Protein AF-A0A401G885-F1 (afdb_monomer)

pLDDT: mean 77.21, std 18.37, range [28.59, 96.0]

Solvent-accessible surface area (backbone atoms only — not comparable to full-atom values): 30121 Å² total; per-residue (Å²): 144,84,88,84,84,86,75,81,79,83,76,78,82,63,99,76,72,79,49,62,68,56,60,68,42,50,70,66,51,62,68,75,73,65,75,95,60,77,97,69,75,92,67,79,52,48,66,57,42,51,51,33,53,51,56,59,68,69,55,55,73,83,59,52,82,76,42,88,64,49,62,60,55,50,51,50,32,52,51,48,49,45,51,48,33,49,46,48,56,71,54,90,73,75,59,76,92,53,46,62,49,48,38,51,45,49,20,59,63,23,32,66,70,49,42,41,49,48,22,53,52,42,42,51,53,53,54,52,53,62,69,72,53,59,96,84,60,77,92,72,88,79,74,56,74,50,29,52,47,53,30,41,47,35,51,20,54,52,39,57,54,39,66,73,26,64,40,74,75,77,68,72,78,73,53,76,85,50,48,63,56,52,54,52,50,36,35,57,16,35,56,69,48,60,63,46,54,88,51,28,64,57,39,52,69,36,88,87,49,54,71,57,26,19,51,45,28,44,41,46,46,33,35,37,69,31,50,14,47,64,48,61,45,90,75,72,85,77,93,68,92,78,91,71,81,89,63,82,88,77,81,89,70,98,63,59,72,67,62,49,26,35,51,43,22,45,50,51,20,46,51,31,41,54,54,59,75,62,65,82,86,74,85,74,79,73,55,72,68,59,50,51,51,53,51,47,45,50,41,59,46,73,41,62,101,81,67,69,93,41,68,60,56,48,53,48,48,73,95,52,38,47,56,27,42,35,38,37,58,74,35,32,62,26,56,70,47,50,38,65,76,53,75,55,87,83,49,83,71,57,62,51,55,51,31,50,46,39,33,34,56,48,61,58,64,74,76,66,93,78,70,80,94,81,66,93,72,75,60,75,44,53,58,59,53,48,54,52,37,72,77,37,53,71,42,46,52,55,52,40,40,48,52,43,45,46,48,45,51,32,49,64,36,89,75,62,51,78,81,49,73,60,25,47,49,22,48,32,54,38,34,44,51,50,32,55,51,72,70,42,85,84,59,76,90,62,83,57,59,65,44,54,39,35,43,57,48,40,59,72,69,49,63,90,46,75,69,41,43,58,32,40,53,33,39,52,56,41,56,70,74,53,51,70,66,54,49,52,53,36,51,52,57,53,75,70,36,76,87,69,41,57,68,61,54,51,49,51,54,56,61,70,62,68,126

Structure (mmCIF, N/CA/C/O backbone):
data_AF-A0A401G885-F1
#
_entry.id   AF-A0A401G885-F1
#
loop_
_atom_site.group_PDB
_atom_site.id
_atom_site.type_symbol
_atom_site.label_atom_id
_atom_site.label_alt_id
_atom_site.label_comp_id
_atom_site.label_asym_id
_atom_site.label_entity_id
_atom_site.label_seq_id
_atom_site.pdbx_PDB_ins_code
_atom_site.Cartn_x
_atom_site.Cartn_y
_atom_site.Cartn_z
_atom_site.occupancy
_atom_site.B_iso_or_equiv
_atom_site.auth_seq_id
_atom_site.auth_comp_id
_atom_site.auth_asym_id
_atom_site.auth_atom_id
_atom_site.pdbx_PDB_model_num
ATOM 1 N N . MET A 1 1 ? -14.189 47.928 46.757 1.00 46.16 1 MET A N 1
ATOM 2 C CA . MET A 1 1 ? -13.372 47.004 47.567 1.00 46.16 1 MET A CA 1
ATOM 3 C C . MET A 1 1 ? -14.291 46.241 48.502 1.00 46.16 1 MET A C 1
ATOM 5 O O . MET A 1 1 ? -14.543 46.733 49.588 1.00 46.16 1 MET A O 1
ATOM 9 N N . VAL A 1 2 ? -14.809 45.101 48.049 1.00 35.38 2 VAL A N 1
ATOM 10 C CA . VAL A 1 2 ? -15.029 43.871 48.828 1.00 35.38 2 VAL A CA 1
ATOM 11 C C . VAL A 1 2 ? -14.930 42.756 47.785 1.00 35.38 2 VAL A C 1
ATOM 13 O O . VAL A 1 2 ? -15.457 42.901 46.685 1.00 35.38 2 VAL A O 1
ATOM 16 N N . SER A 1 3 ? -14.111 41.762 48.099 1.00 41.53 3 SER A N 1
ATOM 17 C CA . SER A 1 3 ? -13.788 40.587 47.301 1.00 41.53 3 SER A CA 1
ATOM 18 C C . SER A 1 3 ? -14.709 39.473 47.769 1.00 41.53 3 SER A C 1
ATOM 20 O O . SER A 1 3 ? -14.698 39.217 48.968 1.00 41.53 3 SER A O 1
ATOM 22 N N . ASP A 1 4 ? -15.429 38.814 46.866 1.00 36.25 4 ASP A N 1
ATOM 23 C CA . ASP A 1 4 ? -16.041 37.516 47.146 1.00 36.25 4 ASP A CA 1
ATOM 24 C C . ASP A 1 4 ? -15.594 36.523 46.074 1.00 36.25 4 ASP A C 1
ATOM 26 O O . ASP A 1 4 ? -15.584 36.803 44.876 1.00 36.25 4 ASP A O 1
ATOM 30 N N . SER A 1 5 ? -15.079 35.419 46.594 1.00 43.88 5 SER A N 1
ATOM 31 C CA . SER A 1 5 ? -14.385 34.326 45.940 1.00 43.88 5 SER A CA 1
ATOM 32 C C . SER A 1 5 ? -15.365 33.166 45.865 1.00 43.88 5 SER A C 1
ATOM 34 O O . SER A 1 5 ? -15.584 32.506 46.879 1.00 43.88 5 SER A O 1
ATOM 36 N N . ASP A 1 6 ? -15.922 32.909 44.686 1.00 37.66 6 ASP A N 1
ATOM 37 C CA . ASP A 1 6 ? -16.700 31.701 44.422 1.00 37.66 6 ASP A CA 1
ATOM 38 C C . ASP A 1 6 ? -15.746 30.583 43.990 1.00 37.66 6 ASP A C 1
ATOM 40 O O . ASP A 1 6 ? -15.342 30.478 42.834 1.00 37.66 6 ASP A O 1
ATOM 44 N N . THR A 1 7 ? -15.337 29.763 44.955 1.00 40.12 7 THR A N 1
ATOM 45 C CA . THR A 1 7 ? -14.788 28.432 44.690 1.00 40.12 7 THR A CA 1
ATOM 46 C C . THR A 1 7 ? -15.958 27.471 44.520 1.00 40.12 7 THR A C 1
ATOM 48 O O . THR A 1 7 ? -16.699 27.220 45.475 1.00 40.12 7 THR A O 1
ATOM 51 N N . GLU A 1 8 ? -16.126 26.960 43.303 1.00 36.41 8 GLU A N 1
ATOM 52 C CA . GLU A 1 8 ? -17.055 25.880 42.986 1.00 36.41 8 GLU A CA 1
ATOM 53 C C . GLU A 1 8 ? -16.776 24.656 43.870 1.00 36.41 8 GLU A C 1
ATOM 55 O O . GLU A 1 8 ? -15.633 24.307 44.165 1.00 36.41 8 GLU A O 1
ATOM 60 N N . SER A 1 9 ? -17.853 24.037 44.348 1.00 33.69 9 SER A N 1
ATOM 61 C CA . SER A 1 9 ? -17.801 22.853 45.198 1.00 33.69 9 SER A CA 1
ATOM 62 C C . SER A 1 9 ? -17.490 21.623 44.350 1.00 33.69 9 SER A C 1
ATOM 64 O O . SER A 1 9 ? -18.303 21.229 43.515 1.00 33.69 9 SER A O 1
ATOM 66 N N . GLU A 1 10 ? -16.339 20.997 44.594 1.00 30.38 10 GLU A N 1
ATOM 67 C CA . GLU A 1 10 ? -16.043 19.649 44.108 1.00 30.38 10 GLU A CA 1
ATOM 68 C C . GLU A 1 10 ? -17.122 18.688 44.628 1.00 30.38 10 GLU A C 1
ATOM 70 O O . GLU A 1 10 ? -17.324 18.523 45.836 1.00 30.38 10 GLU A O 1
ATOM 75 N N . SER A 1 11 ? -17.869 18.090 43.704 1.00 37.25 11 SER A N 1
ATOM 76 C CA . SER A 1 11 ? -18.810 17.019 44.016 1.00 37.25 11 SER A CA 1
ATOM 77 C C . SER A 1 11 ? -18.005 15.775 44.389 1.00 37.25 11 SER A C 1
ATOM 79 O O . SER A 1 11 ? -17.035 15.427 43.722 1.00 37.25 11 SER A O 1
ATOM 81 N N . GLN A 1 12 ? -18.388 15.123 45.487 1.00 29.56 12 GLN A N 1
ATOM 82 C CA . GLN A 1 12 ? -17.759 13.881 45.937 1.00 29.56 12 GLN A CA 1
ATOM 83 C C . GLN A 1 12 ? -17.847 12.800 44.844 1.00 29.56 12 GLN A C 1
ATOM 85 O O . GLN A 1 12 ? -18.918 12.655 44.251 1.00 29.56 12 GLN A O 1
ATOM 90 N N . PRO A 1 13 ? -16.782 12.007 44.618 1.00 30.56 13 PRO A N 1
ATOM 91 C CA . PRO A 1 13 ? -16.831 10.895 43.681 1.00 30.56 13 PRO A CA 1
ATOM 92 C C . PRO A 1 13 ? -17.804 9.834 44.197 1.00 30.56 13 PRO A C 1
ATOM 94 O O . PRO A 1 13 ? -17.790 9.458 45.376 1.00 30.56 13 PRO A O 1
ATOM 97 N N . SER A 1 14 ? -18.675 9.367 43.308 1.00 31.50 14 SER A N 1
ATOM 98 C CA . SER A 1 14 ? -19.584 8.272 43.611 1.00 31.50 14 SER A CA 1
ATOM 99 C C . SER A 1 14 ? -18.787 6.967 43.749 1.00 31.50 14 SER A C 1
ATOM 101 O O . SER A 1 14 ? -17.847 6.702 43.007 1.00 31.50 14 SER A O 1
ATOM 103 N N . VAL A 1 15 ? -19.151 6.126 44.719 1.00 33.19 15 VAL A N 1
ATOM 104 C CA . VAL A 1 15 ? -18.409 4.911 45.135 1.00 33.19 15 VAL A CA 1
ATOM 105 C C . VAL A 1 15 ? -18.412 3.786 44.067 1.00 33.19 15 VAL A C 1
ATOM 107 O O . VAL A 1 15 ? -17.901 2.698 44.312 1.00 33.19 15 VAL A O 1
ATOM 110 N N . PHE A 1 16 ? -18.940 4.041 42.864 1.00 34.00 16 PHE A N 1
ATOM 111 C CA . PHE A 1 16 ? -19.006 3.090 41.745 1.00 34.00 16 PHE A CA 1
ATOM 112 C C . PHE A 1 16 ? -18.562 3.672 40.386 1.00 34.00 16 PHE A C 1
ATOM 114 O O . PHE A 1 16 ? -18.768 3.032 39.358 1.00 34.00 16 PHE A O 1
ATOM 121 N N . GLU A 1 17 ? -17.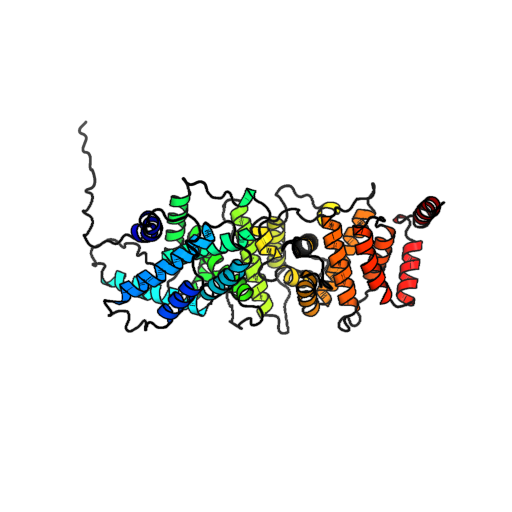920 4.844 40.350 1.00 34.47 17 GLU A N 1
ATOM 122 C CA . GLU A 1 17 ? -17.331 5.382 39.116 1.00 34.47 17 GLU A CA 1
ATOM 123 C C . GLU A 1 17 ? -16.035 4.641 38.764 1.00 34.47 17 GLU A C 1
ATOM 125 O O . GLU A 1 17 ? -14.947 4.991 39.215 1.00 34.47 17 GLU A O 1
ATOM 130 N N . TRP A 1 18 ? -16.144 3.595 37.946 1.00 42.78 18 TRP A N 1
ATOM 131 C CA . TRP A 1 18 ? -15.001 3.088 37.189 1.00 42.78 18 TRP A CA 1
ATOM 132 C C . TRP A 1 18 ? -14.672 4.111 36.101 1.00 42.78 18 TRP A C 1
ATOM 134 O O . TRP A 1 18 ? -15.362 4.185 35.084 1.00 42.78 18 TRP A O 1
ATOM 144 N N . GLN A 1 19 ? -13.644 4.933 36.315 1.00 40.72 19 GLN A N 1
ATOM 145 C CA . GLN A 1 19 ? -13.191 5.865 35.288 1.00 40.72 19 GLN A CA 1
ATOM 146 C C . GLN A 1 19 ? -12.512 5.070 34.166 1.00 40.72 19 GLN A C 1
ATOM 148 O O . GLN A 1 19 ? -11.661 4.222 34.416 1.00 40.72 19 GLN A O 1
ATOM 153 N N . ALA A 1 20 ? -12.848 5.345 32.904 1.00 44.59 20 ALA A N 1
ATOM 154 C CA . ALA A 1 20 ? -12.199 4.704 31.754 1.00 44.59 20 ALA A CA 1
ATOM 155 C C . ALA A 1 20 ? -10.666 4.908 31.737 1.00 44.59 20 ALA A C 1
ATOM 157 O O . ALA A 1 20 ? -9.934 4.078 31.199 1.00 44.59 20 ALA A O 1
ATOM 158 N N . ALA A 1 21 ? -10.179 5.969 32.392 1.00 40.28 21 ALA A N 1
ATOM 159 C CA . ALA A 1 21 ? -8.760 6.184 32.663 1.00 40.28 21 ALA A CA 1
ATOM 160 C C . ALA A 1 21 ? -8.165 5.097 33.578 1.00 40.28 21 ALA A C 1
ATOM 162 O O . ALA A 1 21 ? -7.076 4.600 33.301 1.00 40.28 21 ALA A O 1
ATOM 163 N N . ASP A 1 22 ? -8.890 4.655 34.609 1.00 42.38 22 ASP A N 1
ATOM 164 C CA . ASP A 1 22 ? -8.458 3.547 35.466 1.00 42.38 22 ASP A CA 1
ATOM 165 C C . ASP A 1 22 ? -8.388 2.240 34.669 1.00 42.38 22 ASP A C 1
ATOM 167 O O . ASP A 1 22 ? -7.441 1.477 34.829 1.00 42.38 22 ASP A O 1
ATOM 171 N N . PHE A 1 23 ? -9.315 2.010 33.731 1.00 49.56 23 PHE A N 1
ATOM 172 C CA . PHE A 1 23 ? -9.278 0.839 32.846 1.00 49.56 23 PHE A CA 1
ATOM 173 C C . PHE A 1 23 ? -8.043 0.831 31.929 1.00 49.56 23 PHE A C 1
ATOM 175 O O . PHE A 1 23 ? -7.365 -0.190 31.818 1.00 49.56 23 PHE A O 1
ATOM 182 N N . ALA A 1 24 ? -7.698 1.980 31.338 1.00 46.53 24 ALA A N 1
ATOM 183 C CA . ALA A 1 24 ? -6.479 2.143 30.542 1.00 46.53 24 ALA A CA 1
ATOM 184 C C . ALA A 1 24 ? -5.187 1.995 31.376 1.00 46.53 24 ALA A C 1
ATOM 186 O O . ALA A 1 24 ? -4.138 1.650 30.839 1.00 46.53 24 ALA A O 1
ATOM 187 N N . HIS A 1 25 ? -5.247 2.230 32.691 1.00 48.47 25 HIS A N 1
ATOM 188 C CA . HIS A 1 25 ? -4.108 2.073 33.597 1.00 48.47 25 HIS A CA 1
ATOM 189 C C . HIS A 1 25 ? -4.003 0.677 34.242 1.00 48.47 25 HIS A C 1
ATOM 191 O O . HIS A 1 25 ? -2.909 0.299 34.682 1.00 48.47 25 HIS A O 1
ATOM 197 N N . VAL A 1 26 ? -5.074 -0.124 34.276 1.00 47.31 26 VAL A N 1
ATOM 198 C CA . VAL A 1 26 ? -5.062 -1.488 34.844 1.00 47.31 26 VAL A CA 1
ATOM 199 C C . VAL A 1 26 ? -4.160 -2.441 34.043 1.00 47.31 26 VAL A C 1
ATOM 201 O O . VAL A 1 26 ? -3.428 -3.219 34.659 1.00 47.31 26 VAL A O 1
ATOM 204 N N . SER A 1 27 ? -4.096 -2.326 32.709 1.00 41.44 27 SER A N 1
ATOM 205 C CA . SER A 1 27 ? -3.128 -3.076 31.879 1.00 41.44 27 SER A CA 1
ATOM 206 C C . SER A 1 27 ? -1.678 -2.736 32.257 1.00 41.44 27 SER A C 1
ATOM 208 O O . SER A 1 27 ? -0.847 -3.620 32.482 1.00 41.44 27 SER A O 1
ATOM 210 N N . SER A 1 28 ? -1.390 -1.445 32.454 1.00 40.97 28 SER A N 1
ATOM 211 C CA . SER A 1 28 ? -0.051 -0.959 32.812 1.00 40.97 28 SER A CA 1
ATOM 212 C C . SER A 1 28 ? 0.392 -1.332 34.238 1.00 40.97 28 SER A C 1
ATOM 214 O O . SER A 1 28 ? 1.579 -1.558 34.484 1.00 40.97 28 SER A O 1
ATOM 216 N N . THR A 1 29 ? -0.544 -1.453 35.187 1.00 41.66 29 THR A N 1
ATOM 217 C CA . THR A 1 29 ? -0.244 -1.789 36.593 1.00 41.66 29 THR A CA 1
ATOM 218 C C . THR A 1 29 ? -0.121 -3.291 36.844 1.00 41.66 29 THR A C 1
ATOM 220 O O . THR A 1 29 ? 0.639 -3.688 37.732 1.00 41.66 29 THR A O 1
ATOM 223 N N . GLN A 1 30 ? -0.748 -4.145 36.026 1.00 40.94 30 GLN A N 1
ATOM 224 C CA . GLN A 1 30 ? -0.558 -5.600 36.097 1.00 40.94 30 GLN A CA 1
ATOM 225 C C . GLN A 1 30 ? 0.903 -6.026 35.833 1.00 40.94 30 GLN A C 1
ATOM 227 O O . GLN A 1 30 ? 1.349 -7.046 36.360 1.00 40.94 30 GLN A O 1
ATOM 232 N N . ARG A 1 31 ? 1.698 -5.200 35.130 1.00 40.50 31 ARG A N 1
ATOM 233 C CA . ARG A 1 31 ? 3.150 -5.400 34.943 1.00 40.50 31 ARG A CA 1
ATOM 234 C C . ARG A 1 31 ? 3.993 -5.184 36.208 1.00 40.50 31 ARG A C 1
ATOM 236 O O . ARG A 1 31 ? 5.085 -5.734 36.300 1.00 40.50 31 ARG A O 1
ATOM 243 N N . VAL A 1 32 ? 3.519 -4.419 37.195 1.00 35.78 32 VAL A N 1
ATOM 244 C CA . VAL A 1 32 ? 4.328 -4.037 38.376 1.00 35.78 32 VAL A CA 1
ATOM 245 C C . VAL A 1 32 ? 4.225 -5.067 39.517 1.00 35.78 32 VAL A C 1
ATOM 247 O O . VAL A 1 32 ? 5.057 -5.079 40.424 1.00 35.78 32 VAL A O 1
ATOM 250 N N . GLY A 1 33 ? 3.250 -5.981 39.464 1.00 28.73 33 GLY A N 1
ATOM 251 C CA . GLY A 1 33 ? 3.010 -6.988 40.506 1.00 28.73 33 GLY A CA 1
ATOM 252 C C . GLY A 1 33 ? 3.739 -8.328 40.342 1.00 28.73 33 GLY A C 1
ATOM 253 O O . GLY A 1 33 ? 3.745 -9.118 41.287 1.00 28.73 33 GLY A O 1
ATOM 254 N N . SER A 1 34 ? 4.352 -8.615 39.186 1.00 30.92 34 SER A N 1
ATOM 255 C CA . SER A 1 34 ? 5.010 -9.908 38.952 1.00 30.92 34 SER A CA 1
ATOM 256 C C . SER A 1 34 ? 6.475 -9.868 39.388 1.00 30.92 34 SER A C 1
ATOM 258 O O . SER A 1 34 ? 7.306 -9.131 38.859 1.00 30.92 34 SER A O 1
ATOM 260 N N . SER A 1 35 ? 6.782 -10.643 40.423 1.00 32.59 35 SER A N 1
ATOM 261 C CA . SER A 1 35 ? 8.095 -10.750 41.045 1.00 32.59 35 SER A CA 1
ATOM 262 C C . SER A 1 35 ? 9.193 -11.106 40.044 1.00 32.59 35 SER A C 1
ATOM 264 O O . SER A 1 35 ? 9.080 -12.126 39.376 1.00 32.59 35 SER A O 1
ATOM 266 N N . ARG A 1 36 ? 10.276 -10.315 40.045 1.00 35.09 36 ARG A N 1
ATOM 267 C CA . ARG A 1 36 ? 11.699 -10.675 39.838 1.00 35.09 36 ARG A CA 1
ATOM 268 C C . ARG A 1 36 ? 11.977 -12.153 39.460 1.00 35.09 36 ARG A C 1
ATOM 270 O O . ARG A 1 36 ? 12.614 -12.893 40.205 1.00 35.09 36 ARG A O 1
ATOM 277 N N . GLY A 1 37 ? 11.523 -12.552 38.282 1.00 28.59 37 GLY A N 1
ATOM 278 C CA . GLY A 1 37 ? 12.007 -13.670 37.482 1.00 28.59 37 GLY A CA 1
ATOM 279 C C . GLY A 1 37 ? 12.629 -13.071 36.225 1.00 28.59 37 GLY A C 1
ATOM 280 O O . GLY A 1 37 ? 12.293 -11.949 35.857 1.00 28.59 37 GLY A O 1
ATOM 281 N N . THR A 1 38 ? 13.603 -13.754 35.643 1.00 32.19 38 THR A N 1
ATOM 282 C CA . THR A 1 38 ? 14.330 -13.372 34.421 1.00 32.19 38 THR A CA 1
ATOM 283 C C . THR A 1 38 ? 13.461 -12.620 33.406 1.00 32.19 38 THR A C 1
ATOM 285 O O . THR A 1 38 ? 12.395 -13.094 33.037 1.00 32.19 38 THR A O 1
ATOM 288 N N . ALA A 1 39 ? 13.924 -11.444 32.971 1.00 35.28 39 ALA A N 1
ATOM 289 C CA . ALA A 1 39 ? 13.250 -10.512 32.058 1.00 35.28 39 ALA A CA 1
ATOM 290 C C . ALA A 1 39 ? 13.167 -11.008 30.596 1.00 35.28 39 ALA A C 1
ATOM 292 O O . ALA A 1 39 ? 13.171 -10.211 29.662 1.00 35.28 39 ALA A O 1
ATOM 293 N N . GLU A 1 40 ? 13.102 -12.321 30.406 1.00 38.81 40 GLU A N 1
ATOM 294 C CA . GLU A 1 40 ? 12.853 -12.980 29.134 1.00 38.81 40 GLU A CA 1
ATOM 295 C C . GLU A 1 40 ? 11.426 -13.541 29.191 1.00 38.81 40 GLU A C 1
ATOM 297 O O . GLU A 1 40 ? 11.096 -14.332 30.070 1.00 38.81 40 GLU A O 1
ATOM 302 N N . GLU A 1 41 ? 10.587 -13.102 28.251 1.00 41.81 41 GLU A N 1
ATOM 303 C CA . GLU A 1 41 ? 9.304 -13.727 27.903 1.00 41.81 41 GLU A CA 1
ATOM 304 C C . GLU A 1 41 ? 8.118 -13.534 28.870 1.00 41.81 41 GLU A C 1
ATOM 306 O O . GLU A 1 41 ? 7.468 -14.486 29.289 1.00 41.81 41 GLU A O 1
ATOM 311 N N . ALA A 1 42 ? 7.671 -12.290 29.062 1.00 43.78 42 ALA A N 1
ATOM 312 C CA . ALA A 1 42 ? 6.220 -12.058 29.062 1.00 43.78 42 ALA A CA 1
ATOM 313 C C . ALA A 1 42 ? 5.747 -12.035 27.594 1.00 43.78 42 ALA A C 1
ATOM 315 O O . ALA A 1 42 ? 5.382 -10.991 27.05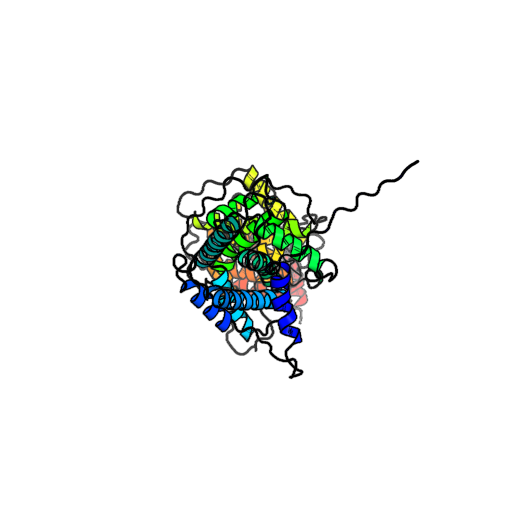9 1.00 43.78 42 ALA A O 1
ATOM 316 N N . ARG A 1 43 ? 5.891 -13.171 26.897 1.00 55.78 43 ARG A N 1
ATOM 317 C CA . ARG A 1 43 ? 5.467 -13.322 25.502 1.00 55.78 43 ARG A CA 1
ATOM 318 C C . ARG A 1 43 ? 3.943 -13.281 25.475 1.00 55.78 43 ARG A C 1
ATOM 320 O O . ARG A 1 43 ? 3.296 -14.207 25.954 1.00 55.78 43 ARG A O 1
ATOM 327 N N . PHE A 1 44 ? 3.383 -12.211 24.919 1.00 67.12 44 PHE A N 1
ATOM 328 C CA . PHE A 1 44 ? 1.997 -12.201 24.460 1.00 67.12 44 PHE A CA 1
ATOM 329 C C . PHE A 1 44 ? 1.796 -13.415 23.550 1.00 67.12 44 PHE A C 1
ATOM 331 O O . PHE A 1 44 ? 2.600 -13.627 22.642 1.00 67.12 44 PHE A O 1
ATOM 338 N N . SER A 1 45 ? 0.779 -14.239 23.813 1.00 76.25 45 SER A N 1
ATOM 339 C CA . SER A 1 45 ? 0.495 -15.405 22.980 1.00 76.25 45 SER A CA 1
ATOM 340 C C . SER A 1 45 ? -0.621 -15.067 21.988 1.00 76.25 45 SER A C 1
ATOM 342 O O . SER A 1 45 ? -1.761 -14.877 22.411 1.00 76.25 45 SER A O 1
ATOM 344 N N . PRO A 1 46 ? -0.352 -15.054 20.671 1.00 82.25 46 PRO A N 1
ATOM 345 C CA . PRO A 1 46 ? -1.378 -14.943 19.627 1.00 82.25 46 PRO A CA 1
ATOM 346 C C . PRO A 1 46 ? -2.542 -15.933 19.808 1.00 82.25 46 PRO A C 1
ATOM 348 O O . PRO A 1 46 ? -3.692 -15.632 19.497 1.00 82.25 46 PRO A O 1
ATOM 351 N N . ARG A 1 47 ? -2.275 -17.093 20.423 1.00 84.88 47 ARG A N 1
ATOM 352 C CA . ARG A 1 47 ? -3.300 -18.088 20.777 1.00 84.88 47 ARG A CA 1
ATOM 353 C C . ARG A 1 47 ? -4.259 -17.614 21.866 1.00 84.88 47 ARG A C 1
ATOM 355 O O . ARG A 1 47 ? -5.434 -17.959 21.820 1.00 84.88 47 ARG A O 1
ATOM 362 N N . GLU A 1 48 ? -3.780 -16.852 22.846 1.00 88.00 48 GLU A N 1
ATOM 363 C CA . GLU A 1 48 ? -4.637 -16.285 23.894 1.00 88.00 48 GLU A CA 1
ATOM 364 C C . GLU A 1 48 ? -5.582 -15.230 23.320 1.00 88.00 48 GLU A C 1
ATOM 366 O O . GLU A 1 48 ? -6.740 -15.176 23.730 1.00 88.00 48 GLU A O 1
ATOM 371 N N . LEU A 1 49 ? -5.122 -14.446 22.337 1.00 89.50 49 LEU A N 1
ATOM 372 C CA . LEU A 1 49 ? -5.988 -13.514 21.620 1.00 89.50 49 LEU A CA 1
ATOM 373 C C . LEU A 1 49 ? -7.085 -14.255 20.858 1.00 89.50 49 LEU A C 1
ATOM 375 O O . LEU A 1 49 ? -8.250 -13.895 20.988 1.00 89.50 49 LEU A O 1
ATOM 379 N N . GLN A 1 50 ? -6.731 -15.313 20.125 1.00 89.50 50 GLN A N 1
ATOM 380 C CA . GLN A 1 50 ? -7.717 -16.107 19.393 1.00 89.50 50 GLN A CA 1
ATOM 381 C C . GLN A 1 50 ? -8.783 -16.692 20.331 1.00 89.50 50 GLN A C 1
ATOM 383 O O . GLN A 1 50 ? -9.974 -16.591 20.048 1.00 89.50 50 GLN A O 1
ATOM 388 N N . LEU A 1 51 ? -8.378 -17.235 21.485 1.00 90.62 51 LEU A N 1
ATOM 389 C CA . LEU A 1 51 ? -9.324 -17.716 22.497 1.00 90.62 51 LEU A CA 1
ATOM 390 C C . LEU A 1 51 ? -10.217 -16.589 23.033 1.00 90.62 51 LEU A C 1
ATOM 392 O O . LEU A 1 51 ? -11.414 -16.792 23.206 1.00 90.62 51 LEU A O 1
ATOM 396 N N . ALA A 1 52 ? -9.662 -15.397 23.264 1.00 91.12 52 ALA A N 1
ATOM 397 C CA . ALA A 1 52 ? -10.428 -14.241 23.720 1.00 91.12 52 ALA A CA 1
ATOM 398 C C . ALA A 1 52 ? -11.444 -13.755 22.666 1.00 91.12 52 ALA A C 1
ATOM 400 O O . ALA A 1 52 ? -12.571 -13.399 23.011 1.00 91.12 52 ALA A O 1
ATOM 401 N N . VAL A 1 53 ? -11.068 -13.773 21.385 1.00 91.69 53 VAL A N 1
ATOM 402 C CA . VAL A 1 53 ? -11.955 -13.459 20.254 1.00 91.69 53 VAL A CA 1
ATOM 403 C C . VAL A 1 53 ? -13.085 -14.486 20.149 1.00 91.69 53 VAL A C 1
ATOM 405 O O . VAL A 1 53 ? -14.246 -14.104 19.993 1.00 91.69 53 VAL A O 1
ATOM 408 N N . ASP A 1 54 ? -12.775 -15.776 20.278 1.00 91.88 54 ASP A N 1
ATOM 409 C CA . ASP A 1 54 ? -13.770 -16.850 20.225 1.00 91.88 54 ASP A CA 1
ATOM 410 C C . ASP A 1 54 ? -14.730 -16.810 21.422 1.00 91.88 54 ASP A C 1
ATOM 412 O O . ASP A 1 54 ? -15.942 -16.949 21.241 1.00 91.88 54 ASP A O 1
ATOM 416 N N . ASP A 1 55 ? -14.221 -16.533 22.627 1.00 91.19 55 ASP A N 1
ATOM 417 C CA . ASP A 1 55 ? -15.040 -16.306 23.823 1.00 91.19 55 ASP A CA 1
ATOM 418 C C . ASP A 1 55 ? -16.030 -15.152 23.602 1.00 91.19 55 ASP A C 1
ATOM 420 O O . ASP A 1 55 ? -17.202 -15.256 23.970 1.00 91.19 55 ASP A O 1
ATOM 424 N N . LEU A 1 56 ? -15.580 -14.060 22.972 1.00 91.31 56 LEU A N 1
ATOM 425 C CA . LEU A 1 56 ? -16.422 -12.896 22.696 1.00 91.31 56 LEU A CA 1
ATOM 426 C C . LEU A 1 56 ? -17.510 -13.189 21.655 1.00 91.31 56 LEU A C 1
ATOM 428 O O . LEU A 1 56 ? -18.634 -12.701 21.786 1.00 91.31 56 LEU A O 1
ATOM 432 N N . ARG A 1 57 ? -17.186 -13.994 20.637 1.00 92.06 57 ARG A N 1
ATOM 433 C CA . ARG A 1 57 ? -18.129 -14.454 19.604 1.00 92.06 57 ARG A CA 1
ATOM 434 C C . ARG A 1 57 ? -19.174 -15.426 20.149 1.00 92.06 57 ARG A C 1
ATOM 436 O O . ARG A 1 57 ? -20.272 -15.497 19.605 1.00 92.06 57 ARG A O 1
ATOM 443 N N . ALA A 1 58 ? -18.838 -16.187 21.189 1.00 90.44 58 ALA A N 1
ATOM 444 C CA . ALA A 1 58 ? -19.730 -17.179 21.785 1.00 90.44 58 ALA A CA 1
ATOM 445 C C . ALA A 1 58 ? -20.801 -16.574 22.711 1.00 90.44 58 ALA A C 1
ATOM 447 O O . ALA A 1 58 ? -21.773 -17.252 23.049 1.00 90.44 58 ALA A O 1
ATOM 448 N N . ILE A 1 59 ? -20.628 -15.323 23.142 1.00 89.19 59 ILE A N 1
ATOM 449 C CA . ILE A 1 59 ? -21.586 -14.626 24.002 1.00 89.19 59 ILE A CA 1
ATOM 450 C C . ILE A 1 59 ? -22.823 -14.218 23.192 1.00 89.19 59 ILE A C 1
ATOM 452 O O . ILE A 1 59 ? -22.732 -13.558 22.158 1.00 89.19 59 ILE A O 1
ATOM 456 N N . ASP A 1 60 ? -24.001 -14.548 23.720 1.00 85.50 60 ASP A N 1
ATOM 457 C CA . ASP A 1 60 ? -25.273 -14.029 23.220 1.00 85.50 60 ASP A CA 1
ATOM 458 C C . ASP A 1 60 ? -25.513 -12.607 23.757 1.00 85.50 60 ASP A C 1
ATOM 460 O O . ASP A 1 60 ? -25.801 -12.412 24.941 1.00 85.50 60 ASP A O 1
ATOM 464 N N . LEU A 1 61 ? -25.416 -11.611 22.871 1.00 83.75 61 LEU A N 1
ATOM 465 C CA . LEU A 1 61 ? -25.639 -10.191 23.172 1.00 83.75 61 LEU A CA 1
ATOM 466 C C . LEU A 1 61 ? -27.030 -9.906 23.765 1.00 83.75 61 LEU A C 1
ATOM 468 O O . LEU A 1 61 ? -27.176 -8.964 24.541 1.00 83.75 61 LEU A O 1
ATOM 472 N N . ALA A 1 62 ? -28.052 -10.706 23.442 1.00 81.94 62 ALA A N 1
ATOM 473 C CA . ALA A 1 62 ? -29.388 -10.521 24.008 1.00 81.94 62 ALA A CA 1
ATOM 474 C C . ALA A 1 62 ? -29.460 -10.991 25.470 1.00 81.94 62 ALA A C 1
ATOM 476 O O . ALA A 1 62 ? -30.159 -10.395 26.289 1.00 81.94 62 ALA A O 1
ATOM 477 N N . ALA A 1 63 ? -28.717 -12.046 25.815 1.00 78.44 63 ALA A N 1
ATOM 478 C CA . ALA A 1 63 ? -28.601 -12.536 27.187 1.00 78.44 63 ALA A CA 1
ATOM 479 C C . ALA A 1 63 ? -27.641 -11.678 28.032 1.00 78.44 63 ALA A C 1
ATOM 481 O O . ALA A 1 63 ? -27.814 -11.561 29.248 1.00 78.44 63 ALA A O 1
ATOM 482 N N . ALA A 1 64 ? -26.663 -11.047 27.378 1.00 77.12 64 ALA A N 1
ATOM 483 C CA . ALA A 1 64 ? -25.628 -10.224 27.991 1.00 77.12 64 ALA A CA 1
ATOM 484 C C . ALA A 1 64 ? -26.168 -9.043 28.816 1.00 77.12 64 ALA A C 1
AT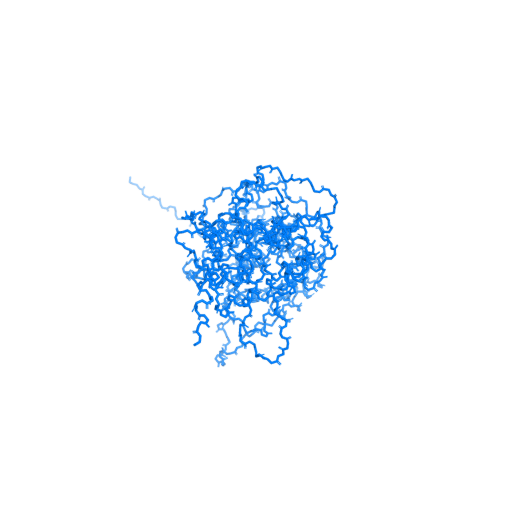OM 486 O O . ALA A 1 64 ? -25.575 -8.680 29.829 1.00 77.12 64 ALA A O 1
ATOM 487 N N . GLU A 1 65 ? -27.312 -8.473 28.431 1.00 75.31 65 GLU A N 1
ATOM 488 C CA . GLU A 1 65 ? -27.926 -7.331 29.123 1.00 75.31 65 GLU A CA 1
ATOM 489 C C . GLU A 1 65 ? -28.359 -7.654 30.569 1.00 75.31 65 GLU A C 1
ATOM 491 O O . GLU A 1 65 ? -28.541 -6.758 31.395 1.00 75.31 65 GLU A O 1
ATOM 496 N N . HIS A 1 66 ? -28.541 -8.936 30.895 1.00 76.88 66 HIS A N 1
ATOM 497 C CA . HIS A 1 66 ? -29.069 -9.384 32.187 1.00 76.88 66 HIS A CA 1
ATOM 498 C C . HIS A 1 66 ? -28.101 -10.277 32.974 1.00 76.88 66 HIS A C 1
ATOM 500 O O . HIS A 1 66 ? -28.429 -10.704 34.084 1.00 76.88 66 HIS A O 1
ATOM 506 N N . ASP A 1 67 ? -26.912 -10.553 32.435 1.00 77.81 67 ASP A N 1
ATOM 507 C CA . ASP A 1 67 ? -25.929 -11.430 33.065 1.00 77.81 67 ASP A CA 1
ATOM 508 C C . ASP A 1 67 ? -24.907 -10.639 33.895 1.00 77.81 67 ASP A C 1
ATOM 510 O O . ASP A 1 67 ? -23.968 -10.025 33.386 1.00 77.81 67 ASP A O 1
ATOM 514 N N . ALA A 1 68 ? -25.055 -10.715 35.218 1.00 73.56 68 ALA A N 1
ATOM 515 C CA . ALA A 1 68 ? -24.152 -10.073 36.166 1.00 73.56 68 ALA A CA 1
ATOM 516 C C . ALA A 1 68 ? -22.722 -10.645 36.150 1.00 73.56 68 ALA A C 1
ATOM 518 O O . ALA A 1 68 ? -21.828 -10.013 36.702 1.00 73.56 68 ALA A O 1
ATOM 519 N N . THR A 1 69 ? -22.472 -11.815 35.557 1.00 77.88 69 THR A N 1
ATOM 520 C CA . THR A 1 69 ? -21.138 -12.443 35.491 1.00 77.88 69 THR A CA 1
ATOM 521 C C . THR A 1 69 ? -20.365 -12.102 34.219 1.00 77.88 69 THR A C 1
ATOM 523 O O . THR A 1 69 ? -19.142 -12.257 34.180 1.00 77.88 69 THR A O 1
ATOM 526 N N . LEU A 1 70 ? -21.049 -11.548 33.215 1.00 82.12 70 LEU A N 1
ATOM 527 C CA . LEU A 1 70 ? -20.476 -11.217 31.915 1.00 82.12 70 LEU A CA 1
ATOM 528 C C . LEU A 1 70 ? -19.317 -10.216 32.000 1.00 82.12 70 LEU A C 1
ATOM 530 O O . LEU A 1 70 ? -18.355 -10.315 31.239 1.00 82.12 70 LEU A O 1
ATOM 534 N N . HIS A 1 71 ? -19.366 -9.289 32.962 1.00 81.19 71 HIS A N 1
ATOM 535 C CA . HIS A 1 71 ? -18.311 -8.293 33.163 1.00 81.19 71 HIS A CA 1
ATOM 536 C C . HIS A 1 71 ? -16.929 -8.931 33.380 1.00 81.19 71 HIS A C 1
ATOM 538 O O . HIS A 1 71 ? -15.936 -8.374 32.927 1.00 81.19 71 HIS A O 1
ATOM 544 N N . ILE A 1 72 ? -16.853 -10.117 34.003 1.00 85.06 72 ILE A N 1
ATOM 545 C CA . ILE A 1 72 ? -15.588 -10.834 34.236 1.00 85.06 72 ILE A CA 1
ATOM 546 C C . ILE A 1 72 ? -15.012 -11.342 32.912 1.00 85.06 72 ILE A C 1
ATOM 548 O O . ILE A 1 72 ? -13.813 -11.216 32.662 1.00 85.06 72 ILE A O 1
ATOM 552 N N . VAL A 1 73 ? -15.867 -11.911 32.056 1.00 87.19 73 VAL A N 1
ATOM 553 C CA . VAL A 1 73 ? -15.458 -12.428 30.743 1.00 87.19 73 VAL A CA 1
ATOM 554 C C . VAL A 1 73 ? -15.017 -11.274 29.851 1.00 87.19 73 VAL A C 1
ATOM 556 O O . VAL A 1 73 ? -13.926 -11.323 29.291 1.00 87.19 73 VAL A O 1
ATOM 559 N N . ILE A 1 74 ? -15.806 -10.199 29.795 1.00 89.06 74 ILE A N 1
ATOM 560 C CA . ILE A 1 74 ? -15.487 -9.006 29.006 1.00 89.06 74 ILE A CA 1
ATOM 561 C C . ILE A 1 74 ? -14.205 -8.346 29.504 1.00 89.06 74 ILE A C 1
ATOM 563 O O . ILE A 1 74 ? -13.351 -8.011 28.688 1.00 89.06 74 ILE A O 1
ATOM 567 N N . GLN A 1 75 ? -14.014 -8.208 30.819 1.00 88.81 75 GLN A N 1
ATOM 568 C CA . GLN A 1 75 ? -12.777 -7.669 31.384 1.00 88.81 75 GLN A CA 1
ATOM 569 C C . GLN A 1 75 ? -11.570 -8.524 30.990 1.00 88.81 75 GLN A C 1
ATOM 571 O O . GLN A 1 75 ? -10.544 -7.974 30.602 1.00 88.81 75 GLN A O 1
ATOM 576 N N . ARG A 1 76 ? -11.679 -9.857 31.052 1.00 91.00 76 ARG A N 1
ATOM 577 C CA . ARG A 1 76 ? -10.603 -10.762 30.627 1.00 91.00 76 ARG A CA 1
ATOM 578 C C . ARG A 1 76 ? -10.283 -10.584 29.144 1.00 91.00 76 ARG A C 1
ATOM 580 O O . ARG A 1 76 ? -9.129 -10.346 28.815 1.00 91.00 76 ARG A O 1
ATOM 587 N N . VAL A 1 77 ? -11.294 -10.663 28.279 1.00 91.38 77 VAL A N 1
ATOM 588 C CA . VAL A 1 77 ? -11.139 -10.544 26.820 1.00 91.38 77 VAL A CA 1
ATOM 589 C C . VAL A 1 77 ? -10.523 -9.201 26.444 1.00 91.38 77 VAL A C 1
ATOM 591 O O . VAL A 1 77 ? -9.496 -9.160 25.774 1.00 91.38 77 VAL A O 1
ATOM 594 N N . SER A 1 78 ? -11.108 -8.102 26.919 1.00 92.25 78 SER A N 1
ATOM 595 C CA . SER A 1 78 ? -10.617 -6.751 26.633 1.00 92.25 78 SER A CA 1
ATOM 596 C C . SER A 1 78 ? -9.199 -6.532 27.159 1.00 92.25 78 SER A C 1
ATOM 598 O O . SER A 1 78 ? -8.381 -5.957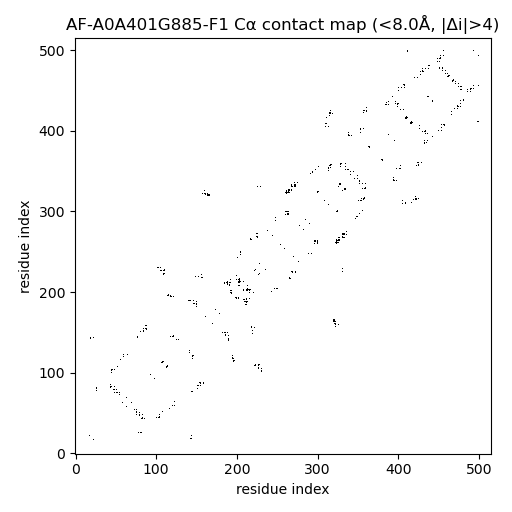 26.450 1.00 92.25 78 SER A O 1
ATOM 600 N N . SER A 1 79 ? -8.860 -7.057 28.341 1.00 91.88 79 SER A N 1
ATOM 601 C CA . SER A 1 79 ? -7.493 -6.986 28.874 1.00 91.88 79 SER A CA 1
ATOM 602 C C . SER A 1 79 ? -6.507 -7.770 28.003 1.00 91.88 79 SER A C 1
ATOM 604 O O . SER A 1 79 ? -5.429 -7.264 27.710 1.00 91.88 79 SER A O 1
ATOM 606 N N . THR A 1 80 ? -6.871 -8.968 27.530 1.00 92.25 80 THR A N 1
ATOM 607 C CA . THR A 1 80 ? -6.046 -9.757 26.599 1.00 92.25 80 THR A CA 1
ATOM 608 C C . THR A 1 80 ? -5.832 -9.022 25.274 1.00 92.25 80 THR A C 1
ATOM 610 O O . THR A 1 80 ? -4.699 -8.946 24.797 1.00 92.25 80 THR A O 1
ATOM 613 N N . MET A 1 81 ? -6.888 -8.431 24.707 1.00 93.44 81 MET A N 1
ATOM 614 C CA . MET A 1 81 ? -6.798 -7.634 23.479 1.00 93.44 81 MET A CA 1
ATOM 615 C C . MET A 1 81 ? -5.898 -6.411 23.665 1.00 93.44 81 MET A C 1
ATOM 617 O O . MET A 1 81 ? -5.009 -6.175 22.853 1.00 93.44 81 MET A O 1
ATOM 621 N N . LEU A 1 82 ? -6.088 -5.648 24.744 1.00 92.06 82 LEU A N 1
ATOM 622 C CA . LEU A 1 82 ? -5.278 -4.463 25.029 1.00 92.06 82 LEU A CA 1
ATOM 623 C C . LEU A 1 82 ? -3.812 -4.824 25.254 1.00 92.06 82 LEU A C 1
ATOM 625 O O . LEU A 1 82 ? -2.947 -4.176 24.679 1.00 92.06 82 LEU A O 1
ATOM 629 N N . CYS A 1 83 ? -3.532 -5.891 26.002 1.00 90.50 83 CYS A N 1
ATOM 630 C CA . CYS A 1 83 ? -2.182 -6.421 26.173 1.00 90.50 83 CYS A CA 1
ATOM 631 C C . CYS A 1 83 ? -1.530 -6.757 24.823 1.00 90.50 83 CYS A C 1
ATOM 633 O O . CYS A 1 83 ? -0.393 -6.361 24.583 1.00 90.50 83 CYS A O 1
ATOM 635 N N . PHE A 1 84 ? -2.246 -7.439 23.924 1.00 91.19 84 PHE A N 1
ATOM 636 C CA . PHE A 1 84 ? -1.746 -7.746 22.582 1.00 91.19 84 PHE A CA 1
ATOM 637 C C . PHE A 1 84 ? -1.439 -6.476 21.768 1.00 91.19 84 PHE A C 1
ATOM 639 O O . PHE A 1 84 ? -0.346 -6.349 21.212 1.00 91.19 84 PHE A O 1
ATOM 646 N N . LEU A 1 85 ? -2.364 -5.511 21.744 1.00 91.88 85 LEU A N 1
ATOM 647 C CA . LEU A 1 85 ? -2.204 -4.251 21.008 1.00 91.88 85 LEU A CA 1
ATOM 648 C C . LEU A 1 85 ? -1.073 -3.384 21.583 1.00 91.88 85 LEU A C 1
ATOM 650 O O . LEU A 1 85 ? -0.255 -2.861 20.832 1.00 91.88 85 LEU A O 1
ATOM 654 N N . GLU A 1 86 ? -0.981 -3.263 22.909 1.00 88.88 86 GLU A N 1
ATOM 655 C CA . GLU A 1 86 ? 0.131 -2.590 23.592 1.00 88.88 86 GLU A CA 1
ATOM 656 C C . GLU A 1 86 ? 1.460 -3.282 23.299 1.00 88.88 86 GLU A C 1
ATOM 658 O O . GLU A 1 86 ? 2.455 -2.603 23.052 1.00 88.88 86 GLU A O 1
ATOM 663 N N . GLY A 1 87 ? 1.458 -4.619 23.255 1.00 86.75 87 GLY A N 1
ATOM 664 C CA . GLY A 1 87 ? 2.580 -5.419 22.790 1.00 86.75 87 GLY A CA 1
ATOM 665 C C . GLY A 1 87 ? 3.068 -4.919 21.439 1.00 86.75 87 GLY A C 1
ATOM 666 O O . GLY A 1 87 ? 4.205 -4.480 21.355 1.00 86.75 87 GLY A O 1
ATOM 667 N N . ILE A 1 88 ? 2.189 -4.871 20.431 1.00 87.44 88 ILE A N 1
ATOM 668 C CA . ILE A 1 88 ? 2.515 -4.404 19.073 1.00 87.44 88 ILE A CA 1
ATOM 669 C C . ILE A 1 88 ? 3.067 -2.975 19.053 1.00 87.44 88 ILE A C 1
ATOM 671 O O . ILE A 1 88 ? 3.999 -2.701 18.291 1.00 87.44 88 ILE A O 1
ATOM 675 N N . ILE A 1 89 ? 2.480 -2.079 19.851 1.00 86.31 89 ILE A N 1
ATOM 676 C CA . ILE A 1 89 ? 2.842 -0.658 19.904 1.00 86.31 89 ILE A CA 1
ATOM 677 C C . ILE A 1 89 ? 4.221 -0.452 20.545 1.00 86.31 89 ILE A C 1
ATOM 679 O O . ILE A 1 89 ? 4.968 0.421 20.107 1.00 86.31 89 ILE A O 1
ATOM 683 N N . GLU A 1 90 ? 4.548 -1.211 21.593 1.00 81.94 90 GLU A N 1
ATOM 684 C CA . GLU A 1 90 ? 5.765 -1.019 22.391 1.00 81.94 90 GLU A CA 1
ATOM 685 C C . GLU A 1 90 ? 6.965 -1.829 21.893 1.00 81.94 90 GLU A C 1
ATOM 687 O O . GLU A 1 90 ? 8.111 -1.422 22.093 1.00 81.94 90 GLU A O 1
ATOM 692 N N . SER A 1 91 ? 6.735 -2.980 21.267 1.00 74.38 91 SER A N 1
ATOM 693 C CA . SER A 1 91 ? 7.804 -3.834 20.758 1.00 74.38 91 SER A CA 1
ATOM 694 C C . SER A 1 91 ? 8.337 -3.308 19.425 1.00 74.38 91 SER A C 1
ATOM 696 O O . SER A 1 91 ? 7.615 -3.280 18.426 1.00 74.38 91 SER A O 1
ATOM 698 N N . SER A 1 92 ? 9.619 -2.952 19.392 1.00 59.50 92 SER A N 1
ATOM 699 C CA . SER A 1 92 ? 10.310 -2.552 18.165 1.00 59.50 92 SER A CA 1
ATOM 700 C C . SER A 1 92 ? 10.866 -3.729 17.354 1.00 59.50 92 SER A C 1
ATOM 702 O O . SER A 1 92 ? 11.203 -3.530 16.194 1.00 59.50 92 SER A O 1
ATOM 704 N N . ILE A 1 93 ? 10.989 -4.932 17.936 1.00 55.31 93 ILE A N 1
ATOM 705 C CA . ILE A 1 93 ? 11.630 -6.097 17.298 1.00 55.31 93 ILE A CA 1
ATOM 706 C C . ILE A 1 93 ? 10.923 -7.381 17.766 1.00 55.31 93 ILE A C 1
ATOM 708 O O . ILE A 1 93 ? 11.001 -7.725 18.947 1.00 55.31 93 ILE A O 1
ATOM 712 N N . PHE A 1 94 ? 10.232 -8.085 16.865 1.00 60.22 94 PHE A N 1
ATOM 713 C CA . PHE A 1 94 ? 9.865 -9.494 17.069 1.00 60.22 94 PHE A CA 1
ATOM 714 C C . PHE A 1 94 ? 10.982 -10.353 16.491 1.00 60.22 94 PHE A C 1
ATOM 716 O O . PHE A 1 94 ? 11.663 -9.935 15.564 1.00 60.22 94 PHE A O 1
ATOM 723 N N . SER A 1 95 ? 11.184 -11.544 17.042 1.00 59.09 95 SER A N 1
ATOM 724 C CA . SER A 1 95 ? 11.901 -12.587 16.309 1.00 59.09 95 SER A CA 1
ATOM 725 C C . SER A 1 95 ? 11.061 -13.013 15.102 1.00 59.09 95 SER A C 1
ATOM 727 O O . SER A 1 95 ? 9.853 -13.182 15.285 1.00 59.09 95 SER A O 1
ATOM 729 N N . ASP A 1 96 ? 11.681 -13.252 13.946 1.00 60.12 96 ASP A N 1
ATOM 730 C CA . ASP A 1 96 ? 11.017 -13.647 12.687 1.00 60.12 96 ASP A CA 1
ATOM 731 C C . ASP A 1 96 ? 9.996 -14.784 12.875 1.00 60.12 96 ASP A C 1
ATOM 733 O O . ASP A 1 96 ? 8.870 -14.712 12.388 1.00 60.12 96 ASP A O 1
ATOM 737 N N . ASP A 1 97 ? 10.327 -15.782 13.704 1.00 60.25 97 ASP A N 1
ATOM 738 C CA . ASP A 1 97 ? 9.448 -16.920 14.025 1.00 60.25 97 ASP A CA 1
ATOM 739 C C . ASP A 1 97 ? 8.110 -16.525 14.691 1.00 60.25 97 ASP A C 1
ATOM 741 O O . ASP A 1 97 ? 7.167 -17.311 14.702 1.00 60.25 97 ASP A O 1
ATOM 745 N N . GLY A 1 98 ? 8.015 -15.329 15.279 1.00 71.19 98 GLY A N 1
ATOM 746 C CA . GLY A 1 98 ? 6.811 -14.821 15.945 1.00 71.19 98 GLY A CA 1
ATOM 747 C C . GLY A 1 98 ? 6.033 -13.787 15.133 1.00 71.19 98 GLY A C 1
ATOM 748 O O . GLY A 1 98 ? 4.928 -13.418 15.531 1.00 71.19 98 GLY A O 1
ATOM 749 N N . GLU A 1 99 ? 6.583 -13.300 14.021 1.00 78.06 99 GLU A N 1
ATOM 750 C CA . GLU A 1 99 ? 5.969 -12.229 13.234 1.00 78.06 99 GLU A CA 1
ATOM 751 C C . GLU A 1 99 ? 4.709 -12.716 12.509 1.00 78.06 99 GLU A C 1
ATOM 753 O O . GLU A 1 99 ? 3.661 -12.070 12.570 1.00 78.06 99 GLU A O 1
ATOM 758 N N . GLN A 1 100 ? 4.770 -13.919 11.934 1.00 81.25 100 GLN A N 1
ATOM 759 C CA . GLN A 1 100 ? 3.632 -14.526 11.248 1.00 81.25 100 GLN A CA 1
ATOM 760 C C . GLN A 1 100 ? 2.440 -14.757 12.187 1.00 81.25 100 GLN A C 1
ATOM 762 O O . GLN A 1 100 ? 1.295 -14.488 11.820 1.00 81.25 100 GLN A O 1
ATOM 767 N N . ASP A 1 101 ? 2.689 -15.207 13.420 1.00 83.62 101 ASP A N 1
ATOM 768 C CA . ASP A 1 101 ? 1.618 -15.408 14.398 1.00 83.62 101 ASP A CA 1
ATOM 769 C C . ASP A 1 101 ? 0.969 -14.072 14.807 1.00 83.62 101 ASP A C 1
ATOM 771 O O . ASP A 1 101 ? -0.240 -14.015 15.042 1.00 83.62 101 ASP A O 1
ATOM 775 N N . VAL A 1 102 ? 1.748 -12.982 14.864 1.00 86.88 102 VAL A N 1
ATOM 776 C CA . VAL A 1 102 ? 1.224 -11.627 15.106 1.00 86.88 102 VAL A CA 1
ATOM 777 C C . VAL A 1 102 ? 0.355 -11.164 13.938 1.00 86.88 102 VAL A C 1
ATOM 779 O O . VAL A 1 102 ? -0.709 -10.598 14.184 1.00 86.88 102 VAL A O 1
ATOM 782 N N . TYR A 1 103 ? 0.755 -11.429 12.691 1.00 87.62 103 TYR A N 1
ATOM 783 C CA . TYR A 1 103 ? -0.043 -11.098 11.508 1.00 87.62 103 TYR A CA 1
ATOM 784 C C . TYR A 1 103 ? -1.376 -11.837 11.470 1.00 87.62 103 TYR A C 1
ATOM 786 O O . TYR A 1 103 ? -2.409 -11.200 11.271 1.00 87.62 103 TYR A O 1
ATOM 794 N N . ILE A 1 104 ? -1.381 -13.139 11.760 1.00 87.62 104 ILE A N 1
ATOM 795 C CA . ILE A 1 104 ? -2.614 -13.937 11.827 1.00 87.62 104 ILE A CA 1
ATOM 796 C C . ILE A 1 104 ? -3.551 -13.394 12.915 1.00 87.62 104 ILE A C 1
ATOM 798 O O . ILE A 1 104 ? -4.739 -13.178 12.672 1.00 87.62 104 ILE A O 1
ATOM 802 N N . ALA A 1 105 ? -3.017 -13.138 14.112 1.00 90.12 105 ALA A N 1
ATOM 803 C CA . ALA A 1 105 ? -3.787 -12.604 15.231 1.00 90.12 105 ALA A CA 1
ATOM 804 C C . ALA A 1 105 ? -4.329 -11.193 14.955 1.00 90.12 105 ALA A C 1
ATOM 806 O O . ALA A 1 105 ? -5.466 -10.878 15.306 1.00 90.12 105 ALA A O 1
ATOM 807 N N . MET A 1 106 ? -3.545 -10.347 14.286 1.00 91.75 106 MET A N 1
ATOM 808 C CA . MET A 1 106 ? -4.003 -9.032 13.858 1.00 91.75 106 MET A CA 1
ATOM 809 C C . MET A 1 106 ? -5.092 -9.140 12.785 1.00 91.75 106 MET A C 1
ATOM 811 O O . MET A 1 106 ? -6.103 -8.452 12.894 1.00 91.75 106 MET A O 1
ATOM 815 N N . GLY A 1 107 ? -4.937 -10.028 11.797 1.00 90.81 107 GLY A N 1
ATOM 816 C CA . GLY A 1 107 ? -5.943 -10.280 10.762 1.00 90.81 107 GLY A CA 1
ATOM 817 C C . GLY A 1 107 ? -7.315 -10.594 11.362 1.00 90.81 107 GLY A C 1
ATOM 818 O O . GLY A 1 107 ? -8.305 -9.967 11.004 1.00 90.81 107 GLY A O 1
ATOM 819 N N . GLN A 1 108 ? -7.358 -11.439 12.397 1.00 90.44 108 GLN A N 1
ATOM 820 C CA . GLN A 1 108 ? -8.593 -11.781 13.119 1.00 90.44 108 GLN A CA 1
ATOM 821 C C . GLN A 1 108 ? -9.291 -10.571 13.757 1.00 90.44 108 GLN A C 1
ATOM 823 O O . GLN A 1 108 ? -10.521 -10.501 13.748 1.00 90.44 108 GLN A O 1
ATOM 828 N N . LEU A 1 109 ? -8.524 -9.618 14.301 1.00 93.06 109 LEU A N 1
ATOM 829 C CA . LEU A 1 109 ? -9.068 -8.371 14.851 1.00 93.06 109 LEU A CA 1
ATOM 830 C C . LEU A 1 109 ? -9.572 -7.420 13.762 1.00 93.06 109 LEU A C 1
ATOM 832 O O . LEU A 1 109 ? -10.475 -6.626 14.014 1.00 93.06 109 LEU A O 1
ATOM 836 N N . LEU A 1 110 ? -8.984 -7.489 12.569 1.00 93.81 110 LEU A N 1
ATOM 837 C CA . LEU A 1 110 ? -9.300 -6.624 11.435 1.00 93.81 110 LEU A CA 1
ATOM 838 C C . LEU A 1 110 ? -10.413 -7.179 10.537 1.00 93.81 110 LEU A C 1
ATOM 840 O O . LEU A 1 110 ? -10.833 -6.500 9.603 1.00 93.81 110 LEU A O 1
ATOM 844 N N . GLN A 1 111 ? -10.949 -8.362 10.843 1.00 91.50 111 GLN A N 1
ATOM 845 C CA . GLN A 1 111 ? -12.114 -8.913 10.155 1.00 91.50 111 GLN A CA 1
ATOM 846 C C . GLN A 1 111 ? -13.328 -7.994 10.286 1.00 91.50 111 GLN A C 1
ATOM 848 O O . GLN A 1 111 ? -13.720 -7.606 11.390 1.00 91.50 111 GLN A O 1
ATOM 853 N N . PHE A 1 112 ? -14.013 -7.746 9.167 1.00 90.81 112 PHE A N 1
ATOM 854 C CA . PHE A 1 112 ? -15.251 -6.960 9.138 1.00 90.81 112 PHE A CA 1
ATOM 855 C C . PHE A 1 112 ? -16.299 -7.477 10.140 1.00 90.81 112 PHE A C 1
ATOM 857 O O . PHE A 1 112 ? -16.953 -6.701 10.843 1.00 90.81 112 PHE A O 1
ATOM 864 N N . SER A 1 113 ? -16.450 -8.802 10.224 1.00 92.19 113 SER A N 1
ATOM 865 C CA . SER A 1 113 ? -17.405 -9.467 11.117 1.00 92.19 113 SER A CA 1
ATOM 866 C C . SER A 1 113 ? -17.074 -9.235 12.593 1.00 92.19 113 SER A C 1
ATOM 868 O O . SER A 1 113 ? -17.973 -8.983 13.394 1.00 92.19 113 SER A O 1
ATOM 870 N N . PHE A 1 114 ? -15.789 -9.261 12.952 1.00 93.62 114 PHE A N 1
ATOM 871 C CA . PHE A 1 114 ? -15.340 -8.981 14.311 1.00 93.62 114 PHE A CA 1
ATOM 872 C C . PHE A 1 114 ? -15.458 -7.493 14.657 1.00 93.62 114 PHE A C 1
ATOM 874 O O . PHE A 1 114 ? -15.925 -7.145 15.739 1.00 93.62 114 PHE A O 1
ATOM 881 N N . MET A 1 115 ? -15.128 -6.604 13.720 1.00 94.44 115 MET A N 1
ATOM 882 C CA . MET A 1 115 ? -15.309 -5.166 13.908 1.00 94.44 115 MET A CA 1
ATOM 883 C C . MET A 1 115 ? -16.776 -4.787 14.094 1.00 94.44 115 MET A C 1
ATOM 885 O O . MET A 1 115 ? -17.101 -4.015 14.992 1.00 94.44 115 MET A O 1
ATOM 889 N N . SER A 1 116 ? -17.682 -5.385 13.323 1.00 94.31 116 SER A N 1
ATOM 890 C CA . SER A 1 116 ? -19.124 -5.201 13.520 1.00 94.31 116 SER A CA 1
ATOM 891 C C . SER A 1 116 ? -19.567 -5.664 14.913 1.00 94.31 116 SER A C 1
ATOM 893 O O . SER A 1 116 ? -20.271 -4.928 15.604 1.00 94.31 116 SER A O 1
ATOM 895 N N . LEU A 1 117 ? -19.067 -6.820 15.371 1.00 94.31 117 LEU A N 1
ATOM 896 C CA . LEU A 1 117 ? -19.335 -7.344 16.712 1.00 94.31 117 LEU A CA 1
ATOM 897 C C . LEU A 1 117 ? -18.876 -6.379 17.820 1.00 94.31 117 LEU A C 1
ATOM 899 O O . LEU A 1 117 ? -19.619 -6.148 18.772 1.00 94.31 117 LEU A O 1
ATOM 903 N N . LEU A 1 118 ? -17.686 -5.777 17.703 1.00 95.00 118 LEU A N 1
ATOM 904 C CA . LEU A 1 118 ? -17.208 -4.778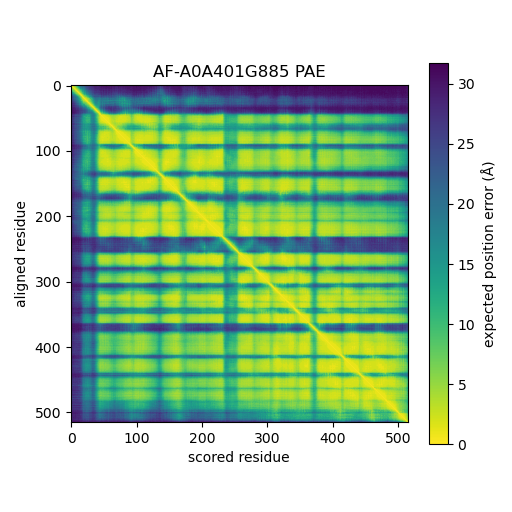 18.670 1.00 95.00 118 LEU A CA 1
ATOM 905 C C . LEU A 1 118 ? -18.156 -3.575 18.770 1.00 95.00 118 LEU A C 1
ATOM 907 O O . LEU A 1 118 ? -18.460 -3.117 19.872 1.00 95.00 118 LEU A O 1
ATOM 911 N N . PHE A 1 119 ? -18.665 -3.083 17.640 1.00 95.62 119 PHE A N 1
ATOM 912 C CA . PHE A 1 119 ? -19.627 -1.978 17.624 1.00 95.62 119 PHE A CA 1
ATOM 913 C C . PHE A 1 119 ? -21.003 -2.384 18.185 1.00 95.62 119 PHE A C 1
ATOM 915 O O . PHE A 1 119 ? -21.664 -1.571 18.833 1.00 95.62 119 PHE A O 1
ATOM 922 N N . ASP A 1 120 ? -21.413 -3.646 18.051 1.00 93.62 120 ASP A N 1
ATOM 923 C CA . ASP A 1 120 ? -22.619 -4.152 18.719 1.00 93.62 120 ASP A CA 1
ATOM 924 C C . ASP A 1 120 ? -22.458 -4.197 20.248 1.00 93.62 120 ASP A C 1
ATOM 926 O O . ASP A 1 120 ? -23.367 -3.791 20.978 1.00 93.62 120 ASP A O 1
ATOM 930 N N . TYR A 1 121 ? -21.277 -4.576 20.753 1.00 92.50 121 TYR A N 1
ATOM 931 C CA . TYR A 1 121 ? -20.964 -4.425 22.179 1.00 92.50 121 TYR A CA 1
ATOM 932 C C . TYR A 1 121 ? -20.974 -2.959 22.610 1.00 92.50 121 TYR A C 1
ATOM 934 O O . TYR A 1 121 ? -21.533 -2.629 23.655 1.00 92.50 121 TYR A O 1
ATOM 942 N N . ARG A 1 122 ? -20.402 -2.062 21.806 1.00 92.81 122 ARG A N 1
ATOM 943 C CA . ARG A 1 122 ? -20.400 -0.622 22.085 1.00 92.81 122 ARG A CA 1
ATOM 944 C C . ARG A 1 122 ? -21.818 -0.074 22.252 1.00 92.81 122 ARG A C 1
ATOM 946 O O . ARG A 1 122 ? -22.112 0.538 23.279 1.00 92.81 122 ARG A O 1
ATOM 953 N N . LYS A 1 123 ? -22.720 -0.389 21.314 1.00 91.81 123 LYS A N 1
ATOM 954 C CA . LYS A 1 123 ? -24.159 -0.074 21.398 1.00 91.81 123 LYS A CA 1
ATOM 955 C C . LYS A 1 123 ? -24.793 -0.586 22.686 1.00 91.81 123 LYS A C 1
ATOM 957 O O . LYS A 1 123 ? -25.521 0.156 23.344 1.00 91.81 123 LYS A O 1
ATOM 962 N N . LEU A 1 124 ? -24.523 -1.843 23.046 1.00 89.88 124 LEU A N 1
ATOM 963 C CA . LEU A 1 124 ? -25.061 -2.459 24.258 1.00 89.88 124 LEU A CA 1
ATOM 964 C C . LEU A 1 124 ? -24.633 -1.676 25.510 1.00 89.88 124 LEU A C 1
ATOM 966 O O . LEU A 1 124 ? -25.479 -1.302 26.321 1.00 89.88 124 LEU A O 1
ATOM 970 N N . PHE A 1 125 ? -23.341 -1.370 25.648 1.00 87.81 125 PHE A N 1
ATOM 971 C CA . PHE A 1 125 ? -22.812 -0.656 26.814 1.00 87.81 125 PHE A CA 1
ATOM 972 C C . PHE A 1 125 ? -23.264 0.804 26.884 1.00 87.81 125 PHE A C 1
ATOM 974 O O . PHE A 1 125 ? -23.615 1.275 27.968 1.00 87.81 125 PHE A O 1
ATOM 981 N N . HIS A 1 126 ? -23.336 1.503 25.750 1.00 88.44 126 HIS A N 1
ATOM 982 C CA . HIS A 1 126 ? -23.953 2.829 25.687 1.00 88.44 126 HIS A CA 1
ATOM 983 C C . HIS A 1 126 ? -25.427 2.778 26.111 1.00 88.44 126 HIS A C 1
ATOM 985 O O . HIS A 1 126 ? -25.877 3.623 26.884 1.00 88.44 126 HIS A O 1
ATOM 991 N N . GLY A 1 127 ? -26.164 1.750 25.680 1.00 86.25 127 GLY A N 1
ATOM 992 C CA . GLY A 1 127 ? -27.550 1.518 26.077 1.00 86.25 127 GLY A CA 1
ATOM 993 C C . GLY A 1 127 ? -27.727 1.270 27.577 1.00 86.25 127 GLY A C 1
ATOM 994 O O . GLY A 1 127 ? -28.682 1.782 28.158 1.00 86.25 127 GLY A O 1
ATOM 995 N N . ILE A 1 128 ? -26.817 0.529 28.217 1.00 84.56 128 ILE A N 1
ATOM 996 C CA . ILE A 1 128 ? -26.827 0.301 29.673 1.00 84.56 128 ILE A CA 1
ATOM 997 C C . ILE A 1 128 ? -26.548 1.617 30.414 1.00 84.56 128 ILE A C 1
ATOM 999 O O . ILE A 1 128 ? -27.347 2.035 31.251 1.00 84.56 128 ILE A O 1
ATOM 1003 N N . ALA A 1 129 ? -25.481 2.330 30.046 1.00 84.69 129 ALA A N 1
ATOM 1004 C CA . ALA A 1 129 ? -25.105 3.592 30.686 1.00 84.69 129 ALA A CA 1
ATOM 1005 C C . ALA A 1 129 ? -26.178 4.691 30.533 1.00 84.69 129 ALA A C 1
ATOM 1007 O O . ALA A 1 129 ? -26.430 5.470 31.457 1.00 84.69 129 ALA A O 1
ATOM 1008 N N . ALA A 1 130 ? -26.862 4.738 29.386 1.00 83.94 130 ALA A N 1
ATOM 1009 C CA . ALA A 1 130 ? -27.964 5.669 29.145 1.00 83.94 130 ALA A CA 1
ATOM 1010 C C . ALA A 1 130 ? -29.193 5.403 30.036 1.00 83.94 130 ALA A C 1
ATOM 1012 O O . ALA A 1 130 ? -29.981 6.315 30.274 1.00 83.94 130 ALA A O 1
ATOM 1013 N N . ARG A 1 131 ? -29.380 4.173 30.538 1.00 81.94 131 ARG A N 1
ATOM 1014 C CA . ARG A 1 131 ? -30.474 3.838 31.469 1.00 81.94 131 ARG A CA 1
ATOM 1015 C C . ARG A 1 131 ? -30.142 4.192 32.915 1.00 81.94 131 ARG A C 1
ATOM 1017 O O . ARG A 1 131 ? -31.045 4.557 33.664 1.00 81.94 131 ARG A O 1
ATOM 1024 N N . ASP A 1 132 ? -28.868 4.104 33.286 1.00 75.56 132 ASP A N 1
ATOM 1025 C CA . ASP A 1 132 ? -28.394 4.379 34.647 1.00 75.56 132 ASP A CA 1
ATOM 1026 C C . ASP A 1 132 ? -28.174 5.878 34.916 1.00 75.56 132 ASP A C 1
ATOM 1028 O O . ASP A 1 132 ? -28.121 6.320 36.068 1.00 75.56 132 ASP A O 1
ATOM 1032 N N . THR A 1 133 ? -28.097 6.698 33.865 1.00 74.31 133 THR A N 1
ATOM 1033 C CA . THR A 1 133 ? -27.992 8.154 33.990 1.00 74.31 133 THR A CA 1
ATOM 1034 C C . THR A 1 133 ? -29.350 8.770 34.345 1.00 74.31 133 THR A C 1
ATOM 1036 O O . THR A 1 133 ? -30.284 8.833 33.550 1.00 74.31 133 THR A O 1
ATOM 1039 N N . SER A 1 134 ? -29.479 9.248 35.587 1.00 62.31 134 SER A N 1
ATOM 1040 C CA . SER A 1 134 ? -30.677 9.961 36.046 1.00 62.31 134 SER A CA 1
ATOM 1041 C C . SER A 1 134 ? -30.955 11.207 35.186 1.00 62.31 134 SER A C 1
ATOM 1043 O O . SER A 1 134 ? -30.032 11.947 34.852 1.00 62.31 134 SER A O 1
ATOM 1045 N N . HIS A 1 135 ? -32.228 11.510 34.896 1.00 59.75 135 HIS A N 1
ATOM 1046 C CA . HIS A 1 135 ? -32.656 12.669 34.082 1.00 59.75 135 HIS A CA 1
ATOM 1047 C C . HIS A 1 135 ? -32.213 14.058 34.604 1.00 59.75 135 HIS A C 1
ATOM 1049 O O . HIS A 1 135 ? -32.515 15.075 33.984 1.00 59.75 135 HIS A O 1
ATOM 1055 N N . THR A 1 136 ? -31.545 14.122 35.756 1.00 61.12 136 THR A N 1
ATOM 1056 C CA . THR A 1 136 ? -31.122 15.349 36.446 1.00 61.12 136 THR A CA 1
ATOM 1057 C C . THR A 1 136 ? -29.639 15.692 36.292 1.00 61.12 136 THR A C 1
ATOM 1059 O O . THR A 1 136 ? -29.252 16.799 36.657 1.00 61.12 136 THR A O 1
ATOM 1062 N N . SER A 1 137 ? -28.808 14.790 35.765 1.00 60.47 137 SER A N 1
ATOM 1063 C CA . SER A 1 137 ? -27.381 15.043 35.513 1.00 60.47 137 SER A CA 1
ATOM 1064 C C . SER A 1 137 ? -27.144 15.557 34.090 1.00 60.47 137 SER A C 1
ATOM 1066 O O . SER A 1 137 ? -27.816 15.130 33.152 1.00 60.47 137 SER A O 1
ATOM 1068 N N . ALA A 1 138 ? -26.186 16.477 33.928 1.00 61.06 138 ALA A N 1
ATOM 1069 C CA . ALA A 1 138 ? -25.717 16.920 32.614 1.00 61.06 138 ALA A CA 1
ATOM 1070 C C . ALA A 1 138 ? -25.304 15.707 31.752 1.00 61.06 138 ALA A C 1
ATOM 1072 O O . ALA A 1 138 ? -24.846 14.709 32.317 1.00 61.06 138 ALA A O 1
ATOM 1073 N N . PRO A 1 139 ? -25.463 15.763 30.415 1.00 61.19 139 PRO A N 1
ATOM 1074 C CA . PRO A 1 139 ? -25.078 14.663 29.538 1.00 61.19 139 PRO A CA 1
ATOM 1075 C C . PRO A 1 139 ? -23.579 14.390 29.701 1.00 61.19 139 PRO A C 1
ATOM 1077 O O . PRO A 1 139 ? -22.747 15.195 29.288 1.00 61.19 139 PRO A O 1
ATOM 1080 N N . SER A 1 140 ? -23.253 13.278 30.357 1.00 70.50 140 SER A N 1
ATOM 1081 C CA . SER A 1 140 ? -21.882 12.802 30.502 1.00 70.50 140 SER A CA 1
ATOM 1082 C C . SER A 1 140 ? -21.518 11.967 29.282 1.00 70.50 140 SER A C 1
ATOM 1084 O O . SER A 1 140 ? -22.323 11.165 28.806 1.00 70.50 140 SER A O 1
ATOM 1086 N N . THR A 1 141 ? -20.307 12.161 28.772 1.00 78.44 141 THR A N 1
ATOM 1087 C CA . THR A 1 141 ? -19.753 11.339 27.702 1.00 78.44 141 THR A CA 1
ATOM 1088 C C . THR A 1 141 ? -19.504 9.933 28.241 1.00 78.44 141 THR A C 1
ATOM 1090 O O . THR A 1 141 ? -18.660 9.742 29.116 1.00 78.44 141 THR A O 1
ATOM 1093 N N . VAL A 1 142 ? -20.240 8.946 27.732 1.00 82.88 142 VAL A N 1
ATOM 1094 C CA . VAL A 1 142 ? -20.027 7.540 28.088 1.00 82.88 142 VAL A CA 1
ATOM 1095 C C . VAL A 1 142 ? -18.801 7.031 27.336 1.00 82.88 142 VAL A C 1
ATOM 1097 O O . VAL A 1 142 ? -18.703 7.201 26.125 1.00 82.88 142 VAL A O 1
ATOM 1100 N N . VAL A 1 143 ? -17.870 6.419 28.066 1.00 87.00 143 VAL A N 1
ATOM 1101 C CA . VAL A 1 143 ? -16.698 5.744 27.503 1.00 87.00 143 VAL A CA 1
ATOM 1102 C C . VAL A 1 143 ? -16.773 4.279 27.899 1.00 87.00 143 VAL A C 1
ATOM 1104 O O . VAL A 1 143 ? -16.905 3.965 29.083 1.00 87.00 143 VAL A O 1
ATOM 1107 N N . CYS A 1 144 ? -16.689 3.379 26.927 1.00 90.56 144 CYS A N 1
ATOM 1108 C CA . CYS A 1 144 ? -16.702 1.940 27.151 1.00 90.56 144 CYS A CA 1
ATOM 1109 C C . CYS A 1 144 ? -15.351 1.298 26.796 1.00 90.56 144 CYS A C 1
ATOM 1111 O O . CYS A 1 144 ? -14.481 1.905 26.171 1.00 90.56 144 CYS A O 1
ATOM 1113 N N . TRP A 1 145 ? -15.166 0.035 27.187 1.00 92.56 145 TRP A N 1
ATOM 1114 C CA . TRP A 1 145 ? -13.936 -0.714 26.900 1.00 92.56 145 TRP A CA 1
ATOM 1115 C C . TRP A 1 145 ? -13.662 -0.846 25.393 1.00 92.56 145 TRP A C 1
ATOM 1117 O O . TRP A 1 145 ? -12.501 -0.904 24.988 1.00 92.56 145 TRP A O 1
ATOM 1127 N N . VAL A 1 146 ? -14.715 -0.854 24.563 1.00 94.56 146 VAL A N 1
ATOM 1128 C CA . VAL A 1 146 ? -14.581 -0.904 23.102 1.00 94.56 146 VAL A CA 1
ATOM 1129 C C . VAL A 1 146 ? -13.883 0.353 22.592 1.00 94.56 146 VAL A C 1
ATOM 1131 O O . VAL A 1 146 ? -12.996 0.235 21.757 1.00 94.56 146 VAL A O 1
ATOM 1134 N N . ASP A 1 147 ? -14.192 1.540 23.128 1.00 95.06 147 ASP A N 1
ATOM 1135 C CA . ASP A 1 147 ? -13.527 2.787 22.718 1.00 95.06 147 ASP A CA 1
ATOM 1136 C C . ASP A 1 147 ? -12.011 2.724 22.971 1.00 95.06 147 ASP A C 1
ATOM 1138 O O . ASP A 1 147 ? -11.214 3.161 22.139 1.00 95.06 147 ASP A O 1
ATOM 1142 N N . VAL A 1 148 ? -11.599 2.113 24.088 1.00 93.75 148 VAL A N 1
ATOM 1143 C CA . VAL A 1 148 ? -10.180 1.910 24.427 1.00 93.75 148 VAL A CA 1
ATOM 1144 C C . VAL A 1 148 ? -9.518 0.955 23.431 1.00 93.75 148 VAL A C 1
ATOM 1146 O O . VAL A 1 148 ? -8.434 1.246 22.924 1.00 93.75 148 VAL A O 1
ATOM 1149 N N . VAL A 1 149 ? -10.179 -0.162 23.110 1.00 94.62 149 VAL A N 1
ATOM 1150 C CA . VAL A 1 149 ? -9.688 -1.133 22.120 1.00 94.62 149 VAL A CA 1
ATOM 1151 C C . VAL A 1 149 ? -9.570 -0.494 20.738 1.00 94.62 149 VAL A C 1
ATOM 1153 O O . VAL A 1 149 ? -8.527 -0.632 20.111 1.00 94.62 149 VAL A O 1
ATOM 1156 N N . LEU A 1 150 ? -10.581 0.251 20.280 1.00 96.00 150 LEU A N 1
ATOM 1157 C CA . LEU A 1 150 ? -10.566 0.935 18.982 1.00 96.00 150 LEU A CA 1
ATOM 1158 C C . LEU A 1 150 ? -9.440 1.969 18.898 1.00 96.00 150 LEU A C 1
ATOM 1160 O O . LEU A 1 150 ? -8.714 2.008 17.905 1.00 96.00 150 LEU A O 1
ATOM 1164 N N . SER A 1 151 ? -9.251 2.765 19.954 1.00 94.38 151 SER A N 1
ATOM 1165 C CA . SER A 1 151 ? -8.145 3.721 20.038 1.00 94.38 151 SER A CA 1
ATOM 1166 C C . SER A 1 151 ? -6.786 3.024 19.929 1.00 94.38 151 SER A C 1
ATOM 1168 O O . SER A 1 151 ? -5.929 3.480 19.175 1.00 94.38 151 SER A O 1
ATOM 1170 N N . LYS A 1 152 ? -6.570 1.930 20.672 1.00 92.75 152 LYS A N 1
ATOM 1171 C CA . LYS A 1 152 ? -5.301 1.187 20.640 1.00 92.75 152 LYS A CA 1
ATOM 1172 C C . LYS A 1 152 ? -5.107 0.431 19.330 1.00 92.75 152 LYS A C 1
ATOM 1174 O O . LYS A 1 152 ? -3.978 0.317 18.870 1.00 92.75 152 LYS A O 1
ATOM 1179 N N . LEU A 1 153 ? -6.183 -0.041 18.706 1.00 94.69 153 LEU A N 1
ATOM 1180 C CA . LEU A 1 153 ? -6.134 -0.712 17.412 1.00 94.69 153 LEU A CA 1
ATOM 1181 C C . LEU A 1 153 ? -5.630 0.238 16.320 1.00 94.69 153 LEU A C 1
ATOM 1183 O O . LEU A 1 153 ? -4.749 -0.142 15.556 1.00 94.69 153 LEU A O 1
ATOM 1187 N N . GLY A 1 154 ? -6.111 1.488 16.296 1.00 91.50 154 GLY A N 1
ATOM 1188 C CA . GLY A 1 154 ? -5.619 2.512 15.367 1.00 91.50 154 GLY A CA 1
ATOM 1189 C C . GLY A 1 154 ? -4.109 2.749 15.487 1.00 91.50 154 GLY A C 1
ATOM 1190 O O . GLY A 1 154 ? -3.399 2.734 14.481 1.00 91.50 154 GLY A O 1
ATOM 1191 N N . ASP A 1 155 ? -3.597 2.888 16.714 1.00 89.44 155 ASP A N 1
ATOM 1192 C CA . ASP A 1 155 ? -2.157 3.032 16.962 1.00 89.44 155 ASP A CA 1
ATOM 1193 C C . ASP A 1 155 ? -1.371 1.760 16.594 1.00 89.44 155 ASP A C 1
ATOM 1195 O O . ASP A 1 155 ? -0.318 1.847 15.964 1.00 89.44 155 ASP A O 1
ATOM 1199 N N . ALA A 1 156 ? -1.888 0.578 16.941 1.00 90.81 156 ALA A N 1
ATOM 1200 C CA . ALA A 1 156 ? -1.243 -0.703 16.662 1.00 90.81 156 ALA A CA 1
ATOM 1201 C C . ALA A 1 156 ? -1.087 -0.961 15.158 1.00 90.81 156 ALA A C 1
ATOM 1203 O O . ALA A 1 156 ? -0.035 -1.435 14.738 1.00 90.81 156 ALA A O 1
ATOM 1204 N N . VAL A 1 157 ? -2.081 -0.598 14.340 1.00 91.31 157 VAL A N 1
ATOM 1205 C CA . VAL A 1 157 ? -2.004 -0.693 12.872 1.00 91.31 157 VAL A CA 1
ATOM 1206 C C . VAL A 1 157 ? -0.856 0.160 12.333 1.00 91.31 157 VAL A C 1
ATOM 1208 O O . VAL A 1 157 ? -0.052 -0.321 11.538 1.00 91.31 157 VAL A O 1
ATOM 1211 N N . ILE A 1 158 ? -0.731 1.409 12.794 1.00 89.44 158 ILE A N 1
ATOM 1212 C CA . ILE A 1 158 ? 0.372 2.287 12.379 1.00 89.44 158 ILE A CA 1
ATOM 1213 C C . ILE A 1 158 ? 1.718 1.721 12.806 1.00 89.44 158 ILE A C 1
ATOM 1215 O O . ILE A 1 158 ? 2.645 1.694 11.999 1.00 89.44 158 ILE A O 1
ATOM 1219 N N . SER A 1 159 ? 1.828 1.259 14.053 1.00 87.12 159 SER A N 1
ATOM 1220 C CA . SER A 1 159 ? 3.058 0.656 14.560 1.00 87.12 159 SER A CA 1
ATOM 1221 C C . SER A 1 159 ? 3.437 -0.599 13.778 1.00 87.12 159 SER A C 1
ATOM 1223 O O . SER A 1 159 ? 4.608 -0.766 13.460 1.00 87.12 159 SER A O 1
ATOM 1225 N N . LEU A 1 160 ? 2.467 -1.446 13.417 1.00 87.25 160 LEU A N 1
ATOM 1226 C CA . LEU A 1 160 ? 2.681 -2.648 12.610 1.00 87.25 160 LEU A CA 1
ATOM 1227 C C . LEU A 1 160 ? 3.248 -2.303 11.228 1.00 87.25 160 LEU A C 1
ATOM 1229 O O . LEU A 1 160 ? 4.246 -2.877 10.801 1.00 87.25 160 LEU A O 1
ATOM 1233 N N . ILE A 1 161 ? 2.661 -1.317 10.550 1.00 85.12 161 ILE A N 1
ATOM 1234 C CA . ILE A 1 161 ? 3.134 -0.861 9.236 1.00 85.12 161 ILE A CA 1
ATOM 1235 C C . ILE A 1 161 ? 4.507 -0.207 9.352 1.00 85.12 161 ILE A C 1
ATOM 1237 O O . ILE A 1 161 ? 5.392 -0.465 8.539 1.00 85.12 161 ILE A O 1
ATOM 1241 N N . GLY A 1 162 ? 4.700 0.604 10.394 1.00 80.75 162 GLY A N 1
ATOM 1242 C CA . GLY A 1 162 ? 5.956 1.271 10.701 1.00 80.75 162 GLY A CA 1
ATOM 1243 C C . GLY A 1 162 ? 7.129 0.313 10.909 1.00 80.75 162 GLY A C 1
ATOM 1244 O O . GLY A 1 162 ? 8.263 0.743 10.767 1.00 80.75 162 GLY A O 1
ATOM 1245 N N . ARG A 1 163 ? 6.909 -0.983 11.157 1.00 76.38 163 ARG A N 1
ATOM 1246 C CA . ARG A 1 163 ? 8.004 -1.974 11.201 1.00 76.38 163 ARG A CA 1
ATOM 1247 C C . ARG A 1 163 ? 8.683 -2.181 9.858 1.00 76.38 163 ARG A C 1
ATOM 1249 O O . ARG A 1 163 ? 9.876 -2.442 9.808 1.00 76.38 163 ARG A O 1
ATOM 1256 N N . HIS A 1 164 ? 7.939 -2.006 8.773 1.00 73.00 164 HIS A N 1
ATOM 1257 C CA . HIS A 1 164 ? 8.478 -2.080 7.420 1.00 73.00 164 HIS A CA 1
ATOM 1258 C C . HIS A 1 164 ? 9.156 -0.766 6.989 1.00 73.00 164 HIS A C 1
ATOM 1260 O O . HIS A 1 164 ? 9.678 -0.687 5.875 1.00 73.00 164 HIS A O 1
ATOM 1266 N N . CYS A 1 165 ? 9.143 0.258 7.855 1.00 72.38 165 CYS A N 1
ATOM 1267 C CA . CYS A 1 165 ? 9.838 1.524 7.665 1.00 72.38 165 CYS A CA 1
ATOM 1268 C C . CYS A 1 165 ? 11.334 1.318 7.905 1.00 72.38 165 CYS A C 1
ATOM 1270 O O . CYS A 1 165 ? 11.767 0.918 8.981 1.00 72.38 165 CYS A O 1
ATOM 1272 N N . THR A 1 166 ? 12.144 1.642 6.907 1.00 64.81 166 THR A N 1
ATOM 1273 C CA . THR A 1 166 ? 13.610 1.567 7.004 1.00 64.81 166 THR A CA 1
ATOM 1274 C C . THR A 1 166 ? 14.226 2.842 7.592 1.00 64.81 166 THR A C 1
ATOM 1276 O O . THR A 1 166 ? 15.412 2.856 7.922 1.00 64.81 166 THR A O 1
ATOM 1279 N N . ASP A 1 167 ? 13.456 3.932 7.709 1.00 66.94 167 ASP A N 1
ATOM 1280 C CA . ASP A 1 167 ? 13.918 5.148 8.382 1.00 66.94 167 ASP A CA 1
ATOM 1281 C C . ASP A 1 167 ? 13.717 5.052 9.903 1.00 66.94 167 ASP A C 1
ATOM 1283 O O . ASP A 1 167 ? 12.620 5.207 10.437 1.00 66.94 167 ASP A O 1
ATOM 1287 N N . VAL A 1 168 ? 14.824 4.829 10.614 1.00 53.56 168 VAL A N 1
ATOM 1288 C CA . VAL A 1 168 ? 14.871 4.730 12.082 1.00 53.56 168 VAL A CA 1
ATOM 1289 C C . VAL A 1 168 ? 14.471 6.051 12.757 1.00 53.56 168 VAL A C 1
ATOM 1291 O O . VAL A 1 168 ? 14.007 6.048 13.896 1.00 53.56 168 VAL A O 1
ATOM 1294 N N . LYS A 1 169 ? 14.606 7.197 12.071 1.00 53.31 169 LYS A N 1
ATOM 1295 C CA . LYS A 1 169 ? 14.321 8.517 12.659 1.00 53.31 169 LYS A CA 1
ATOM 1296 C C . LYS A 1 169 ? 12.830 8.811 12.775 1.00 53.31 169 LYS A C 1
ATOM 1298 O O . LYS A 1 169 ? 12.435 9.591 13.637 1.00 53.31 169 LYS A O 1
ATOM 1303 N N . THR A 1 170 ? 11.995 8.194 11.941 1.00 50.34 170 THR A N 1
ATOM 1304 C CA . THR A 1 170 ? 10.546 8.424 11.966 1.00 50.34 170 THR A CA 1
ATOM 1305 C C . THR A 1 170 ? 9.838 7.658 13.085 1.00 50.34 170 THR A C 1
ATOM 1307 O O . THR A 1 170 ? 8.692 7.978 13.380 1.00 50.34 170 THR A O 1
ATOM 1310 N N . LEU A 1 171 ? 10.504 6.705 13.753 1.00 48.97 171 LEU A N 1
ATOM 1311 C CA . LEU A 1 171 ? 9.946 5.963 14.893 1.00 48.97 171 LEU A CA 1
ATOM 1312 C C . LEU A 1 171 ? 10.073 6.689 16.245 1.00 48.97 171 LEU A C 1
ATOM 1314 O O . LEU A 1 171 ? 9.434 6.275 17.212 1.00 48.97 171 LEU A O 1
ATOM 1318 N N . GLU A 1 172 ? 10.814 7.800 16.336 1.00 45.31 172 GLU A N 1
ATOM 1319 C CA . GLU A 1 172 ? 10.918 8.616 17.561 1.00 45.31 172 GLU A CA 1
ATOM 1320 C C . GLU A 1 172 ? 9.660 9.488 17.801 1.00 45.31 172 GLU A C 1
ATOM 1322 O O . GLU A 1 172 ? 9.734 10.671 18.121 1.00 45.31 172 GLU A O 1
ATOM 1327 N N . TRP A 1 173 ? 8.461 8.907 17.685 1.00 50.56 173 TRP A N 1
ATOM 1328 C CA . TRP A 1 173 ? 7.191 9.551 18.073 1.00 50.56 173 TRP A CA 1
ATOM 1329 C C . TRP A 1 173 ? 6.970 9.556 19.598 1.00 50.56 173 TRP A C 1
ATOM 1331 O O . TRP A 1 173 ? 5.926 9.989 20.090 1.00 50.56 173 TRP A O 1
ATOM 1341 N N . SER A 1 174 ? 7.936 9.067 20.375 1.00 45.03 174 SER A N 1
ATOM 1342 C CA . SER A 1 174 ? 7.804 8.811 21.806 1.00 45.03 174 SER A CA 1
ATOM 1343 C C . SER A 1 174 ? 8.441 9.906 22.668 1.00 45.03 174 SER A C 1
ATOM 1345 O O . SER A 1 174 ? 9.356 9.641 23.449 1.00 45.03 174 SER A O 1
ATOM 1347 N N . PHE A 1 175 ? 7.935 11.139 22.601 1.00 46.94 175 PHE A N 1
ATOM 1348 C CA . PHE A 1 175 ? 8.102 12.044 23.742 1.00 46.94 175 PHE A CA 1
ATOM 1349 C C . PHE A 1 175 ? 7.160 11.575 24.856 1.00 46.94 175 PHE A C 1
ATOM 1351 O O . PHE A 1 175 ? 5.939 11.692 24.751 1.00 46.94 175 PHE A O 1
ATOM 1358 N N . SER A 1 176 ? 7.726 11.026 25.933 1.00 52.44 176 SER A N 1
ATOM 1359 C CA . SER A 1 176 ? 6.979 10.465 27.070 1.00 52.44 176 SER A CA 1
ATOM 1360 C C . SER A 1 176 ? 5.997 11.454 27.709 1.00 52.44 176 SER A C 1
ATOM 1362 O O . SER A 1 176 ? 4.964 11.041 28.227 1.00 52.44 176 SER A O 1
ATOM 1364 N N . THR A 1 177 ? 6.273 12.757 27.616 1.00 55.19 177 THR A N 1
ATOM 1365 C CA . THR A 1 177 ? 5.415 13.836 28.125 1.00 55.19 177 THR A CA 1
ATOM 1366 C C . THR A 1 177 ? 4.168 14.097 27.276 1.00 55.19 177 THR A C 1
ATOM 1368 O O . THR A 1 177 ? 3.193 14.615 27.807 1.00 55.19 177 THR A O 1
ATOM 1371 N N . LEU A 1 178 ? 4.165 13.723 25.991 1.00 64.44 178 LEU A N 1
ATOM 1372 C CA . LEU A 1 178 ? 3.002 13.849 25.098 1.00 64.44 178 LEU A CA 1
ATOM 1373 C C . LEU A 1 178 ? 2.234 12.533 24.928 1.00 64.44 178 LEU A C 1
ATOM 1375 O O . LEU A 1 178 ? 1.121 12.547 24.406 1.00 64.44 178 LEU A O 1
ATOM 1379 N N . LYS A 1 179 ? 2.787 11.403 25.394 1.00 71.75 179 LYS A N 1
ATOM 1380 C CA . LYS A 1 179 ? 2.143 10.083 25.298 1.00 71.75 179 LYS A CA 1
ATOM 1381 C C . LYS A 1 179 ? 0.768 10.079 25.971 1.00 71.75 179 LYS A C 1
ATOM 1383 O O . LYS A 1 179 ? -0.209 9.717 25.331 1.00 71.75 179 LYS A O 1
ATOM 1388 N N . GLN A 1 180 ? 0.682 10.563 27.211 1.00 75.00 180 GLN A N 1
ATOM 1389 C CA . GLN A 1 180 ? -0.577 10.580 27.965 1.00 75.00 180 GLN A CA 1
ATOM 1390 C C . GLN A 1 180 ? -1.640 11.474 27.306 1.00 75.00 180 GLN A C 1
ATOM 1392 O O . GLN A 1 180 ? -2.813 11.108 27.246 1.00 75.00 180 GLN A O 1
ATOM 1397 N N . GLN A 1 181 ? -1.233 12.633 26.776 1.00 79.12 181 GLN A N 1
ATOM 1398 C CA . GLN A 1 181 ? -2.144 13.521 26.055 1.00 79.12 181 GLN A CA 1
ATOM 1399 C C . GLN A 1 181 ? -2.642 12.862 24.764 1.00 79.12 181 GLN A C 1
ATOM 1401 O O . GLN A 1 181 ? -3.840 12.852 24.512 1.00 79.12 181 GLN A O 1
ATOM 1406 N N . ARG A 1 182 ? -1.747 12.241 23.988 1.00 76.94 182 ARG A N 1
ATOM 1407 C CA . ARG A 1 182 ? -2.114 11.519 22.765 1.00 76.94 182 ARG A CA 1
ATOM 1408 C C . ARG A 1 182 ? -3.060 10.352 23.045 1.00 76.94 182 ARG A C 1
ATOM 1410 O O . ARG A 1 182 ? -4.007 10.161 22.289 1.00 76.94 182 ARG A O 1
ATOM 1417 N N . GLU A 1 183 ? -2.825 9.587 24.107 1.00 81.00 183 GLU A N 1
ATOM 1418 C CA . GLU A 1 183 ? -3.710 8.489 24.520 1.00 81.00 183 GLU A CA 1
ATOM 1419 C C . GLU A 1 183 ? -5.103 9.008 24.887 1.00 81.00 183 GLU A C 1
ATOM 1421 O O . GLU A 1 183 ? -6.110 8.445 24.466 1.00 81.00 183 GLU A O 1
ATOM 1426 N N . THR A 1 184 ? -5.157 10.135 25.597 1.00 84.69 184 THR A N 1
ATOM 1427 C CA . THR A 1 184 ? -6.412 10.799 25.963 1.00 84.69 184 THR A CA 1
ATOM 1428 C C . THR A 1 184 ? -7.156 11.312 24.724 1.00 84.69 184 THR A C 1
ATOM 1430 O O . THR A 1 184 ? -8.345 11.046 24.561 1.00 84.69 184 THR A O 1
ATOM 1433 N N . ASP A 1 185 ? -6.460 11.987 23.806 1.00 85.44 185 ASP A N 1
ATOM 1434 C CA . ASP A 1 185 ? -7.037 12.504 22.559 1.00 85.44 185 ASP A CA 1
ATOM 1435 C C . ASP A 1 185 ? -7.533 11.372 21.645 1.00 85.44 185 ASP A C 1
ATOM 1437 O O . ASP A 1 185 ? -8.567 11.506 20.989 1.00 85.44 185 ASP A O 1
ATOM 1441 N N . SER A 1 186 ? -6.822 10.243 21.619 1.00 86.75 186 SER A N 1
ATOM 1442 C CA . SER A 1 186 ? -7.195 9.063 20.828 1.00 86.75 186 SER A CA 1
ATOM 1443 C C . SER A 1 186 ? -8.421 8.357 21.410 1.00 86.75 186 SER A C 1
ATOM 1445 O O . SER A 1 186 ? -9.300 7.929 20.661 1.00 86.75 186 SER A O 1
ATOM 1447 N N . LEU A 1 187 ? -8.556 8.333 22.740 1.00 91.00 187 LEU A N 1
ATOM 1448 C CA . LEU A 1 187 ? -9.767 7.853 23.400 1.00 91.00 187 LEU A CA 1
ATOM 1449 C C . LEU A 1 187 ? -10.970 8.754 23.084 1.00 91.00 187 LEU A C 1
ATOM 1451 O O . LEU A 1 187 ? -12.023 8.260 22.688 1.00 91.00 187 LEU A O 1
ATOM 1455 N N . TYR A 1 188 ? -10.816 10.079 23.168 1.00 90.81 188 TYR A N 1
ATOM 1456 C CA . TYR A 1 188 ? -11.880 11.014 22.778 1.00 90.81 188 TYR A CA 1
ATOM 1457 C C . TYR A 1 188 ? -12.234 10.940 21.288 1.00 90.81 188 TYR A C 1
ATOM 1459 O O . TYR A 1 188 ? -13.381 11.200 20.913 1.00 90.81 188 TYR A O 1
ATOM 1467 N N . ALA A 1 189 ? -11.272 10.593 20.432 1.00 92.38 189 ALA A N 1
ATOM 1468 C CA . ALA A 1 189 ? -11.517 10.319 19.022 1.00 92.38 189 ALA A CA 1
ATOM 1469 C C . ALA A 1 189 ? -12.374 9.061 18.829 1.00 92.38 189 ALA A C 1
ATOM 1471 O O . ALA A 1 189 ? -13.314 9.098 18.038 1.00 92.38 189 ALA A O 1
ATOM 1472 N N . ALA A 1 190 ? -12.091 7.986 19.574 1.00 94.31 190 ALA A N 1
ATOM 1473 C CA . ALA A 1 190 ? -12.870 6.748 19.534 1.00 94.31 190 ALA A CA 1
ATOM 1474 C C . ALA A 1 190 ? -14.318 6.977 19.972 1.00 94.31 190 ALA A C 1
ATOM 1476 O O . ALA A 1 190 ? -15.241 6.545 19.288 1.00 94.31 190 ALA A O 1
ATOM 1477 N N . VAL A 1 191 ? -14.526 7.760 21.031 1.00 92.81 191 VAL A N 1
ATOM 1478 C CA . VAL A 1 191 ? -15.869 8.074 21.534 1.00 92.81 191 VAL A CA 1
ATOM 1479 C C . VAL A 1 191 ? -16.722 8.832 20.505 1.00 92.81 191 VAL A C 1
ATOM 1481 O O . VAL A 1 191 ? -17.929 8.629 20.437 1.00 92.81 191 VAL A O 1
ATOM 1484 N N . GLN A 1 192 ? -16.110 9.657 19.651 1.00 92.31 192 GLN A N 1
ATOM 1485 C CA . GLN A 1 192 ? -16.813 10.384 18.583 1.00 92.31 192 GLN A CA 1
ATOM 1486 C C . GLN A 1 192 ? -17.220 9.514 17.386 1.00 92.31 192 GLN A C 1
ATOM 1488 O O . GLN A 1 192 ? -17.940 9.996 16.510 1.00 92.31 192 GLN A O 1
ATOM 1493 N N . LEU A 1 193 ? -16.755 8.264 17.307 1.00 94.31 193 LEU A N 1
ATOM 1494 C CA . LEU A 1 193 ? -17.187 7.348 16.257 1.00 94.31 193 LEU A CA 1
ATOM 1495 C C . LEU A 1 193 ? -18.675 6.995 16.435 1.00 94.31 193 LEU A C 1
ATOM 1497 O O . LEU A 1 193 ? -19.166 6.973 17.566 1.00 94.31 193 LEU A O 1
ATOM 1501 N N . PRO A 1 194 ? -19.400 6.673 15.354 1.00 93.44 194 PRO A N 1
ATOM 1502 C CA . PRO A 1 194 ? -20.800 6.269 15.417 1.00 93.44 194 PRO A CA 1
ATOM 1503 C C . PRO A 1 194 ? -20.968 4.920 16.112 1.00 93.44 194 PRO A C 1
ATOM 1505 O O . PRO A 1 194 ? -20.033 4.135 16.226 1.00 93.44 194 PRO A O 1
ATOM 1508 N N . ASP A 1 195 ? -22.184 4.616 16.541 1.00 91.06 195 ASP A N 1
ATOM 1509 C CA . ASP A 1 195 ? -22.477 3.358 17.223 1.00 91.06 195 ASP A CA 1
ATOM 1510 C C . ASP A 1 195 ? -22.376 2.127 16.301 1.00 91.06 195 ASP A C 1
ATOM 1512 O O . ASP A 1 195 ? -22.216 1.013 16.789 1.00 91.06 195 ASP A O 1
ATOM 1516 N N . GLY A 1 196 ? -22.474 2.288 14.975 1.00 92.38 196 GLY A N 1
ATOM 1517 C CA . GLY A 1 196 ? -22.369 1.202 13.992 1.00 92.38 196 GLY A CA 1
ATOM 1518 C C . GLY A 1 196 ? -21.098 1.268 13.144 1.00 92.38 196 GLY A C 1
ATOM 1519 O O . GLY A 1 196 ? -20.730 2.338 12.664 1.00 92.38 196 GLY A O 1
ATOM 1520 N N . TRP A 1 197 ? -20.471 0.111 12.893 1.00 93.94 197 TRP A N 1
ATOM 1521 C CA . TRP A 1 197 ? -19.276 0.011 12.042 1.00 93.94 197 TRP A CA 1
ATOM 1522 C C . TRP A 1 197 ? -19.509 0.549 10.622 1.00 93.94 197 TRP A C 1
ATOM 1524 O O . TRP A 1 197 ? -18.678 1.281 10.094 1.00 93.94 197 TRP A O 1
ATOM 1534 N N . THR A 1 198 ? -20.668 0.257 10.026 1.00 91.44 198 THR A N 1
ATOM 1535 C CA . THR A 1 198 ? -21.039 0.699 8.668 1.00 91.44 198 THR A CA 1
ATOM 1536 C C . THR A 1 198 ? -21.030 2.216 8.494 1.00 91.44 198 THR A C 1
ATOM 1538 O O . THR A 1 198 ? -20.857 2.708 7.383 1.00 91.44 198 THR A O 1
ATOM 1541 N N . ASP A 1 199 ? -21.187 2.965 9.586 1.00 91.44 199 ASP A N 1
ATOM 1542 C CA . ASP A 1 199 ? -21.209 4.424 9.569 1.00 91.44 199 ASP A CA 1
ATOM 1543 C C . ASP A 1 199 ? -19.818 5.036 9.799 1.00 91.44 199 ASP A C 1
ATOM 1545 O O . ASP A 1 199 ? -19.619 6.225 9.544 1.00 91.44 199 ASP A O 1
ATOM 1549 N N . VAL A 1 200 ? -18.837 4.254 10.267 1.00 93.25 200 VAL A N 1
ATOM 1550 C CA . VAL A 1 200 ? -17.477 4.734 10.570 1.00 93.25 200 VAL A CA 1
ATOM 1551 C C . VAL A 1 200 ? -16.797 5.360 9.350 1.00 93.25 200 VAL A C 1
ATOM 1553 O O . VAL A 1 200 ? -16.252 6.458 9.496 1.00 93.25 200 VAL A O 1
ATOM 1556 N N . PRO A 1 201 ? -16.857 4.776 8.137 1.00 90.94 201 PRO A N 1
ATOM 1557 C CA . PRO A 1 201 ? -16.241 5.394 6.965 1.00 90.94 201 PRO A CA 1
ATOM 1558 C C . PRO A 1 201 ? -16.809 6.786 6.632 1.00 90.94 201 PRO A C 1
ATOM 1560 O O . PRO A 1 201 ? -16.078 7.646 6.130 1.00 90.94 201 PRO A O 1
ATOM 1563 N N . ASN A 1 202 ? -18.075 7.054 6.983 1.00 89.50 202 ASN A N 1
ATOM 1564 C CA . ASN A 1 202 ? -18.723 8.354 6.768 1.00 89.50 202 ASN A CA 1
ATOM 1565 C C . ASN A 1 202 ? -18.134 9.459 7.663 1.00 89.50 202 ASN A C 1
ATOM 1567 O O . ASN A 1 202 ? -18.168 10.638 7.302 1.00 89.50 202 ASN A O 1
ATOM 1571 N N . VAL A 1 203 ? -17.532 9.098 8.804 1.00 91.19 203 VAL A N 1
ATOM 1572 C CA . VAL A 1 203 ? -16.886 10.044 9.732 1.00 91.19 203 VAL A CA 1
ATOM 1573 C C . VAL A 1 203 ? -15.710 10.758 9.077 1.00 91.19 203 VAL A C 1
ATOM 1575 O O . VAL A 1 203 ? -15.469 11.929 9.363 1.00 91.19 203 VAL A O 1
ATOM 1578 N N . ILE A 1 204 ? -14.995 10.089 8.168 1.00 88.62 204 ILE A N 1
ATOM 1579 C CA . ILE A 1 204 ? -13.776 10.612 7.535 1.00 88.62 204 ILE A CA 1
ATOM 1580 C C . ILE A 1 204 ? -14.038 11.970 6.856 1.00 88.62 204 ILE A C 1
ATOM 1582 O O . ILE A 1 204 ? -13.203 12.876 6.951 1.00 88.62 204 ILE A O 1
ATOM 1586 N N . ASN A 1 205 ? -15.222 12.133 6.253 1.00 84.75 205 ASN A N 1
ATOM 1587 C CA . ASN A 1 205 ? -15.654 13.351 5.559 1.00 84.75 205 ASN A CA 1
ATOM 1588 C C . ASN A 1 205 ? -16.644 14.205 6.371 1.00 84.75 205 ASN A C 1
ATOM 1590 O O . ASN A 1 205 ? -17.012 15.295 5.941 1.00 84.75 205 ASN A O 1
ATOM 1594 N N . ALA A 1 206 ? -17.069 13.758 7.553 1.00 86.81 206 ALA A N 1
ATOM 1595 C CA . ALA A 1 206 ? -18.077 14.454 8.345 1.00 86.81 206 ALA A CA 1
ATOM 1596 C C . ALA A 1 206 ? -17.589 15.839 8.808 1.00 86.81 206 ALA A C 1
ATOM 1598 O O . ALA A 1 206 ? -16.583 15.954 9.503 1.00 86.81 206 ALA A O 1
ATOM 1599 N N . GLU A 1 207 ? -18.306 16.916 8.484 1.00 85.38 207 GLU A N 1
ATOM 1600 C CA . GLU A 1 207 ? -17.919 18.285 8.884 1.00 85.38 207 GLU A CA 1
ATOM 1601 C C . GLU A 1 207 ? -17.866 18.481 10.408 1.00 85.38 207 GLU A C 1
ATOM 1603 O O . GLU A 1 207 ? -17.073 19.274 10.908 1.00 85.38 207 GLU A O 1
ATOM 1608 N N . HIS A 1 208 ? -18.683 17.729 11.146 1.00 85.94 208 HIS A N 1
ATOM 1609 C CA . HIS A 1 208 ? -18.835 17.836 12.596 1.00 85.94 208 HIS A CA 1
ATOM 1610 C C . HIS A 1 208 ? -17.853 16.964 13.395 1.00 85.94 208 HIS A C 1
ATOM 1612 O O . HIS A 1 208 ? -17.750 17.130 14.609 1.00 85.94 208 HIS A O 1
ATOM 1618 N N . ALA A 1 209 ? -17.143 16.035 12.746 1.00 88.56 209 ALA A N 1
ATOM 1619 C CA . ALA A 1 209 ? -16.183 15.168 13.420 1.00 88.56 209 ALA A CA 1
ATOM 1620 C C . ALA A 1 209 ? -14.863 15.907 13.672 1.00 88.56 209 ALA A C 1
ATOM 1622 O O . ALA A 1 209 ? -14.343 16.597 12.787 1.00 88.56 209 ALA A O 1
ATOM 1623 N N . SER A 1 210 ? -14.281 15.731 14.863 1.00 89.88 210 SER A N 1
ATOM 1624 C CA . SER A 1 210 ? -12.957 16.290 15.149 1.00 89.88 210 SER A CA 1
ATOM 1625 C C . SER A 1 210 ? -11.880 15.688 14.230 1.00 89.88 210 SER A C 1
ATOM 1627 O O . SER A 1 210 ? -12.017 14.547 13.776 1.00 89.88 210 SER A O 1
ATOM 1629 N N . PRO A 1 211 ? -10.763 16.398 13.978 1.00 86.94 211 PRO A N 1
ATOM 1630 C CA . PRO A 1 211 ? -9.664 15.858 13.176 1.00 86.94 211 PRO A CA 1
ATOM 1631 C C . PRO A 1 211 ? -9.128 14.522 13.710 1.00 86.94 211 PRO A C 1
ATOM 1633 O O . PRO A 1 211 ? -8.866 13.610 12.931 1.00 86.94 211 PRO A O 1
ATOM 1636 N N . ALA A 1 212 ? -9.050 14.359 15.035 1.00 88.75 212 ALA A N 1
ATOM 1637 C CA . ALA A 1 212 ? -8.617 13.110 15.656 1.00 88.75 212 ALA A CA 1
ATOM 1638 C C . ALA A 1 212 ? -9.585 11.947 15.371 1.00 88.75 212 ALA A C 1
ATOM 1640 O O . ALA A 1 212 ? -9.133 10.864 15.003 1.00 88.75 212 ALA A O 1
ATOM 1641 N N . ALA A 1 213 ? -10.899 12.185 15.448 1.00 92.00 213 ALA A N 1
ATOM 1642 C CA . ALA A 1 213 ? -11.916 11.192 15.094 1.00 92.00 213 ALA A CA 1
ATOM 1643 C C . ALA A 1 213 ? -11.847 10.803 13.610 1.00 92.00 213 ALA A C 1
ATOM 1645 O O . ALA A 1 213 ? -11.905 9.621 13.281 1.00 92.00 213 ALA A O 1
ATOM 1646 N N . LYS A 1 214 ? -11.634 11.776 12.711 1.00 92.19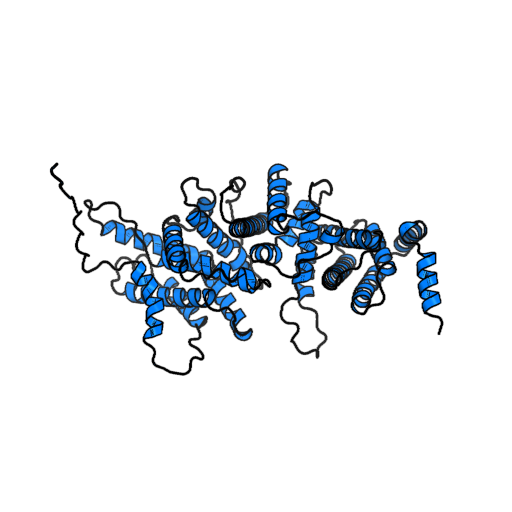 214 LYS A N 1
ATOM 1647 C CA . LYS A 1 214 ? -11.429 11.517 11.274 1.00 92.19 214 LYS A CA 1
ATOM 1648 C C . LYS A 1 214 ? -10.202 10.651 11.011 1.00 92.19 214 LYS A C 1
ATOM 1650 O O . LYS A 1 214 ? -10.274 9.735 10.196 1.00 92.19 214 LYS A O 1
ATOM 1655 N N . ARG A 1 215 ? -9.083 10.935 11.690 1.00 90.56 215 ARG A N 1
ATOM 1656 C CA . ARG A 1 215 ? -7.856 10.130 11.584 1.00 90.56 215 ARG A CA 1
ATOM 1657 C C . ARG A 1 215 ? -8.090 8.702 12.059 1.00 90.56 215 ARG A C 1
ATOM 1659 O O . ARG A 1 215 ? -7.720 7.782 11.342 1.00 90.56 215 ARG A O 1
ATOM 1666 N N . LEU A 1 216 ? -8.732 8.520 13.213 1.00 93.44 216 LEU A N 1
ATOM 1667 C CA . LEU A 1 216 ? -9.021 7.188 13.740 1.00 93.44 216 LEU A CA 1
ATOM 1668 C C . LEU A 1 216 ? -9.983 6.415 12.827 1.00 93.44 216 LEU A C 1
ATOM 1670 O O . LEU A 1 216 ? -9.724 5.261 12.507 1.00 93.44 216 LEU A O 1
ATOM 1674 N N . ALA A 1 217 ? -11.051 7.055 12.344 1.00 95.19 217 ALA A N 1
ATOM 1675 C CA . ALA A 1 217 ? -11.971 6.444 11.388 1.00 95.19 217 ALA A CA 1
ATOM 1676 C C . ALA A 1 217 ? -11.246 5.991 10.113 1.00 95.19 217 ALA A C 1
ATOM 1678 O O . ALA A 1 217 ? -11.463 4.872 9.652 1.00 95.19 217 ALA A O 1
ATOM 1679 N N . LEU A 1 218 ? -10.346 6.823 9.575 1.00 94.19 218 LEU A N 1
ATOM 1680 C CA . LEU A 1 218 ? -9.527 6.465 8.418 1.00 94.19 218 LEU A CA 1
ATOM 1681 C C . LEU A 1 218 ? -8.585 5.298 8.725 1.00 94.19 218 LEU A C 1
ATOM 1683 O O . LEU A 1 218 ? -8.524 4.369 7.929 1.00 94.19 218 LEU A O 1
ATOM 1687 N N . GLN A 1 219 ? -7.887 5.327 9.863 1.00 94.56 219 GLN A N 1
ATOM 1688 C CA . GLN A 1 219 ? -6.986 4.255 10.295 1.00 94.56 219 GLN A CA 1
ATOM 1689 C C . GLN A 1 219 ? -7.717 2.920 10.408 1.00 94.56 219 GLN A C 1
ATOM 1691 O O . GLN A 1 219 ? -7.248 1.933 9.859 1.00 94.56 219 GLN A O 1
ATOM 1696 N N . LEU A 1 220 ? -8.876 2.896 11.071 1.00 95.56 220 LEU A N 1
ATOM 1697 C CA . LEU A 1 220 ? -9.681 1.687 11.230 1.00 95.56 220 LEU A CA 1
ATOM 1698 C C . LEU A 1 220 ? -10.240 1.202 9.889 1.00 95.56 220 LEU A C 1
ATOM 1700 O O . LEU A 1 220 ? -10.179 0.015 9.596 1.00 95.56 220 LEU A O 1
ATOM 1704 N N . THR A 1 221 ? -10.747 2.111 9.052 1.00 94.88 221 THR A N 1
ATOM 1705 C CA . THR A 1 221 ? -11.270 1.771 7.716 1.00 94.88 221 THR A CA 1
ATOM 1706 C C . THR A 1 221 ? -10.159 1.176 6.847 1.00 94.88 221 THR A C 1
ATOM 1708 O O . THR A 1 221 ? -10.320 0.102 6.279 1.00 94.88 221 THR A O 1
ATOM 1711 N N . PHE A 1 222 ? -8.996 1.824 6.799 1.00 94.56 222 PHE A N 1
ATOM 1712 C CA . PHE A 1 222 ? -7.810 1.306 6.121 1.00 94.56 222 PHE A CA 1
ATOM 1713 C C . PHE A 1 222 ? -7.371 -0.049 6.693 1.00 94.56 222 PHE A C 1
ATOM 1715 O O . PHE A 1 222 ? -7.072 -0.970 5.938 1.00 94.56 222 PHE A O 1
ATOM 1722 N N . ALA A 1 223 ? -7.391 -0.208 8.016 1.00 94.12 223 ALA A N 1
ATOM 1723 C CA . ALA A 1 223 ? -7.021 -1.462 8.650 1.00 94.12 223 ALA A CA 1
ATOM 1724 C C . ALA A 1 223 ? -7.944 -2.615 8.234 1.00 94.12 223 ALA A C 1
ATOM 1726 O O . ALA A 1 223 ? -7.463 -3.688 7.908 1.00 94.12 223 ALA A O 1
ATOM 1727 N N . VAL A 1 224 ? -9.256 -2.398 8.193 1.00 93.44 224 VAL A N 1
ATOM 1728 C CA . VAL A 1 224 ? -10.230 -3.455 7.876 1.00 93.44 224 VAL A CA 1
ATOM 1729 C C . VAL A 1 224 ? -10.301 -3.764 6.386 1.00 93.44 224 VAL A C 1
ATOM 1731 O O . VAL A 1 224 ? -10.446 -4.921 6.024 1.00 93.44 224 VAL A O 1
ATOM 1734 N N . TYR A 1 225 ? -10.212 -2.758 5.515 1.00 91.88 225 TYR A N 1
ATOM 1735 C CA . TYR A 1 225 ? -10.412 -2.959 4.073 1.00 91.88 225 TYR A CA 1
ATOM 1736 C C . TYR A 1 225 ? -9.119 -3.141 3.276 1.00 91.88 225 TYR A C 1
ATOM 1738 O O . TYR A 1 225 ? -9.182 -3.557 2.123 1.00 91.88 225 TYR A O 1
ATOM 1746 N N . VAL A 1 226 ? -7.959 -2.823 3.854 1.00 91.56 226 VAL A N 1
ATOM 1747 C CA . VAL A 1 226 ? -6.660 -2.974 3.183 1.00 91.56 226 VAL A CA 1
ATOM 1748 C C . VAL A 1 226 ? -5.758 -3.923 3.955 1.00 91.56 226 VAL A C 1
ATOM 1750 O O . VAL A 1 226 ? -5.371 -4.960 3.427 1.00 91.56 226 VAL A O 1
ATOM 1753 N N . VAL A 1 227 ? -5.445 -3.592 5.211 1.00 91.75 227 VAL A N 1
ATOM 1754 C CA . VAL A 1 227 ? -4.479 -4.367 6.008 1.00 91.75 227 VAL A CA 1
ATOM 1755 C C . VAL A 1 227 ? -5.016 -5.766 6.299 1.00 91.75 227 VAL A C 1
ATOM 1757 O O . VAL A 1 227 ? -4.329 -6.735 6.022 1.00 91.75 227 VAL A O 1
ATOM 1760 N N . GLY A 1 228 ? -6.244 -5.883 6.808 1.00 90.25 228 GLY A N 1
ATOM 1761 C CA . GLY A 1 228 ? -6.887 -7.146 7.173 1.00 90.25 228 GLY A CA 1
ATOM 1762 C C . GLY A 1 228 ? -6.859 -8.162 6.033 1.00 90.25 228 GLY A C 1
ATOM 1763 O O . GLY A 1 228 ? -6.214 -9.194 6.200 1.00 90.25 228 GLY A O 1
ATOM 1764 N N . PRO A 1 229 ? -7.440 -7.852 4.857 1.00 87.12 229 PRO A N 1
ATOM 1765 C CA . PRO A 1 229 ? -7.394 -8.728 3.699 1.00 87.12 229 PRO A CA 1
ATOM 1766 C C . PRO A 1 229 ? -5.969 -9.100 3.313 1.00 87.12 229 PRO A C 1
ATOM 1768 O O . PRO A 1 229 ? -5.716 -10.268 3.099 1.00 87.12 229 PRO A O 1
ATOM 1771 N N . GLN A 1 230 ? -5.006 -8.173 3.305 1.00 85.56 230 GLN A N 1
ATOM 1772 C CA . GLN A 1 230 ? -3.617 -8.517 2.970 1.00 85.56 230 GLN A CA 1
ATOM 1773 C C . GLN A 1 230 ? -2.925 -9.414 4.014 1.00 85.56 230 GLN A C 1
ATOM 1775 O O . GLN A 1 230 ? -2.005 -10.145 3.661 1.00 85.56 230 GLN A O 1
ATOM 1780 N N . LEU A 1 231 ? -3.355 -9.383 5.281 1.00 84.88 231 LEU A N 1
ATOM 1781 C CA . LEU A 1 231 ? -2.870 -10.290 6.330 1.00 84.88 231 LEU A CA 1
ATOM 1782 C C . LEU A 1 231 ? -3.549 -11.669 6.280 1.00 84.88 231 LEU A C 1
ATOM 1784 O O . LEU A 1 231 ? -2.962 -12.657 6.717 1.00 84.88 231 LEU A O 1
ATOM 1788 N N . GLU A 1 232 ? -4.784 -11.735 5.779 1.00 75.56 232 GLU A N 1
ATOM 1789 C CA . GLU A 1 232 ? -5.535 -12.979 5.567 1.00 75.56 232 GLU A CA 1
ATOM 1790 C C . GLU A 1 232 ? -5.169 -13.660 4.243 1.00 75.56 232 GLU A C 1
ATOM 1792 O O . GLU A 1 232 ? -5.101 -14.891 4.169 1.00 75.56 232 GLU A O 1
ATOM 1797 N N . ASP A 1 233 ? -4.868 -12.860 3.218 1.00 57.19 233 ASP A N 1
ATOM 1798 C CA . ASP A 1 233 ? -4.692 -13.281 1.837 1.00 57.19 233 ASP A CA 1
ATOM 1799 C C . ASP A 1 233 ? -3.271 -13.680 1.490 1.00 57.19 233 ASP A C 1
ATOM 1801 O O . ASP A 1 233 ? -2.634 -13.202 0.554 1.00 57.19 233 ASP A O 1
ATOM 1805 N N . ALA A 1 234 ? -2.918 -14.793 2.107 1.00 47.19 234 ALA A N 1
ATOM 1806 C CA . ALA A 1 234 ? -2.564 -15.958 1.320 1.00 47.19 234 ALA A CA 1
ATOM 1807 C C . ALA A 1 234 ? -3.801 -16.635 0.638 1.00 47.19 234 ALA A C 1
ATOM 1809 O O . ALA A 1 234 ? -3.845 -17.866 0.592 1.00 47.19 234 ALA A O 1
ATOM 1810 N N . GLY A 1 235 ? -4.793 -15.896 0.085 1.00 35.38 235 GLY A N 1
ATOM 1811 C CA . GLY A 1 235 ? -5.681 -16.412 -0.980 1.00 35.38 235 GLY A CA 1
ATOM 1812 C C . GLY A 1 235 ? -7.221 -16.233 -1.009 1.00 35.38 235 GLY A C 1
ATOM 1813 O O . GLY A 1 235 ? -7.819 -16.955 -1.802 1.00 35.38 235 GLY A O 1
ATOM 1814 N N . THR A 1 236 ? -7.916 -15.357 -0.283 1.00 31.89 236 THR A N 1
ATOM 1815 C CA . THR A 1 236 ? -9.377 -15.122 -0.442 1.00 31.89 236 THR A CA 1
ATOM 1816 C C . THR A 1 236 ? -9.895 -13.713 -0.064 1.00 31.89 236 THR A C 1
ATOM 1818 O O . THR A 1 236 ? -10.439 -13.507 1.023 1.00 31.89 236 THR A O 1
ATOM 1821 N N . THR A 1 237 ? -9.900 -12.770 -1.011 1.00 35.94 237 THR A N 1
ATOM 1822 C CA . THR A 1 237 ? -10.590 -11.482 -0.855 1.00 35.94 237 THR A CA 1
ATOM 1823 C C . THR A 1 237 ? -12.096 -11.725 -0.827 1.00 35.94 237 THR A C 1
ATOM 1825 O O . THR A 1 237 ? -12.669 -12.186 -1.815 1.00 35.94 237 THR A O 1
ATOM 1828 N N . SER A 1 238 ? -12.757 -11.442 0.298 1.00 35.78 238 SER A N 1
ATOM 1829 C CA . SER A 1 238 ? -14.216 -11.534 0.378 1.00 35.78 238 SER A CA 1
ATOM 1830 C C . SER A 1 238 ? -14.856 -10.352 -0.352 1.00 35.78 238 SER A C 1
ATOM 1832 O O . SER A 1 238 ? -14.612 -9.201 0.018 1.00 35.78 238 SER A O 1
ATOM 1834 N N . ASP A 1 239 ? -15.704 -10.645 -1.336 1.00 35.91 239 ASP A N 1
ATOM 1835 C CA . ASP A 1 239 ? -16.556 -9.678 -2.025 1.00 35.91 239 ASP A CA 1
ATOM 1836 C C . ASP A 1 239 ? -17.514 -9.011 -1.025 1.00 35.91 239 ASP A C 1
ATOM 1838 O O . ASP A 1 239 ? -18.545 -9.574 -0.648 1.00 35.91 239 ASP A O 1
ATOM 1842 N N . GLN A 1 240 ? -17.180 -7.806 -0.565 1.00 46.62 240 GLN A N 1
ATOM 1843 C CA . GLN A 1 240 ? -18.127 -6.939 0.130 1.00 46.62 240 GLN A CA 1
ATOM 1844 C C . GLN A 1 240 ? -18.206 -5.578 -0.556 1.00 46.62 240 GLN A C 1
ATOM 1846 O O . GLN A 1 240 ? -17.205 -4.920 -0.840 1.00 46.62 240 GLN A O 1
ATOM 1851 N N . GLU A 1 241 ? -19.449 -5.197 -0.846 1.00 40.41 241 GLU A N 1
ATOM 1852 C CA . GLU A 1 241 ? -19.848 -4.000 -1.574 1.00 40.41 241 GLU A CA 1
ATOM 1853 C C . GLU A 1 241 ? -19.463 -2.736 -0.789 1.00 40.41 241 GLU A C 1
ATOM 1855 O O . GLU A 1 241 ? -20.064 -2.400 0.230 1.00 40.41 241 GLU A O 1
ATOM 1860 N N . ASN A 1 242 ? -18.454 -2.015 -1.282 1.00 44.47 242 ASN A N 1
ATOM 1861 C CA . ASN A 1 242 ? -18.015 -0.739 -0.725 1.00 44.47 242 ASN A CA 1
ATOM 1862 C C . ASN A 1 242 ? -18.629 0.429 -1.523 1.00 44.47 242 ASN A C 1
ATOM 1864 O O . ASN A 1 242 ? -18.105 0.822 -2.563 1.00 44.47 242 ASN A O 1
ATOM 1868 N N . ASP A 1 243 ? -19.720 1.018 -1.024 1.00 42.50 243 ASP A N 1
ATOM 1869 C CA . ASP A 1 243 ? -20.405 2.190 -1.616 1.00 42.50 243 ASP A CA 1
ATOM 1870 C C . ASP A 1 243 ? -20.004 3.521 -0.939 1.00 42.50 243 ASP A C 1
ATOM 1872 O O . ASP A 1 243 ? -20.834 4.363 -0.605 1.00 42.50 243 ASP A O 1
ATOM 1876 N N . VAL A 1 244 ? -18.712 3.711 -0.645 1.00 50.91 244 VAL A N 1
ATOM 1877 C CA . VAL A 1 244 ? -18.260 4.826 0.220 1.00 50.91 244 VAL A CA 1
ATOM 1878 C C . VAL A 1 244 ? -17.603 5.985 -0.557 1.00 50.91 244 VAL A C 1
ATOM 1880 O O . VAL A 1 244 ? -17.383 7.072 -0.026 1.00 50.91 244 VAL A O 1
ATOM 1883 N N . LEU A 1 245 ? -17.315 5.834 -1.853 1.00 44.84 245 LEU A N 1
ATOM 1884 C CA . LEU A 1 245 ? -16.344 6.699 -2.545 1.00 44.84 245 LEU A CA 1
ATOM 1885 C C . LEU A 1 245 ? -16.837 8.104 -2.967 1.00 44.84 245 LEU A C 1
ATOM 1887 O O . LEU A 1 245 ? -16.085 8.866 -3.577 1.00 44.84 245 LEU A O 1
ATOM 1891 N N . GLY A 1 246 ? -18.076 8.490 -2.660 1.00 43.75 246 GLY A N 1
ATOM 1892 C CA . GLY A 1 246 ? -18.684 9.710 -3.207 1.00 43.75 246 GLY A CA 1
ATOM 1893 C C . GLY A 1 246 ? -18.110 11.052 -2.718 1.00 43.75 246 GLY A C 1
ATOM 1894 O O . GLY A 1 246 ? -18.388 12.073 -3.343 1.00 43.75 246 GLY A O 1
ATOM 1895 N N . SER A 1 247 ? -17.331 11.098 -1.626 1.00 45.44 247 SER A N 1
ATOM 1896 C CA . SER A 1 247 ? -17.079 12.364 -0.902 1.00 45.44 247 SER A CA 1
ATOM 1897 C C . SER A 1 247 ? -15.621 12.663 -0.506 1.00 45.44 247 SER A C 1
ATOM 1899 O O . SER A 1 247 ? -15.373 13.663 0.163 1.00 45.44 247 SER A O 1
ATOM 1901 N N . TYR A 1 248 ? -14.636 11.862 -0.910 1.00 53.28 248 TYR A N 1
ATOM 1902 C CA . TYR A 1 248 ? -13.266 11.965 -0.368 1.00 53.28 248 TYR A CA 1
ATOM 1903 C C . TYR A 1 248 ? -12.358 13.042 -0.998 1.00 53.28 248 TYR A C 1
ATOM 1905 O O . TYR A 1 248 ? -11.162 13.069 -0.720 1.00 53.28 248 TYR A O 1
ATOM 1913 N N . ALA A 1 249 ? -12.882 13.930 -1.847 1.00 43.44 249 ALA A N 1
ATOM 1914 C CA . ALA A 1 249 ? -12.058 14.872 -2.615 1.00 43.44 249 ALA A CA 1
ATOM 1915 C C . ALA A 1 249 ? -11.688 16.178 -1.880 1.00 43.44 249 ALA A C 1
ATOM 1917 O O . ALA A 1 249 ? -10.943 16.972 -2.447 1.00 43.44 249 ALA A O 1
ATOM 1918 N N . ASP A 1 250 ? -12.184 16.419 -0.660 1.00 45.44 250 ASP A N 1
ATOM 1919 C CA . ASP A 1 250 ? -12.055 17.733 -0.011 1.00 45.44 250 ASP A CA 1
ATOM 1920 C C . ASP A 1 250 ? -11.722 17.620 1.487 1.00 45.44 250 ASP A C 1
ATOM 1922 O O . ASP A 1 250 ? -12.568 17.738 2.372 1.00 45.44 250 ASP A O 1
ATOM 1926 N N . LEU A 1 251 ? -10.452 17.347 1.791 1.00 50.72 251 LEU A N 1
ATOM 1927 C CA . LEU A 1 251 ? -9.946 17.281 3.163 1.00 50.72 251 LEU A CA 1
ATOM 1928 C C . LEU A 1 251 ? -8.612 18.022 3.275 1.00 50.72 251 LEU A C 1
ATOM 1930 O O . LEU A 1 251 ? -7.561 17.414 3.440 1.00 50.72 251 LEU A O 1
ATOM 1934 N N . GLN A 1 252 ? -8.661 19.353 3.212 1.00 44.41 252 GLN A N 1
ATOM 1935 C CA . GLN A 1 252 ? -7.553 20.196 3.664 1.00 44.41 252 GLN A CA 1
ATOM 1936 C C . GLN A 1 252 ? -7.701 20.437 5.170 1.00 44.41 252 GLN A C 1
ATOM 1938 O O . GLN A 1 252 ? -8.643 21.088 5.622 1.00 44.41 252 GLN A O 1
ATOM 1943 N N . SER A 1 253 ? -6.781 19.899 5.966 1.00 44.00 253 SER A N 1
ATOM 1944 C CA . SER A 1 253 ? -6.676 20.184 7.398 1.00 44.00 253 SER A CA 1
ATOM 1945 C C . SER A 1 253 ? -5.227 20.519 7.719 1.00 44.00 253 SER A C 1
ATOM 1947 O O . SER A 1 253 ? -4.326 19.807 7.292 1.00 44.00 253 SER A O 1
ATOM 1949 N N . ALA A 1 254 ? -5.004 21.612 8.449 1.00 42.06 254 ALA A N 1
ATOM 1950 C CA . ALA A 1 254 ? -3.679 22.038 8.883 1.00 42.06 254 ALA A CA 1
ATOM 1951 C C . ALA A 1 254 ? -3.165 21.115 10.005 1.00 42.06 254 ALA A C 1
ATOM 1953 O O . ALA A 1 254 ? -3.302 21.425 11.189 1.00 42.06 254 ALA A O 1
ATOM 1954 N N . GLU A 1 255 ? -2.610 19.964 9.633 1.00 52.38 255 GLU A N 1
ATOM 1955 C CA . GLU A 1 255 ? -1.920 19.036 10.535 1.00 52.38 255 GLU A CA 1
ATOM 1956 C C . GLU A 1 255 ? -0.405 19.022 10.257 1.00 52.38 255 GLU A C 1
ATOM 1958 O O . GLU A 1 255 ? 0.088 19.708 9.364 1.00 52.38 255 GLU A O 1
ATOM 1963 N N . HIS A 1 256 ? 0.370 18.287 11.065 1.00 63.09 256 HIS A N 1
ATOM 1964 C CA . HIS A 1 256 ? 1.804 18.125 10.814 1.00 63.09 256 HIS A CA 1
ATOM 1965 C C . HIS A 1 256 ? 2.006 17.434 9.452 1.00 63.09 256 HIS A C 1
ATOM 1967 O O . HIS A 1 256 ? 1.322 16.454 9.150 1.00 63.09 256 HIS A O 1
ATOM 1973 N N . ALA A 1 257 ? 2.968 17.905 8.652 1.00 71.19 257 ALA A N 1
ATOM 1974 C CA . ALA A 1 257 ? 3.166 17.450 7.269 1.00 71.19 257 ALA A CA 1
ATOM 1975 C C . ALA A 1 257 ? 3.287 15.916 7.129 1.00 71.19 257 ALA A C 1
ATOM 1977 O O . ALA A 1 257 ? 2.768 15.331 6.184 1.00 71.19 257 ALA A O 1
ATOM 1978 N N . GLU A 1 258 ? 3.909 15.235 8.096 1.00 73.62 258 GLU A N 1
ATOM 1979 C CA . GLU A 1 258 ? 4.059 13.772 8.069 1.00 73.62 258 GLU A CA 1
ATOM 1980 C C . GLU A 1 258 ? 2.757 13.019 8.387 1.00 73.62 258 GLU A C 1
ATOM 1982 O O . GLU A 1 258 ? 2.441 12.025 7.733 1.00 73.62 258 GLU A O 1
ATOM 1987 N N . THR A 1 259 ? 1.949 13.504 9.337 1.00 79.12 259 THR A N 1
ATOM 1988 C CA . THR A 1 259 ? 0.629 12.908 9.618 1.00 79.12 259 THR A CA 1
ATOM 1989 C C . THR A 1 259 ? -0.317 13.055 8.429 1.00 79.12 259 THR A C 1
ATOM 1991 O O . THR A 1 259 ? -1.108 12.155 8.146 1.00 79.12 259 THR A O 1
ATOM 1994 N N . GLU A 1 260 ? -0.189 14.157 7.691 1.00 84.06 260 GLU A N 1
ATOM 1995 C CA . GLU A 1 260 ? -0.960 14.413 6.480 1.00 84.06 260 GLU A CA 1
ATOM 1996 C C . GLU A 1 260 ? -0.561 13.457 5.341 1.00 84.06 260 GLU A C 1
ATOM 1998 O O . GLU A 1 260 ? -1.429 12.862 4.703 1.00 84.06 260 GLU A O 1
ATOM 2003 N N . LYS A 1 261 ? 0.742 13.200 5.148 1.00 89.00 261 LYS A N 1
ATOM 2004 C CA . LYS A 1 261 ? 1.232 12.207 4.173 1.00 89.00 261 LYS A CA 1
ATOM 2005 C C . LYS A 1 261 ? 0.726 10.795 4.468 1.00 89.00 261 LYS A C 1
ATOM 2007 O O . LYS A 1 261 ? 0.282 10.109 3.550 1.00 89.00 261 LYS A O 1
ATOM 2012 N N . VAL A 1 262 ? 0.744 10.363 5.733 1.00 89.88 262 VAL A N 1
ATOM 2013 C CA . VAL A 1 262 ? 0.200 9.050 6.139 1.00 89.88 262 VAL A CA 1
ATOM 2014 C C . VAL A 1 262 ? -1.289 8.960 5.804 1.00 89.88 262 VAL A C 1
ATOM 2016 O O . VAL A 1 262 ? -1.744 7.959 5.250 1.00 89.88 262 VAL A O 1
ATOM 2019 N N . ARG A 1 263 ? -2.040 10.035 6.068 1.00 89.75 263 ARG A N 1
ATOM 2020 C CA . ARG A 1 263 ? -3.460 10.134 5.719 1.00 89.75 263 ARG A CA 1
ATOM 2021 C C . ARG A 1 263 ? -3.681 9.993 4.209 1.00 89.75 263 ARG A C 1
ATOM 2023 O O . ARG A 1 263 ? -4.549 9.228 3.793 1.00 89.75 263 ARG A O 1
ATOM 2030 N N . TYR A 1 264 ? -2.894 10.693 3.390 1.00 91.44 264 TYR A N 1
ATOM 2031 C CA . TYR A 1 264 ? -2.958 10.576 1.930 1.00 91.44 264 TYR A CA 1
ATOM 2032 C C . TYR A 1 264 ? -2.653 9.159 1.447 1.00 91.44 264 TYR A C 1
ATOM 2034 O O . TYR A 1 264 ? -3.379 8.646 0.599 1.00 91.44 264 TYR A O 1
ATOM 2042 N N . ALA A 1 265 ? -1.647 8.498 2.020 1.00 93.50 265 ALA A N 1
ATOM 2043 C CA . ALA A 1 265 ? -1.286 7.137 1.639 1.00 93.50 265 ALA A CA 1
ATOM 2044 C C . ALA A 1 265 ? -2.405 6.127 1.951 1.00 93.50 265 ALA A C 1
ATOM 2046 O O . ALA A 1 265 ? -2.746 5.299 1.105 1.00 93.50 265 ALA A O 1
ATOM 2047 N N . MET A 1 266 ? -3.038 6.233 3.125 1.00 93.44 266 MET A N 1
ATOM 2048 C CA . MET A 1 266 ? -4.192 5.397 3.483 1.00 93.44 266 MET A CA 1
ATOM 2049 C C . MET A 1 266 ? -5.387 5.634 2.570 1.00 93.44 266 MET A C 1
ATOM 2051 O O . MET A 1 266 ? -6.027 4.679 2.141 1.00 93.44 266 MET A O 1
ATOM 2055 N N . MET A 1 267 ? -5.684 6.903 2.264 1.00 91.00 267 MET A N 1
ATOM 2056 C CA . MET A 1 267 ? -6.767 7.241 1.346 1.00 91.00 267 MET A CA 1
ATOM 2057 C C . MET A 1 267 ? -6.497 6.639 -0.034 1.00 91.00 267 MET A C 1
ATOM 2059 O O . MET A 1 267 ? -7.355 5.929 -0.543 1.00 91.00 267 MET A O 1
ATOM 2063 N N . LEU A 1 268 ? -5.302 6.827 -0.604 1.00 92.00 268 LEU A N 1
ATOM 2064 C CA . LEU A 1 268 ? -4.926 6.217 -1.886 1.00 92.00 268 LEU A CA 1
ATOM 2065 C C . LEU A 1 268 ? -5.065 4.691 -1.874 1.00 92.00 268 LEU A C 1
ATOM 2067 O O . LEU A 1 268 ? -5.572 4.125 -2.836 1.00 92.00 268 LEU A O 1
ATOM 2071 N N . SER A 1 269 ? -4.678 4.041 -0.778 1.00 92.81 269 SER A N 1
ATOM 2072 C CA . SER A 1 269 ? -4.792 2.586 -0.628 1.00 92.81 269 SER A CA 1
ATOM 2073 C C . SER A 1 269 ? -6.242 2.109 -0.567 1.00 92.81 269 SER A C 1
ATOM 2075 O O . SER A 1 269 ? -6.592 1.127 -1.211 1.00 92.81 269 SER A O 1
ATOM 2077 N N . LEU A 1 270 ? -7.106 2.828 0.153 1.00 90.75 270 LEU A N 1
ATOM 2078 C CA . LEU A 1 270 ? -8.545 2.553 0.181 1.00 90.75 270 LEU A CA 1
ATOM 2079 C C . LEU A 1 270 ? -9.186 2.762 -1.192 1.00 90.75 270 LEU A C 1
ATOM 2081 O O . LEU A 1 270 ? -9.975 1.934 -1.637 1.00 90.75 270 LEU A O 1
ATOM 2085 N N . PHE A 1 271 ? -8.815 3.845 -1.878 1.00 87.56 271 PHE A N 1
ATOM 2086 C CA . PHE A 1 271 ? -9.248 4.117 -3.246 1.00 87.56 271 PHE A CA 1
ATOM 2087 C C . PHE A 1 271 ? -8.839 2.989 -4.197 1.00 87.56 271 PHE A C 1
ATOM 2089 O O . PHE A 1 271 ? -9.680 2.506 -4.950 1.00 87.56 271 PHE A O 1
ATOM 2096 N N . ALA A 1 272 ? -7.580 2.547 -4.137 1.00 88.88 272 ALA A N 1
ATOM 2097 C CA . ALA A 1 272 ? -7.066 1.460 -4.960 1.00 88.88 272 ALA A CA 1
ATOM 2098 C C . ALA A 1 272 ? -7.789 0.137 -4.683 1.00 88.88 272 ALA A C 1
ATOM 2100 O O . ALA A 1 272 ? -8.235 -0.520 -5.625 1.00 88.88 272 ALA A O 1
ATOM 2101 N N . ALA A 1 273 ? -7.964 -0.229 -3.410 1.00 86.94 273 ALA A N 1
ATOM 2102 C CA . ALA A 1 273 ? -8.659 -1.451 -3.013 1.00 86.94 273 ALA A CA 1
ATOM 2103 C C . ALA A 1 273 ? -10.120 -1.453 -3.488 1.00 86.94 273 ALA A C 1
ATOM 2105 O O . ALA A 1 273 ? -10.569 -2.410 -4.111 1.00 86.94 273 ALA A O 1
ATOM 2106 N N . MET A 1 274 ? -10.849 -0.355 -3.268 1.00 82.25 274 MET A N 1
ATOM 2107 C CA . MET A 1 274 ? -12.247 -0.239 -3.685 1.00 82.25 274 MET A CA 1
ATOM 2108 C C . MET A 1 274 ? -12.423 -0.257 -5.200 1.00 82.25 274 MET A C 1
ATOM 2110 O O . MET A 1 274 ? -13.288 -0.964 -5.710 1.00 82.25 274 MET A O 1
ATOM 2114 N N . ASP A 1 275 ? -11.616 0.522 -5.919 1.00 82.62 275 ASP A N 1
ATOM 2115 C CA . ASP A 1 275 ? -11.679 0.570 -7.377 1.00 82.62 275 ASP A CA 1
ATOM 2116 C C . ASP A 1 275 ? -11.369 -0.822 -7.947 1.00 82.62 275 ASP A C 1
ATOM 2118 O O . ASP A 1 275 ? -12.027 -1.271 -8.885 1.00 82.62 275 ASP A O 1
ATOM 2122 N N . SER A 1 276 ? -10.409 -1.549 -7.362 1.00 78.19 276 SER A N 1
ATOM 2123 C CA . SER A 1 276 ? -10.033 -2.898 -7.809 1.00 78.19 276 SER A CA 1
ATOM 2124 C C . SER A 1 276 ? -11.165 -3.924 -7.681 1.00 78.19 276 SER A C 1
ATOM 2126 O O . SER A 1 276 ? -11.282 -4.793 -8.535 1.00 78.19 276 SER A O 1
ATOM 2128 N N . VAL A 1 277 ? -12.058 -3.792 -6.695 1.00 74.88 277 VAL A N 1
ATOM 2129 C CA . VAL A 1 277 ? -13.261 -4.647 -6.584 1.00 74.88 277 VAL A CA 1
ATOM 2130 C C . VAL A 1 277 ? -14.263 -4.373 -7.718 1.00 74.88 277 VAL A C 1
ATOM 2132 O O . VAL A 1 277 ? -15.016 -5.252 -8.116 1.00 74.88 277 VAL A O 1
ATOM 2135 N N . GLN A 1 278 ? -14.254 -3.169 -8.296 1.00 69.94 278 GLN A N 1
ATOM 2136 C CA . GLN A 1 278 ? -15.158 -2.764 -9.382 1.00 69.94 278 GLN A CA 1
ATOM 2137 C C . GLN A 1 278 ? -14.618 -3.101 -10.790 1.00 69.94 278 GLN A C 1
ATOM 2139 O O . GLN A 1 278 ? -15.130 -2.578 -11.779 1.00 69.94 278 GLN A O 1
ATOM 2144 N N . LEU A 1 279 ? -13.563 -3.921 -10.911 1.00 60.91 279 LEU A N 1
ATOM 2145 C CA . LEU A 1 279 ? -12.829 -4.158 -12.169 1.00 60.91 279 LEU A CA 1
ATOM 2146 C C . LEU A 1 279 ? -13.571 -4.961 -13.253 1.00 60.91 279 LEU A C 1
ATOM 2148 O O . LEU A 1 279 ? -13.035 -5.077 -14.357 1.00 60.91 279 LEU A O 1
ATOM 2152 N N . ASP A 1 280 ? -14.787 -5.450 -13.007 1.00 54.03 280 ASP A N 1
ATOM 2153 C CA . ASP A 1 280 ? -15.538 -6.200 -14.017 1.00 54.03 280 ASP A CA 1
ATOM 2154 C C . ASP A 1 280 ? -16.262 -5.274 -15.029 1.00 54.03 280 ASP A C 1
ATOM 2156 O O . ASP A 1 280 ? -17.350 -4.744 -14.815 1.00 54.03 280 ASP A O 1
ATOM 2160 N N . GLU A 1 281 ? -15.589 -5.126 -16.174 1.00 49.06 281 GLU A N 1
ATOM 2161 C CA . GLU A 1 281 ? -16.085 -4.921 -17.549 1.00 49.06 281 GLU A CA 1
ATOM 2162 C C . GLU A 1 281 ? -16.311 -3.516 -18.148 1.00 49.06 281 GLU A C 1
ATOM 2164 O O . GLU A 1 281 ? -16.196 -3.425 -19.365 1.00 49.06 281 GLU A O 1
ATOM 2169 N N . ASP A 1 282 ? -16.481 -2.406 -17.420 1.00 55.97 282 ASP A N 1
ATOM 2170 C CA . ASP A 1 282 ? -16.641 -1.079 -18.076 1.00 55.97 282 ASP A CA 1
ATOM 2171 C C . ASP A 1 282 ? -16.168 0.102 -17.206 1.00 55.97 282 ASP A C 1
ATOM 2173 O O . ASP A 1 282 ? -16.939 0.968 -16.775 1.00 55.97 282 ASP A O 1
ATOM 2177 N N . ARG A 1 283 ? -14.858 0.183 -16.942 1.00 63.34 283 ARG A N 1
ATOM 2178 C CA . ARG A 1 283 ? -14.302 1.325 -16.204 1.00 63.34 283 ARG A CA 1
ATOM 2179 C C . ARG A 1 283 ? -14.364 2.610 -17.023 1.00 63.34 283 ARG A C 1
ATOM 2181 O O . ARG A 1 283 ? -13.663 2.784 -18.021 1.00 63.34 283 ARG A O 1
ATOM 2188 N N . THR A 1 284 ? -15.134 3.576 -16.535 1.00 63.47 284 THR A N 1
ATOM 2189 C CA . THR A 1 284 ? -15.024 4.959 -16.998 1.00 63.47 284 THR A CA 1
ATOM 2190 C C . THR A 1 284 ? -13.775 5.602 -16.395 1.00 63.47 284 THR A C 1
ATOM 2192 O O . THR A 1 284 ? -13.597 5.506 -15.179 1.00 63.47 284 THR A O 1
ATOM 2195 N N . PRO A 1 285 ? -12.934 6.296 -17.183 1.00 69.62 285 PRO A N 1
ATOM 2196 C CA . PRO A 1 285 ? -11.787 7.006 -16.634 1.00 69.62 285 PRO A CA 1
ATOM 2197 C C . PRO A 1 285 ? -12.246 8.010 -15.573 1.00 69.62 285 PRO A C 1
ATOM 2199 O O . PRO A 1 285 ? -13.298 8.647 -15.714 1.00 69.62 285 PRO A O 1
ATOM 2202 N N . PHE A 1 286 ? -11.444 8.172 -14.519 1.00 73.81 286 PHE A N 1
ATOM 2203 C CA . PHE A 1 286 ? -11.709 9.189 -13.508 1.00 73.81 286 PHE A CA 1
ATOM 2204 C C . PHE A 1 286 ? -11.838 10.568 -14.152 1.00 73.81 286 PHE A C 1
ATOM 2206 O O . PHE A 1 286 ? -11.199 10.894 -15.156 1.00 73.81 286 PHE A O 1
ATOM 2213 N N . ARG A 1 287 ? -12.654 11.428 -13.535 1.00 77.38 287 ARG A N 1
ATOM 2214 C CA . ARG A 1 287 ? -12.707 12.832 -13.944 1.00 77.38 287 ARG A CA 1
ATOM 2215 C C . ARG A 1 287 ? -11.305 13.445 -13.796 1.00 77.38 287 ARG A C 1
ATOM 2217 O O . ARG A 1 287 ? -10.649 13.169 -12.789 1.00 77.38 287 ARG A O 1
ATOM 2224 N N . PRO A 1 288 ? -10.880 14.345 -14.703 1.00 75.56 288 PRO A N 1
ATOM 2225 C CA . PRO A 1 288 ? -9.542 14.942 -14.660 1.00 75.56 288 PRO A CA 1
ATOM 2226 C C . PRO A 1 288 ? -9.173 15.565 -13.307 1.00 75.56 288 PRO A C 1
ATOM 2228 O O . PRO A 1 288 ? -8.026 15.491 -12.886 1.00 75.56 288 PRO A O 1
ATOM 2231 N N . HIS A 1 289 ? -10.152 16.140 -12.599 1.00 79.44 289 HIS A N 1
ATOM 2232 C CA . HIS A 1 289 ? -9.954 16.691 -11.256 1.00 79.44 289 HIS A CA 1
ATOM 2233 C C . HIS A 1 289 ? -9.561 15.621 -10.228 1.00 79.44 289 HIS A C 1
ATOM 2235 O O . HIS A 1 289 ? -8.600 15.803 -9.490 1.00 79.44 289 HIS A O 1
ATOM 2241 N N . THR A 1 290 ? -10.284 14.498 -10.191 1.00 82.06 290 THR A N 1
ATOM 2242 C CA . THR A 1 290 ? -9.991 13.383 -9.281 1.00 82.06 290 THR A CA 1
ATOM 2243 C C . THR A 1 290 ? -8.618 12.805 -9.587 1.00 82.06 290 THR A C 1
ATOM 2245 O O . THR A 1 290 ? -7.813 12.623 -8.685 1.00 82.06 290 THR A O 1
ATOM 2248 N N . GLN A 1 291 ? -8.310 12.604 -10.867 1.00 81.50 291 GLN A N 1
ATOM 2249 C CA . GLN A 1 291 ? -7.007 12.106 -11.286 1.00 81.50 291 GLN A CA 1
ATOM 2250 C C . GLN A 1 291 ? -5.860 13.050 -10.893 1.00 81.50 291 GLN A C 1
ATOM 2252 O O . GLN A 1 291 ? -4.852 12.601 -10.355 1.00 81.50 291 GLN A O 1
ATOM 2257 N N . ALA A 1 292 ? -6.026 14.360 -11.098 1.00 82.50 292 ALA A N 1
ATOM 2258 C CA . ALA A 1 292 ? -5.040 15.353 -10.679 1.00 82.50 292 ALA A CA 1
ATOM 2259 C C . ALA A 1 292 ? -4.842 15.368 -9.153 1.00 82.50 292 ALA A C 1
ATOM 2261 O O . ALA A 1 292 ? -3.709 15.489 -8.692 1.00 82.50 292 ALA A O 1
ATOM 2262 N N . ALA A 1 293 ? -5.917 15.205 -8.374 1.00 84.81 293 ALA A N 1
ATOM 2263 C CA . ALA A 1 293 ? -5.841 15.114 -6.917 1.00 84.81 293 ALA A CA 1
ATOM 2264 C C . ALA A 1 293 ? -5.082 13.857 -6.457 1.00 84.81 293 ALA A C 1
ATOM 2266 O O . ALA A 1 293 ? -4.192 13.961 -5.618 1.00 84.81 293 ALA A O 1
ATOM 2267 N N . LEU A 1 294 ? -5.361 12.692 -7.053 1.00 87.81 294 LEU A N 1
ATOM 2268 C CA . LEU A 1 294 ? -4.658 11.441 -6.738 1.00 87.81 294 LEU A CA 1
ATOM 2269 C C . LEU A 1 294 ? -3.154 11.548 -7.031 1.00 87.81 294 LEU A C 1
ATOM 2271 O O . LEU A 1 294 ? -2.330 11.197 -6.188 1.00 87.81 294 LEU A O 1
ATOM 2275 N N . LEU A 1 295 ? -2.788 12.103 -8.190 1.00 86.31 295 LEU A N 1
ATOM 2276 C CA . LEU A 1 295 ? -1.386 12.336 -8.549 1.00 86.31 295 LEU A CA 1
ATOM 2277 C C . LEU A 1 295 ? -0.719 13.353 -7.623 1.00 86.31 295 LEU A C 1
ATOM 2279 O O . LEU A 1 295 ? 0.450 13.191 -7.273 1.00 86.31 295 LEU A O 1
ATOM 2283 N N . HIS A 1 296 ? -1.450 14.386 -7.200 1.00 86.88 296 HIS A N 1
ATOM 2284 C CA . HIS A 1 296 ? -0.954 15.342 -6.218 1.00 86.88 296 HIS A CA 1
ATOM 2285 C C . HIS A 1 296 ? -0.665 14.663 -4.875 1.00 86.88 296 HIS A C 1
ATOM 2287 O O . HIS A 1 296 ? 0.412 14.864 -4.325 1.00 86.88 296 HIS A O 1
ATOM 2293 N N . TYR A 1 297 ? -1.555 13.796 -4.388 1.00 89.50 297 TYR A N 1
ATOM 2294 C CA . TYR A 1 297 ? -1.322 13.029 -3.163 1.00 89.50 297 TYR A CA 1
ATOM 2295 C C . TYR A 1 297 ? -0.089 12.129 -3.275 1.00 89.50 297 TYR A C 1
ATOM 2297 O O . TYR A 1 297 ? 0.757 12.149 -2.383 1.00 89.50 297 TYR A O 1
ATOM 2305 N N . MET A 1 298 ? 0.074 11.409 -4.390 1.00 90.06 298 MET A N 1
ATOM 2306 C CA . MET A 1 298 ? 1.272 10.594 -4.639 1.00 90.06 298 MET A CA 1
ATOM 2307 C C . MET A 1 298 ? 2.546 11.442 -4.650 1.00 90.06 298 MET A C 1
ATOM 2309 O O . MET A 1 298 ? 3.546 11.066 -4.044 1.00 90.06 298 MET A O 1
ATOM 2313 N N . THR A 1 299 ? 2.488 12.609 -5.293 1.00 89.00 299 THR A N 1
ATOM 2314 C CA . THR A 1 299 ? 3.595 13.573 -5.358 1.00 89.00 299 THR A CA 1
ATOM 2315 C C . THR A 1 299 ? 3.977 14.026 -3.948 1.00 89.00 299 THR A C 1
ATOM 2317 O O . THR A 1 299 ? 5.146 13.955 -3.588 1.00 89.00 299 THR A O 1
ATOM 2320 N N . THR A 1 300 ? 3.003 14.404 -3.118 1.00 89.44 300 THR A N 1
ATOM 2321 C CA . THR A 1 300 ? 3.220 14.850 -1.731 1.00 89.44 300 THR A CA 1
ATOM 2322 C C . THR A 1 300 ? 3.786 13.748 -0.825 1.00 89.44 300 THR A C 1
ATOM 2324 O O . THR A 1 300 ? 4.556 14.039 0.089 1.00 89.44 300 THR A O 1
ATOM 2327 N N . ILE A 1 301 ? 3.428 12.481 -1.057 1.00 90.44 301 ILE A N 1
ATOM 2328 C CA . ILE A 1 301 ? 3.958 11.343 -0.286 1.00 90.44 301 ILE A CA 1
ATOM 2329 C C . ILE A 1 301 ? 5.395 11.015 -0.701 1.00 90.44 301 ILE A C 1
ATOM 2331 O O . ILE A 1 301 ? 6.253 10.785 0.152 1.00 90.44 301 ILE A O 1
ATOM 2335 N N . MET A 1 302 ? 5.651 10.954 -2.008 1.00 88.81 302 MET A N 1
ATOM 2336 C CA . MET A 1 302 ? 6.908 10.436 -2.546 1.00 88.81 302 MET A CA 1
ATOM 2337 C C . MET A 1 302 ? 8.022 11.470 -2.588 1.00 88.81 302 MET A C 1
ATOM 2339 O O . MET A 1 302 ? 9.187 11.115 -2.406 1.00 88.81 302 MET A O 1
ATOM 2343 N N . TYR A 1 303 ? 7.683 12.732 -2.832 1.00 83.12 303 TYR A N 1
ATOM 2344 C CA . TYR A 1 303 ? 8.670 13.777 -3.007 1.00 83.12 303 TYR A CA 1
ATOM 2345 C C . TYR A 1 303 ? 8.858 14.595 -1.726 1.00 83.12 303 TYR A C 1
ATOM 2347 O O . TYR A 1 303 ? 7.883 15.069 -1.143 1.00 83.12 303 TYR A O 1
ATOM 2355 N N . PRO A 1 304 ? 10.106 14.809 -1.272 1.00 69.31 304 PRO A N 1
ATOM 2356 C CA . PRO A 1 304 ? 10.375 15.796 -0.234 1.00 69.31 304 PRO A CA 1
ATOM 2357 C C . PRO A 1 304 ? 10.022 17.206 -0.735 1.00 69.31 304 PRO A C 1
ATOM 2359 O O . PRO A 1 304 ? 10.109 17.472 -1.931 1.00 69.31 304 PRO A O 1
ATOM 2362 N N . ASP A 1 305 ? 9.710 18.135 0.176 1.00 62.97 305 ASP A N 1
ATOM 2363 C CA . ASP A 1 305 ? 9.203 19.495 -0.123 1.00 62.97 305 ASP A CA 1
ATOM 2364 C C . ASP A 1 305 ? 10.109 20.354 -1.046 1.00 62.97 305 ASP A C 1
ATOM 2366 O O . ASP A 1 305 ? 9.713 21.430 -1.485 1.00 62.97 305 ASP A O 1
ATOM 2370 N N . ASN A 1 306 ? 11.320 19.878 -1.367 1.00 53.16 306 ASN A N 1
ATOM 2371 C CA . ASN A 1 306 ? 12.300 20.511 -2.258 1.00 53.16 306 ASN A CA 1
ATOM 2372 C C . ASN A 1 306 ? 12.643 19.673 -3.508 1.00 53.16 306 ASN A C 1
ATOM 2374 O O . ASN A 1 306 ? 13.686 19.895 -4.127 1.00 53.16 306 ASN A O 1
ATOM 2378 N N . PHE A 1 307 ? 11.827 18.682 -3.869 1.00 61.16 307 PHE A N 1
ATOM 2379 C CA . PHE A 1 307 ? 12.103 17.833 -5.023 1.00 61.16 307 PHE A CA 1
ATOM 2380 C C . PHE A 1 307 ? 11.935 18.602 -6.335 1.00 61.16 307 PHE A C 1
ATOM 2382 O O . PHE A 1 307 ? 10.871 19.143 -6.639 1.00 61.16 307 PHE A O 1
ATOM 2389 N N . CYS A 1 308 ? 12.993 18.619 -7.138 1.00 56.88 308 CYS A N 1
ATOM 2390 C CA . CYS A 1 308 ? 12.941 19.046 -8.525 1.00 56.88 308 CYS A CA 1
ATOM 2391 C C . CYS A 1 308 ? 13.068 17.775 -9.359 1.00 56.88 308 CYS A C 1
ATOM 2393 O O . CYS A 1 308 ? 14.090 17.108 -9.251 1.00 56.88 308 CYS A O 1
ATOM 2395 N N . ALA A 1 309 ? 12.046 17.424 -10.143 1.00 61.84 309 ALA A N 1
ATOM 2396 C CA . ALA A 1 309 ? 12.044 16.222 -10.974 1.00 61.84 309 ALA A CA 1
ATOM 2397 C C . ALA A 1 309 ? 13.088 16.331 -12.092 1.00 61.84 309 ALA A C 1
ATOM 2399 O O . ALA A 1 309 ? 12.787 16.678 -13.234 1.00 61.84 309 ALA A O 1
ATOM 2400 N N . SER A 1 310 ? 14.354 16.078 -11.764 1.00 72.44 310 SER A N 1
ATOM 2401 C CA . SER A 1 310 ? 15.350 15.791 -12.778 1.00 72.44 310 SER A CA 1
ATOM 2402 C C . SER A 1 310 ? 15.170 14.346 -13.239 1.00 72.44 310 SER A C 1
ATOM 2404 O O . SER A 1 310 ? 14.772 13.472 -12.467 1.00 72.44 310 SER A O 1
ATOM 2406 N N . ALA A 1 311 ? 15.500 14.063 -14.501 1.00 70.38 311 ALA A N 1
ATOM 2407 C CA . ALA A 1 311 ? 15.440 12.699 -15.027 1.00 70.38 311 ALA A CA 1
ATOM 2408 C C . ALA A 1 311 ? 16.285 11.711 -14.197 1.00 70.38 311 ALA A C 1
ATOM 2410 O O . ALA A 1 311 ? 15.963 10.529 -14.142 1.00 70.38 311 ALA A O 1
ATOM 2411 N N . HIS A 1 312 ? 17.348 12.196 -13.544 1.00 76.44 312 HIS A N 1
ATOM 2412 C CA . HIS A 1 312 ? 18.199 11.393 -12.671 1.00 76.44 312 HIS A CA 1
ATOM 2413 C C . HIS A 1 312 ? 17.478 10.986 -11.381 1.00 76.44 312 HIS A C 1
ATOM 2415 O O . HIS A 1 312 ? 17.621 9.852 -10.928 1.00 76.44 312 HIS A O 1
ATOM 2421 N N . ASP A 1 313 ? 16.673 11.883 -10.814 1.00 80.00 313 ASP A N 1
ATOM 2422 C CA . ASP A 1 313 ? 15.956 11.617 -9.568 1.00 80.00 313 ASP A CA 1
ATOM 2423 C C . ASP A 1 313 ? 14.815 10.616 -9.773 1.00 80.00 313 ASP A C 1
ATOM 2425 O O . ASP A 1 313 ? 14.538 9.816 -8.887 1.00 80.00 313 ASP A O 1
ATOM 2429 N N . LEU A 1 314 ? 14.216 10.576 -10.970 1.00 81.38 314 LEU A N 1
ATOM 2430 C CA . LEU A 1 314 ? 13.189 9.584 -11.309 1.00 81.38 314 LEU A CA 1
ATOM 2431 C C . LEU A 1 314 ? 13.717 8.143 -11.285 1.00 81.38 314 LEU A C 1
ATOM 2433 O O . LEU A 1 314 ? 12.964 7.231 -10.965 1.00 81.38 314 LEU A O 1
ATOM 2437 N N . VAL A 1 315 ? 14.998 7.933 -11.606 1.00 83.88 315 VAL A N 1
ATOM 2438 C CA . VAL A 1 315 ? 15.622 6.597 -11.686 1.00 83.88 315 VAL A CA 1
ATOM 2439 C C . VAL A 1 315 ? 16.363 6.226 -10.393 1.00 83.88 315 VAL A C 1
ATOM 2441 O O . VAL A 1 315 ? 16.862 5.110 -10.244 1.00 83.88 315 VAL A O 1
ATOM 2444 N N . SER A 1 316 ? 16.437 7.140 -9.425 1.00 87.00 316 SER A N 1
ATOM 2445 C CA . SER A 1 316 ? 17.109 6.915 -8.147 1.00 87.00 316 SER A CA 1
ATOM 2446 C C . SER A 1 316 ? 16.081 6.640 -7.046 1.00 87.00 316 SER A C 1
ATOM 2448 O O . SER A 1 316 ? 15.519 7.595 -6.513 1.00 87.00 316 SER A O 1
ATOM 2450 N N . PRO A 1 317 ? 15.829 5.373 -6.667 1.00 88.69 317 PRO A N 1
ATOM 2451 C CA . PRO A 1 317 ? 14.911 5.073 -5.570 1.00 88.69 317 PRO A CA 1
ATOM 2452 C C . PRO A 1 317 ? 15.416 5.657 -4.241 1.00 88.69 317 PRO A C 1
ATOM 2454 O O . PRO A 1 317 ? 16.617 5.874 -4.041 1.00 88.69 317 PRO A O 1
ATOM 2457 N N . CYS A 1 318 ? 14.490 5.905 -3.316 1.00 87.06 318 CYS A N 1
ATOM 2458 C CA . CYS A 1 318 ? 14.800 6.273 -1.944 1.00 87.06 318 CYS A CA 1
ATOM 2459 C C . CYS A 1 318 ? 15.559 5.134 -1.257 1.00 87.06 318 CYS A C 1
ATOM 2461 O O . CYS A 1 318 ? 15.196 3.971 -1.369 1.00 87.06 318 CYS A O 1
ATOM 2463 N N . ALA A 1 319 ? 16.607 5.474 -0.505 1.00 83.44 319 ALA A N 1
ATOM 2464 C CA . ALA A 1 319 ? 17.338 4.480 0.280 1.00 83.44 319 ALA A CA 1
ATOM 2465 C C . ALA A 1 319 ? 16.523 3.979 1.482 1.00 83.44 319 ALA A C 1
ATOM 2467 O O . ALA A 1 319 ? 16.690 2.841 1.913 1.00 83.44 319 ALA A O 1
ATOM 2468 N N . ALA A 1 320 ? 15.666 4.844 2.032 1.00 85.31 320 ALA A N 1
ATOM 2469 C CA . ALA A 1 320 ? 14.794 4.509 3.138 1.00 85.31 320 ALA A CA 1
ATOM 2470 C C . ALA A 1 320 ? 13.378 5.038 2.902 1.00 85.31 320 ALA A C 1
ATOM 2472 O O . ALA A 1 320 ? 13.205 6.183 2.485 1.00 85.31 320 ALA A O 1
ATOM 2473 N N . LEU A 1 321 ? 12.389 4.201 3.206 1.00 87.56 321 LEU A N 1
ATOM 2474 C CA . LEU A 1 321 ? 10.976 4.547 3.228 1.00 87.56 321 LEU A CA 1
ATOM 2475 C C . LEU A 1 321 ? 10.574 5.073 4.601 1.00 87.56 321 LEU A C 1
ATOM 2477 O O . LEU A 1 321 ? 10.973 4.492 5.610 1.00 87.56 321 LEU A O 1
ATOM 2481 N N . ASN A 1 322 ? 9.747 6.119 4.613 1.00 87.69 322 ASN A N 1
ATOM 2482 C CA . ASN A 1 322 ? 8.957 6.522 5.777 1.00 87.69 322 ASN A CA 1
ATOM 2483 C C . ASN A 1 322 ? 7.631 5.728 5.849 1.00 87.69 322 ASN A C 1
ATOM 2485 O O . ASN A 1 322 ? 7.313 4.935 4.959 1.00 87.69 322 ASN A O 1
ATOM 2489 N N . VAL A 1 323 ? 6.817 5.952 6.888 1.00 88.12 323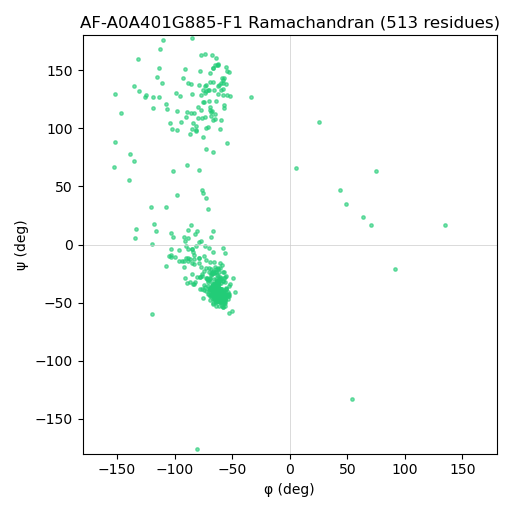 VAL A N 1
ATOM 2490 C CA . VAL A 1 323 ? 5.533 5.243 7.075 1.00 88.12 323 VAL A CA 1
ATOM 2491 C C . VAL A 1 323 ? 4.559 5.480 5.913 1.00 88.12 323 VAL A C 1
ATOM 2493 O O . VAL A 1 323 ? 3.941 4.535 5.434 1.00 88.12 323 VAL A O 1
ATOM 2496 N N . ALA A 1 324 ? 4.431 6.715 5.422 1.00 91.50 324 ALA A N 1
ATOM 2497 C CA . ALA A 1 324 ? 3.503 7.039 4.336 1.00 91.50 324 ALA A CA 1
ATOM 2498 C C . ALA A 1 324 ? 3.900 6.362 3.013 1.00 91.50 324 ALA A C 1
ATOM 2500 O O . ALA A 1 324 ? 3.057 5.791 2.325 1.00 91.50 324 ALA A O 1
ATOM 2501 N N . GLN A 1 325 ? 5.190 6.378 2.683 1.00 92.06 325 GLN A N 1
ATOM 2502 C CA . GLN A 1 325 ? 5.740 5.688 1.519 1.00 92.06 325 GLN A CA 1
ATOM 2503 C C . GLN A 1 325 ? 5.615 4.169 1.673 1.00 92.06 325 GLN A C 1
ATOM 2505 O O . GLN A 1 325 ? 5.276 3.483 0.718 1.00 92.06 325 GLN A O 1
ATOM 2510 N N . THR A 1 326 ? 5.813 3.640 2.882 1.00 90.62 326 THR A N 1
ATOM 2511 C CA . THR A 1 326 ? 5.617 2.215 3.177 1.00 90.62 326 THR A CA 1
ATOM 2512 C C . THR A 1 326 ? 4.171 1.791 2.925 1.00 90.62 326 THR A C 1
ATOM 2514 O O . THR A 1 326 ? 3.954 0.782 2.262 1.00 90.62 326 THR A O 1
ATOM 2517 N N . ILE A 1 327 ? 3.187 2.576 3.386 1.00 91.44 327 ILE A N 1
ATOM 2518 C CA . ILE A 1 327 ? 1.765 2.350 3.080 1.00 91.44 327 ILE A CA 1
ATOM 2519 C C . ILE A 1 327 ? 1.558 2.328 1.565 1.00 91.44 327 ILE A C 1
ATOM 2521 O O . ILE A 1 327 ? 1.031 1.356 1.042 1.00 91.44 327 ILE A O 1
ATOM 2525 N N . LEU A 1 328 ? 2.030 3.359 0.860 1.00 93.00 328 LEU A N 1
ATOM 2526 C CA . LEU A 1 328 ? 1.818 3.493 -0.581 1.00 93.00 328 LEU A CA 1
ATOM 2527 C C . LEU A 1 328 ? 2.434 2.345 -1.399 1.00 93.00 328 LEU A C 1
ATOM 2529 O O . LEU A 1 328 ? 1.855 1.929 -2.398 1.00 93.00 328 LEU A O 1
ATOM 2533 N N . LEU A 1 329 ? 3.621 1.872 -1.016 1.00 91.69 329 LEU A N 1
ATOM 2534 C CA . LEU A 1 329 ? 4.372 0.888 -1.797 1.00 91.69 329 LEU A CA 1
ATOM 2535 C C . LEU A 1 329 ? 4.026 -0.556 -1.430 1.00 91.69 329 LEU A C 1
ATOM 2537 O O . LEU A 1 329 ? 4.076 -1.409 -2.308 1.00 91.69 329 LEU A O 1
ATOM 2541 N N . LYS A 1 330 ? 3.703 -0.844 -0.163 1.00 88.31 330 LYS A N 1
ATOM 2542 C CA . LYS A 1 330 ? 3.510 -2.223 0.322 1.00 88.31 330 LYS A CA 1
ATOM 2543 C C . LYS A 1 330 ? 2.055 -2.596 0.600 1.00 88.31 330 LYS A C 1
ATOM 2545 O O . LYS A 1 330 ? 1.744 -3.780 0.649 1.00 88.31 330 LYS A O 1
ATOM 2550 N N . TRP A 1 331 ? 1.161 -1.622 0.766 1.00 88.06 331 TRP A N 1
ATOM 2551 C CA . TRP A 1 331 ? -0.221 -1.881 1.172 1.00 88.06 331 TRP A CA 1
ATOM 2552 C C . TRP A 1 331 ? -1.223 -1.484 0.078 1.00 88.06 331 TRP A C 1
ATOM 2554 O O . TRP A 1 331 ? -1.026 -0.522 -0.660 1.00 88.06 331 TRP A O 1
ATOM 2564 N N . GLY A 1 332 ? -2.307 -2.252 -0.052 1.00 82.62 332 GLY A N 1
ATOM 2565 C CA . GLY A 1 332 ? -3.453 -1.946 -0.921 1.00 82.62 332 GLY A CA 1
ATOM 2566 C C . GLY A 1 332 ? -3.231 -2.050 -2.430 1.00 82.62 332 GLY A C 1
ATOM 2567 O O . GLY A 1 332 ? -4.027 -1.491 -3.179 1.00 82.62 332 GLY A O 1
ATOM 2568 N N . HIS A 1 333 ? -2.171 -2.726 -2.890 1.00 86.50 333 HIS A N 1
ATOM 2569 C CA . HIS A 1 333 ? -1.845 -2.899 -4.318 1.00 86.50 333 HIS A CA 1
ATOM 2570 C C . HIS A 1 333 ? -1.889 -1.591 -5.130 1.00 86.50 333 HIS A C 1
ATOM 2572 O O . HIS A 1 333 ? -2.244 -1.580 -6.312 1.00 86.50 333 HIS A O 1
ATOM 2578 N N . VAL A 1 334 ? -1.496 -0.476 -4.503 1.00 90.62 334 VAL A N 1
ATOM 2579 C CA . VAL A 1 334 ? -1.599 0.855 -5.114 1.00 90.62 334 VAL A CA 1
ATOM 2580 C C . VAL A 1 334 ? -0.729 0.959 -6.360 1.00 90.62 334 VAL A C 1
ATOM 2582 O O . VAL A 1 334 ? -1.166 1.528 -7.350 1.00 90.62 334 VAL A O 1
ATOM 2585 N N . VAL A 1 335 ? 0.480 0.391 -6.357 1.00 90.75 335 VAL A N 1
ATOM 2586 C CA . VAL A 1 335 ? 1.401 0.489 -7.502 1.00 90.75 335 VAL A CA 1
ATOM 2587 C C . VAL A 1 335 ? 0.848 -0.197 -8.759 1.00 90.75 335 VAL A C 1
ATOM 2589 O O . VAL A 1 335 ? 0.716 0.491 -9.774 1.00 90.75 335 VAL A O 1
ATOM 2592 N N . PRO A 1 336 ? 0.432 -1.481 -8.713 1.00 87.81 336 PRO A N 1
ATOM 2593 C CA . PRO A 1 336 ? -0.283 -2.104 -9.826 1.00 87.81 336 PRO A CA 1
ATOM 2594 C C . PRO A 1 336 ? -1.520 -1.316 -10.264 1.00 87.81 336 PRO A C 1
ATOM 2596 O O . PRO A 1 336 ? -1.742 -1.129 -11.457 1.00 87.81 336 PRO A O 1
ATOM 2599 N N . TRP A 1 337 ? -2.306 -0.811 -9.309 1.00 87.81 337 TRP A N 1
ATOM 2600 C CA . TRP A 1 337 ? -3.492 -0.005 -9.595 1.00 87.81 337 TRP A CA 1
ATOM 2601 C C . TRP A 1 337 ? -3.155 1.299 -10.337 1.00 87.81 337 TRP A C 1
ATOM 2603 O O . TRP A 1 337 ? -3.811 1.638 -11.323 1.00 87.81 337 TRP A O 1
ATOM 2613 N N . CYS A 1 338 ? -2.088 1.999 -9.943 1.00 88.25 338 CYS A N 1
ATOM 2614 C CA . CYS A 1 338 ? -1.602 3.206 -10.616 1.00 88.25 338 CYS A CA 1
ATOM 2615 C C . CYS A 1 338 ? -1.257 2.954 -12.082 1.00 88.25 338 CYS A C 1
ATOM 2617 O O . CYS A 1 338 ? -1.418 3.856 -12.909 1.00 88.25 338 CYS A O 1
ATOM 2619 N N . TRP A 1 339 ? -0.805 1.743 -12.419 1.00 87.62 339 TRP A N 1
ATOM 2620 C CA . TRP A 1 339 ? -0.496 1.414 -13.801 1.00 87.62 339 TRP A CA 1
ATOM 2621 C C . TRP A 1 339 ? -1.737 1.506 -14.703 1.00 87.62 339 TRP A C 1
ATOM 2623 O O . TRP A 1 339 ? -1.648 1.963 -15.840 1.00 87.62 339 TRP A O 1
ATOM 2633 N N . PHE A 1 340 ? -2.924 1.190 -14.182 1.00 80.06 340 PHE A N 1
ATOM 2634 C CA . PHE A 1 340 ? -4.183 1.337 -14.923 1.00 80.06 340 PHE A CA 1
ATOM 2635 C C . PHE A 1 340 ? -4.590 2.781 -15.141 1.00 80.06 340 PHE A C 1
ATOM 2637 O O . PHE A 1 340 ? -5.123 3.129 -16.192 1.00 80.06 340 PHE A O 1
ATOM 2644 N N . LEU A 1 341 ? -4.353 3.632 -14.147 1.00 76.06 341 LEU A N 1
ATOM 2645 C CA . LEU A 1 341 ? -4.786 5.027 -14.199 1.00 76.06 341 LEU A CA 1
ATOM 2646 C C . LEU A 1 341 ? -4.059 5.830 -15.274 1.00 76.06 341 LEU A C 1
ATOM 2648 O O . LEU A 1 341 ? -4.559 6.871 -15.703 1.00 76.06 341 LEU A O 1
ATOM 2652 N N . CYS A 1 342 ? -2.875 5.372 -15.678 1.00 67.88 342 CYS A N 1
ATOM 2653 C CA . CYS A 1 342 ? -1.951 6.134 -16.503 1.00 67.88 342 CYS A CA 1
ATOM 2654 C C . CYS A 1 342 ? -1.593 5.477 -17.834 1.00 67.88 342 CYS A C 1
ATOM 2656 O O . CYS A 1 342 ? -0.515 5.734 -18.370 1.00 67.88 342 CYS A O 1
ATOM 2658 N N . ASP A 1 343 ? -2.532 4.727 -18.413 1.00 66.38 343 ASP A N 1
ATOM 2659 C CA . ASP A 1 343 ? -2.434 4.277 -19.808 1.00 66.38 343 ASP A CA 1
ATOM 2660 C C . ASP A 1 343 ? -2.416 5.461 -20.806 1.00 66.38 343 ASP A C 1
ATOM 2662 O O . ASP A 1 343 ? -1.898 5.349 -21.914 1.00 66.38 343 ASP A O 1
ATOM 2666 N N . ASP A 1 344 ? -2.910 6.648 -20.412 1.00 66.25 344 ASP A N 1
ATOM 2667 C CA . ASP A 1 344 ? -2.824 7.858 -21.241 1.00 66.25 344 ASP A CA 1
ATOM 2668 C C . ASP A 1 344 ? -1.528 8.663 -20.967 1.00 66.25 344 ASP A C 1
ATOM 2670 O O . ASP A 1 344 ? -1.411 9.340 -19.940 1.00 66.25 344 ASP A O 1
ATOM 2674 N N . PRO A 1 345 ? -0.560 8.699 -21.903 1.00 62.44 345 PRO A N 1
ATOM 2675 C CA . PRO A 1 345 ? 0.698 9.431 -21.730 1.00 62.44 345 PRO A CA 1
ATOM 2676 C C . PRO A 1 345 ? 0.523 10.959 -21.679 1.00 62.44 345 PRO A C 1
ATOM 2678 O O . PRO A 1 345 ? 1.489 11.685 -21.457 1.00 62.44 345 PRO A O 1
ATOM 2681 N N . ARG A 1 346 ? -0.688 11.482 -21.913 1.00 67.75 346 ARG A N 1
ATOM 2682 C CA . ARG A 1 346 ? -0.993 12.920 -21.838 1.00 67.75 346 ARG A CA 1
ATOM 2683 C C . ARG A 1 346 ? -1.295 13.392 -20.418 1.00 67.75 346 ARG A C 1
ATOM 2685 O O . ARG A 1 346 ? -1.486 14.592 -20.212 1.00 67.75 346 ARG A O 1
ATOM 2692 N N . ILE A 1 347 ? -1.382 12.478 -19.455 1.00 71.00 347 ILE A N 1
ATOM 2693 C CA . ILE A 1 347 ? -1.667 12.816 -18.065 1.00 71.00 347 ILE A CA 1
ATOM 2694 C C . ILE A 1 347 ? -0.462 13.560 -17.474 1.00 71.00 347 ILE A C 1
ATOM 2696 O O . ILE A 1 347 ? 0.649 13.041 -17.398 1.00 71.00 347 ILE A O 1
ATOM 2700 N N . PHE A 1 348 ? -0.692 14.807 -17.062 1.00 64.44 348 PHE A N 1
ATOM 2701 C CA . PHE A 1 348 ? 0.315 15.644 -16.413 1.00 64.44 348 PHE A CA 1
ATOM 2702 C C . PHE A 1 348 ? 0.820 14.982 -15.119 1.00 64.44 348 PHE A C 1
ATOM 2704 O O . PHE A 1 348 ? 0.017 14.444 -14.364 1.00 64.44 348 PHE A O 1
ATOM 2711 N N . ASN A 1 349 ? 2.130 15.048 -14.853 1.00 71.94 349 ASN A N 1
ATOM 2712 C CA . ASN A 1 349 ? 2.811 14.409 -13.713 1.00 71.94 349 ASN A CA 1
ATOM 2713 C C . ASN A 1 349 ? 2.770 12.870 -13.681 1.00 71.94 349 ASN A C 1
ATOM 2715 O O . ASN A 1 349 ? 2.968 12.285 -12.620 1.00 71.94 349 ASN A O 1
ATOM 2719 N N . SER A 1 350 ? 2.591 12.187 -14.816 1.00 79.38 350 SER A N 1
ATOM 2720 C CA . SER A 1 350 ? 2.669 10.716 -14.865 1.00 79.38 350 SER A CA 1
ATOM 2721 C C . SER A 1 350 ? 4.031 10.146 -14.433 1.00 79.38 350 SER A C 1
ATOM 2723 O O . SER A 1 350 ? 4.126 8.951 -14.163 1.00 79.38 350 SER A O 1
ATOM 2725 N N . GLU A 1 351 ? 5.075 10.977 -14.371 1.00 84.81 351 GLU A N 1
ATOM 2726 C CA . GLU A 1 351 ? 6.423 10.632 -13.895 1.00 84.81 351 GLU A CA 1
ATOM 2727 C C . GLU A 1 351 ? 6.440 10.204 -12.418 1.00 84.81 351 GLU A C 1
ATOM 2729 O O . GLU A 1 351 ? 7.274 9.389 -12.024 1.00 84.81 351 GLU A O 1
ATOM 2734 N N . VAL A 1 352 ? 5.491 10.686 -11.600 1.00 88.06 352 VAL A N 1
ATOM 2735 C CA . VAL A 1 352 ? 5.388 10.261 -10.194 1.00 88.06 352 VAL A CA 1
ATOM 2736 C C . VAL A 1 352 ? 5.120 8.764 -10.085 1.00 88.06 352 VAL A C 1
ATOM 2738 O O . VAL A 1 352 ? 5.630 8.118 -9.179 1.00 88.06 352 VAL A O 1
ATOM 2741 N N . ILE A 1 353 ? 4.375 8.188 -11.030 1.00 89.12 353 ILE A N 1
ATOM 2742 C CA . ILE A 1 353 ? 4.067 6.755 -11.031 1.00 89.12 353 ILE A CA 1
ATOM 2743 C C . ILE A 1 353 ? 5.296 5.944 -11.423 1.00 89.12 353 ILE A C 1
ATOM 2745 O O . ILE A 1 353 ? 5.522 4.881 -10.850 1.00 89.12 353 ILE A O 1
ATOM 2749 N N . ASP A 1 354 ? 6.119 6.451 -12.343 1.00 89.56 354 ASP A N 1
ATOM 2750 C CA . ASP A 1 354 ? 7.395 5.812 -12.672 1.00 89.56 354 ASP A CA 1
ATOM 2751 C C . ASP A 1 354 ? 8.292 5.790 -11.428 1.00 89.56 354 ASP A C 1
ATOM 2753 O O . ASP A 1 354 ? 8.826 4.744 -11.064 1.00 89.56 354 ASP A O 1
ATOM 2757 N N . TYR A 1 355 ? 8.366 6.915 -10.711 1.00 90.56 355 TYR A N 1
ATOM 2758 C CA . TYR A 1 355 ? 9.123 7.019 -9.467 1.00 90.56 355 TYR A CA 1
ATOM 2759 C C . TYR A 1 355 ? 8.582 6.093 -8.364 1.00 90.56 355 TYR A C 1
ATOM 2761 O O . TYR A 1 355 ? 9.356 5.379 -7.727 1.00 90.56 355 TYR A O 1
ATOM 2769 N N . VAL A 1 356 ? 7.260 6.042 -8.163 1.00 92.38 356 VAL A N 1
ATOM 2770 C CA . VAL A 1 356 ? 6.591 5.095 -7.249 1.00 92.38 356 VAL A CA 1
ATOM 2771 C C . VAL A 1 356 ? 6.937 3.653 -7.618 1.00 92.38 356 VAL A C 1
ATOM 2773 O O . VAL A 1 356 ? 7.311 2.871 -6.750 1.00 92.38 356 VAL A O 1
ATOM 2776 N N . THR A 1 357 ? 6.874 3.308 -8.905 1.00 92.88 357 THR A N 1
ATOM 2777 C CA . THR A 1 357 ? 7.135 1.947 -9.390 1.00 92.88 357 THR A CA 1
ATOM 2778 C C . THR A 1 357 ? 8.587 1.536 -9.165 1.00 92.88 357 THR A C 1
ATOM 2780 O O . THR A 1 357 ? 8.850 0.431 -8.701 1.00 92.88 357 THR A O 1
ATOM 2783 N N . ILE A 1 358 ? 9.537 2.431 -9.436 1.00 92.69 358 ILE A N 1
ATOM 2784 C CA . ILE A 1 358 ? 10.967 2.184 -9.215 1.00 92.69 358 ILE A CA 1
ATOM 2785 C C . ILE A 1 358 ? 11.264 1.982 -7.724 1.00 92.69 358 ILE A C 1
ATOM 2787 O O . ILE A 1 358 ? 12.013 1.074 -7.365 1.00 92.69 358 ILE A O 1
ATOM 2791 N N . ASN A 1 359 ? 10.645 2.783 -6.850 1.00 92.94 359 ASN A N 1
ATOM 2792 C CA . ASN A 1 359 ? 10.764 2.610 -5.402 1.00 92.94 359 ASN A CA 1
ATOM 2793 C C . ASN A 1 359 ? 10.143 1.290 -4.928 1.00 92.94 359 ASN A C 1
ATOM 2795 O O . ASN A 1 359 ? 10.752 0.596 -4.118 1.00 92.94 359 ASN A O 1
ATOM 2799 N N . TRP A 1 360 ? 8.973 0.914 -5.449 1.00 93.69 360 TRP A N 1
ATOM 2800 C CA . TRP A 1 360 ? 8.356 -0.376 -5.142 1.00 93.69 360 TRP A CA 1
ATOM 2801 C C . TRP A 1 360 ? 9.287 -1.527 -5.516 1.00 93.69 360 TRP A C 1
ATOM 2803 O O . TRP A 1 360 ? 9.667 -2.288 -4.632 1.00 93.69 360 TRP A O 1
ATOM 2813 N N . LEU A 1 361 ? 9.763 -1.577 -6.768 1.00 92.62 361 LEU A N 1
ATOM 2814 C CA . LEU A 1 361 ? 10.687 -2.614 -7.238 1.00 92.62 361 LEU A CA 1
ATOM 2815 C C . LEU A 1 361 ? 11.936 -2.721 -6.355 1.00 92.62 361 LEU A C 1
ATOM 2817 O O . LEU A 1 361 ? 12.341 -3.825 -5.987 1.00 92.62 361 LEU A O 1
ATOM 2821 N N . HIS A 1 362 ? 12.532 -1.587 -5.977 1.00 91.31 362 HIS A N 1
ATOM 2822 C CA . HIS A 1 362 ? 13.701 -1.580 -5.100 1.00 91.31 362 HIS A CA 1
ATOM 2823 C C . HIS A 1 362 ? 13.416 -2.232 -3.735 1.00 91.31 362 HIS A C 1
ATOM 2825 O O . HIS A 1 362 ? 14.226 -3.013 -3.239 1.00 91.31 362 HIS A O 1
ATOM 2831 N N . HIS A 1 363 ? 12.250 -1.962 -3.145 1.00 89.06 363 HIS A N 1
ATOM 2832 C CA . HIS A 1 363 ? 11.911 -2.379 -1.781 1.00 89.06 363 HIS A CA 1
ATOM 2833 C C . HIS A 1 363 ? 11.207 -3.739 -1.651 1.00 89.06 363 HIS A C 1
ATOM 2835 O O . HIS A 1 363 ? 10.891 -4.133 -0.524 1.00 89.06 363 HIS A O 1
ATOM 2841 N N . LEU A 1 364 ? 11.015 -4.467 -2.755 1.00 85.75 364 LEU A N 1
ATOM 2842 C CA . LEU A 1 364 ? 10.477 -5.835 -2.755 1.00 85.75 364 LEU A CA 1
ATOM 2843 C C . LEU A 1 364 ? 11.366 -6.856 -2.015 1.00 85.75 364 LEU A C 1
ATOM 2845 O O . LEU A 1 364 ? 10.860 -7.843 -1.503 1.00 85.75 364 LEU A O 1
ATOM 2849 N N . ASP A 1 365 ? 12.680 -6.616 -1.932 1.00 67.94 365 ASP A N 1
ATOM 2850 C CA . ASP A 1 365 ? 13.684 -7.606 -1.483 1.00 67.94 365 ASP A CA 1
ATOM 2851 C C . ASP A 1 365 ? 14.205 -7.405 -0.052 1.00 67.94 365 ASP A C 1
ATOM 2853 O O . ASP A 1 365 ? 15.201 -8.001 0.356 1.00 67.94 365 ASP A O 1
ATOM 2857 N N . ASN A 1 366 ? 13.587 -6.517 0.725 1.00 58.16 366 ASN A N 1
ATOM 2858 C CA . ASN A 1 366 ? 14.120 -6.147 2.039 1.00 58.16 366 ASN A CA 1
ATOM 2859 C C . ASN A 1 366 ? 13.803 -7.159 3.162 1.00 58.16 366 ASN A C 1
ATOM 2861 O O . ASN A 1 366 ? 14.042 -6.837 4.322 1.00 58.16 366 ASN A O 1
ATOM 2865 N N . SER A 1 367 ? 13.303 -8.361 2.849 1.00 50.09 367 SER A N 1
ATOM 2866 C CA . SER A 1 367 ? 13.267 -9.476 3.805 1.00 50.09 367 SER A CA 1
ATOM 2867 C C . SER A 1 367 ? 14.642 -10.158 3.839 1.00 50.09 367 SER A C 1
ATOM 2869 O O . SER A 1 367 ? 14.983 -10.924 2.942 1.00 50.09 367 SER A O 1
ATOM 2871 N N . ASP A 1 368 ? 15.445 -9.787 4.833 1.00 48.06 368 ASP A N 1
ATOM 2872 C CA . ASP A 1 368 ? 16.727 -10.356 5.271 1.00 48.06 368 ASP A CA 1
ATOM 2873 C C . ASP A 1 368 ? 17.599 -11.127 4.265 1.00 48.06 368 ASP A C 1
ATOM 2875 O O . ASP A 1 368 ? 17.445 -12.320 3.992 1.00 48.06 368 ASP A O 1
ATOM 2879 N N . LYS A 1 369 ? 18.679 -10.452 3.852 1.00 48.75 369 LYS A N 1
ATOM 2880 C CA . LYS A 1 369 ? 19.805 -10.988 3.066 1.00 48.75 369 LYS A CA 1
ATOM 2881 C C . LYS A 1 369 ? 20.663 -12.037 3.803 1.00 48.75 369 LYS A C 1
ATOM 2883 O O . LYS A 1 369 ? 21.737 -12.377 3.308 1.00 48.75 369 LYS A O 1
ATOM 2888 N N . ASP A 1 370 ? 20.214 -12.543 4.950 1.00 47.06 370 ASP A N 1
ATOM 2889 C CA . ASP A 1 370 ? 20.984 -13.428 5.834 1.00 47.06 370 ASP A CA 1
ATOM 2890 C C . ASP A 1 370 ? 20.613 -14.919 5.717 1.00 47.06 370 ASP A C 1
ATOM 2892 O O . ASP A 1 370 ? 21.160 -15.754 6.441 1.00 47.06 370 ASP A O 1
ATOM 2896 N N . THR A 1 371 ? 19.750 -15.303 4.770 1.00 46.72 371 THR A N 1
ATOM 2897 C CA . THR A 1 371 ? 19.427 -16.720 4.538 1.00 46.72 371 THR A CA 1
ATOM 2898 C C . THR A 1 371 ? 20.433 -17.421 3.609 1.00 46.72 371 THR A C 1
ATOM 2900 O O . THR A 1 371 ? 20.822 -16.949 2.542 1.00 46.72 371 THR A O 1
ATOM 2903 N N . ASP A 1 372 ? 20.909 -18.564 4.099 1.00 45.69 372 ASP A N 1
ATOM 2904 C CA . ASP A 1 372 ? 22.055 -19.362 3.658 1.00 45.69 372 ASP A CA 1
ATOM 2905 C C . ASP A 1 372 ? 21.979 -19.826 2.180 1.00 45.69 372 ASP A C 1
ATOM 2907 O O . ASP A 1 372 ? 20.999 -20.424 1.730 1.00 45.69 372 ASP A O 1
ATOM 2911 N N . LYS A 1 373 ? 23.050 -19.579 1.410 1.00 46.94 373 LYS A N 1
ATOM 2912 C CA . LYS A 1 373 ? 23.133 -19.647 -0.070 1.00 46.94 373 LYS A CA 1
ATOM 2913 C C . LYS A 1 373 ? 23.193 -21.071 -0.672 1.00 46.94 373 LYS A C 1
ATOM 2915 O O . LYS A 1 373 ? 24.015 -21.321 -1.555 1.00 46.94 373 LYS A O 1
ATOM 2920 N N . CYS A 1 374 ? 22.383 -22.028 -0.212 1.00 47.16 374 CYS A N 1
ATOM 2921 C CA . CYS A 1 374 ? 22.554 -23.450 -0.579 1.00 47.16 374 CYS A CA 1
ATOM 2922 C C . CYS A 1 374 ? 21.427 -24.127 -1.393 1.00 47.16 374 CYS A C 1
ATOM 2924 O O . CYS A 1 374 ? 21.490 -25.340 -1.588 1.00 47.16 374 CYS A O 1
ATOM 2926 N N . ALA A 1 375 ? 20.451 -23.404 -1.946 1.00 47.59 375 ALA A N 1
ATOM 2927 C CA . ALA A 1 375 ? 19.471 -23.969 -2.889 1.00 47.59 375 ALA A CA 1
ATOM 2928 C C . ALA A 1 375 ? 19.317 -23.078 -4.133 1.00 47.59 375 ALA A C 1
ATOM 2930 O O . ALA A 1 375 ? 19.689 -21.909 -4.075 1.00 47.59 375 ALA A O 1
ATOM 2931 N N . GLU A 1 376 ? 18.802 -23.622 -5.247 1.00 50.47 376 GLU A N 1
ATOM 2932 C CA . GLU A 1 376 ? 18.317 -22.849 -6.408 1.00 50.47 376 GLU A CA 1
ATOM 2933 C C . GLU A 1 376 ? 17.280 -21.826 -5.915 1.00 50.47 376 GLU A C 1
ATOM 2935 O O . GLU A 1 376 ? 16.093 -22.122 -5.799 1.00 50.47 376 GLU A O 1
ATOM 2940 N N . TYR A 1 377 ? 17.761 -20.652 -5.512 1.00 60.47 377 TYR A N 1
ATOM 2941 C CA . TYR A 1 377 ? 16.972 -19.653 -4.811 1.00 60.47 377 TYR A CA 1
ATOM 2942 C C . TYR A 1 377 ? 16.168 -18.885 -5.856 1.00 60.47 377 TYR A C 1
ATOM 2944 O O . TYR A 1 377 ? 16.699 -18.035 -6.572 1.00 60.47 377 TYR A O 1
ATOM 2952 N N . VAL A 1 378 ? 14.884 -19.216 -5.983 1.00 67.94 378 VAL A N 1
ATOM 2953 C CA . VAL A 1 378 ? 13.931 -18.301 -6.609 1.00 67.94 378 VAL A CA 1
ATOM 2954 C C . VAL A 1 378 ? 13.869 -17.089 -5.688 1.00 67.94 378 VAL A C 1
ATOM 2956 O O . VAL A 1 378 ? 13.456 -17.212 -4.538 1.00 67.94 378 VAL A O 1
ATOM 2959 N N . GLU A 1 379 ? 14.356 -15.941 -6.161 1.00 76.69 379 GLU A N 1
ATOM 2960 C CA . GLU A 1 379 ? 14.303 -14.712 -5.366 1.00 76.69 379 GLU A CA 1
ATOM 2961 C C . GLU A 1 379 ? 12.829 -14.399 -5.012 1.00 76.69 379 GLU A C 1
ATOM 2963 O O . GLU A 1 379 ? 11.967 -14.501 -5.891 1.00 76.69 379 GLU A O 1
ATOM 2968 N N . PRO A 1 380 ? 12.511 -14.065 -3.748 1.00 76.50 380 PRO A N 1
ATOM 2969 C CA . PRO A 1 380 ? 11.132 -13.998 -3.244 1.00 76.50 380 PRO A CA 1
ATOM 2970 C C . PRO A 1 380 ? 10.270 -12.964 -3.980 1.00 76.50 380 PRO A C 1
ATOM 2972 O O . PRO A 1 380 ? 9.080 -13.178 -4.203 1.00 76.50 380 PRO A O 1
ATOM 2975 N N . TRP A 1 381 ? 10.880 -11.877 -4.455 1.00 85.38 381 TRP A N 1
ATOM 2976 C CA . TRP A 1 381 ? 10.192 -10.854 -5.241 1.00 85.38 381 TRP A CA 1
ATOM 2977 C C . TRP A 1 381 ? 9.681 -11.355 -6.599 1.00 85.38 381 TRP A C 1
ATOM 2979 O O . TRP A 1 381 ? 8.794 -10.727 -7.179 1.00 85.38 381 TRP A O 1
ATOM 2989 N N . HIS A 1 382 ? 10.204 -12.470 -7.127 1.00 86.75 382 HIS A N 1
ATOM 2990 C CA . HIS A 1 382 ? 9.731 -13.020 -8.395 1.00 86.75 382 HIS A CA 1
ATOM 2991 C C . HIS A 1 382 ? 8.244 -13.376 -8.335 1.00 86.75 382 HIS A C 1
ATOM 2993 O O . HIS A 1 382 ? 7.524 -13.114 -9.294 1.00 86.75 382 HIS A O 1
ATOM 2999 N N . GLU A 1 383 ? 7.770 -13.960 -7.233 1.00 85.31 383 GLU A N 1
ATOM 3000 C CA . GLU A 1 383 ? 6.370 -14.380 -7.109 1.00 85.31 383 GLU A CA 1
ATOM 3001 C C . GLU A 1 383 ? 5.428 -13.172 -7.059 1.00 85.31 383 GLU A C 1
ATOM 3003 O O . GLU A 1 383 ? 4.423 -13.143 -7.776 1.00 85.31 383 GLU A O 1
ATOM 3008 N N . GLU A 1 384 ? 5.792 -12.137 -6.296 1.00 84.81 384 GLU A N 1
ATOM 3009 C CA . GLU A 1 384 ? 5.005 -10.907 -6.187 1.00 84.81 384 GLU A CA 1
ATOM 3010 C C . GLU A 1 384 ? 4.928 -10.174 -7.534 1.00 84.81 384 GLU A C 1
ATOM 3012 O O . GLU A 1 384 ? 3.839 -9.851 -8.016 1.00 84.81 384 GLU A O 1
ATOM 3017 N N . VAL A 1 385 ? 6.069 -9.975 -8.203 1.00 88.62 385 VAL A N 1
ATOM 3018 C CA . VAL A 1 385 ? 6.096 -9.297 -9.506 1.00 88.62 385 VAL A CA 1
ATOM 3019 C C . VAL A 1 385 ? 5.403 -10.141 -10.578 1.00 88.62 385 VAL A C 1
ATOM 3021 O O . VAL A 1 385 ? 4.669 -9.587 -11.397 1.00 88.62 385 VAL A O 1
ATOM 3024 N N . ALA A 1 386 ? 5.571 -11.470 -10.577 1.00 89.44 386 ALA A N 1
ATOM 3025 C CA . ALA A 1 386 ? 4.863 -12.357 -11.503 1.00 89.44 386 ALA A CA 1
ATOM 3026 C C . ALA A 1 386 ? 3.344 -12.272 -11.325 1.00 89.44 386 ALA A C 1
ATOM 3028 O O . ALA A 1 386 ? 2.632 -12.161 -12.322 1.00 89.44 386 ALA A O 1
ATOM 3029 N N . SER A 1 387 ? 2.856 -12.297 -10.081 1.00 87.75 387 SER A N 1
ATOM 3030 C CA . SER A 1 387 ? 1.431 -12.167 -9.755 1.00 87.75 387 SER A CA 1
ATOM 3031 C C . SER A 1 387 ? 0.856 -10.856 -10.298 1.00 87.75 387 SER A 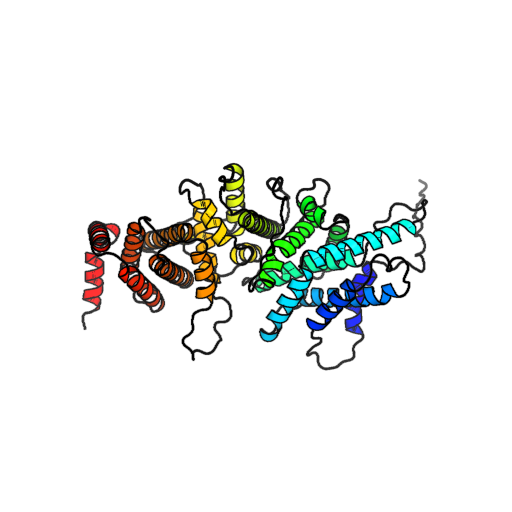C 1
ATOM 3033 O O . SER A 1 387 ? -0.140 -10.845 -11.030 1.00 87.75 387 SER A O 1
ATOM 3035 N N . VAL A 1 388 ? 1.552 -9.746 -10.039 1.00 87.81 388 VAL A N 1
ATOM 3036 C CA . VAL A 1 388 ? 1.161 -8.417 -10.517 1.00 87.81 388 VAL A CA 1
ATOM 3037 C C . VAL A 1 388 ? 1.141 -8.354 -12.049 1.00 87.81 388 VAL A C 1
ATOM 3039 O O . VAL A 1 388 ? 0.166 -7.890 -12.640 1.00 87.81 388 VAL A O 1
ATOM 3042 N N . ILE A 1 389 ? 2.188 -8.854 -12.710 1.00 90.12 389 ILE A N 1
ATOM 3043 C CA . ILE A 1 389 ? 2.286 -8.876 -14.177 1.00 90.12 389 ILE A CA 1
ATOM 3044 C C . ILE A 1 389 ? 1.187 -9.738 -14.798 1.00 90.12 389 ILE A C 1
ATOM 3046 O O . ILE A 1 389 ? 0.597 -9.336 -15.799 1.00 90.12 389 ILE A O 1
ATOM 3050 N N . ALA A 1 390 ? 0.915 -10.910 -14.224 1.00 87.81 390 ALA A N 1
ATOM 3051 C CA . ALA A 1 390 ? -0.100 -11.834 -14.718 1.00 87.81 390 ALA A CA 1
ATOM 3052 C C . ALA A 1 390 ? -1.507 -11.239 -14.619 1.00 87.81 390 ALA A C 1
ATOM 3054 O 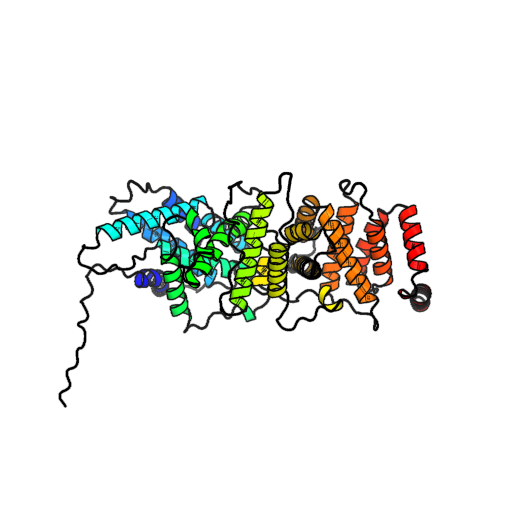O . ALA A 1 390 ? -2.328 -11.451 -15.510 1.00 87.81 390 ALA A O 1
ATOM 3055 N N . THR A 1 391 ? -1.763 -10.461 -13.569 1.00 85.31 391 THR A N 1
ATOM 3056 C CA . THR A 1 391 ? -3.029 -9.740 -13.411 1.00 85.31 391 THR A CA 1
ATOM 3057 C C . THR A 1 391 ? -3.157 -8.644 -14.477 1.00 85.31 391 THR A C 1
ATOM 3059 O O . THR A 1 391 ? -4.233 -8.419 -15.028 1.00 85.31 391 THR A O 1
ATOM 3062 N N . TYR A 1 392 ? -2.043 -7.987 -14.822 1.00 86.00 392 TYR A N 1
ATOM 3063 C CA . TYR A 1 392 ? -2.048 -6.687 -15.493 1.00 86.00 392 TYR A CA 1
ATOM 3064 C C . TYR A 1 392 ? -0.986 -6.521 -16.603 1.00 86.00 392 TYR A C 1
ATOM 3066 O O . TYR A 1 392 ? -0.222 -5.548 -16.603 1.00 86.00 392 TYR A O 1
ATOM 3074 N N . PRO A 1 393 ? -0.943 -7.404 -17.618 1.00 88.44 393 PRO A N 1
ATOM 3075 C CA . PRO A 1 393 ? 0.203 -7.505 -18.526 1.00 88.44 393 PRO A CA 1
ATOM 3076 C C . PRO A 1 393 ? 0.390 -6.284 -19.438 1.00 88.44 393 PRO A C 1
ATOM 3078 O O . PRO A 1 393 ? 1.516 -5.863 -19.704 1.00 88.44 393 PRO A O 1
ATOM 3081 N N . ARG A 1 394 ? -0.707 -5.682 -19.919 1.00 87.38 394 ARG A N 1
ATOM 3082 C CA . ARG A 1 394 ? -0.645 -4.531 -20.839 1.00 87.38 394 ARG A CA 1
ATOM 3083 C C . ARG A 1 394 ? -0.123 -3.273 -20.156 1.00 87.38 394 ARG A C 1
ATOM 3085 O O . ARG A 1 394 ? 0.773 -2.619 -20.677 1.00 87.38 394 ARG A O 1
ATOM 3092 N N . ALA A 1 395 ? -0.667 -2.961 -18.983 1.00 88.00 395 ALA A N 1
ATOM 3093 C CA . ALA A 1 395 ? -0.218 -1.819 -18.204 1.00 88.00 395 ALA A CA 1
ATOM 3094 C C . ALA A 1 395 ? 1.244 -2.028 -17.782 1.00 88.00 395 ALA A C 1
ATOM 3096 O O . ALA A 1 395 ? 2.089 -1.178 -18.052 1.00 88.00 395 ALA A O 1
ATOM 3097 N N . ALA A 1 396 ? 1.575 -3.213 -17.256 1.00 90.56 396 ALA A N 1
ATOM 3098 C CA . ALA A 1 396 ? 2.933 -3.555 -16.846 1.00 90.56 396 ALA A CA 1
ATOM 3099 C C . ALA A 1 396 ? 3.971 -3.336 -17.962 1.00 90.56 396 ALA A C 1
ATOM 3101 O O . ALA A 1 396 ? 5.015 -2.738 -17.701 1.00 90.56 396 ALA A O 1
ATOM 3102 N N . ILE A 1 397 ? 3.694 -3.735 -19.215 1.00 90.19 397 ILE A N 1
ATOM 3103 C CA . ILE A 1 397 ? 4.671 -3.536 -20.297 1.00 90.19 397 ILE A CA 1
ATOM 3104 C C . ILE A 1 397 ? 4.917 -2.061 -20.626 1.00 90.19 397 ILE A C 1
ATOM 3106 O O . ILE A 1 397 ? 6.052 -1.688 -20.929 1.00 90.19 397 ILE A O 1
ATOM 3110 N N . VAL A 1 398 ? 3.895 -1.208 -20.518 1.00 88.81 398 VAL A N 1
ATOM 3111 C CA . VAL A 1 398 ? 4.039 0.238 -20.727 1.00 88.81 398 VAL A CA 1
ATOM 3112 C C . VAL A 1 398 ? 4.959 0.834 -19.661 1.00 88.81 398 VAL A C 1
ATOM 3114 O O . VAL A 1 398 ? 5.887 1.568 -20.008 1.00 88.81 398 VAL A O 1
ATOM 3117 N N . PHE A 1 399 ? 4.766 0.482 -18.386 1.00 89.00 399 PHE A N 1
ATOM 3118 C CA . PHE A 1 399 ? 5.608 0.992 -17.296 1.00 89.00 399 PHE A CA 1
ATOM 3119 C C . PHE A 1 399 ? 7.030 0.462 -17.356 1.00 89.00 399 PHE A C 1
ATOM 3121 O O . PHE A 1 399 ? 7.971 1.247 -17.261 1.00 89.00 399 PHE A O 1
ATOM 3128 N N . VAL A 1 400 ? 7.208 -0.836 -17.598 1.00 92.25 400 VAL A N 1
ATOM 3129 C CA . VAL A 1 400 ? 8.539 -1.420 -17.785 1.00 92.25 400 VAL A CA 1
ATOM 3130 C C . VAL A 1 400 ? 9.270 -0.706 -18.924 1.00 92.25 400 VAL A C 1
ATOM 3132 O O . VAL A 1 400 ? 10.401 -0.258 -18.750 1.00 92.25 400 VAL A O 1
ATOM 3135 N N . ASN A 1 401 ? 8.609 -0.494 -20.064 1.00 91.75 401 ASN A N 1
ATOM 3136 C CA . ASN A 1 401 ? 9.197 0.237 -21.184 1.00 91.75 401 ASN A CA 1
ATOM 3137 C C . ASN A 1 401 ? 9.564 1.690 -20.814 1.00 91.75 401 ASN A C 1
ATOM 3139 O O . ASN A 1 401 ? 10.654 2.152 -21.156 1.00 91.75 401 ASN A O 1
ATOM 3143 N N . ARG A 1 402 ? 8.703 2.406 -20.076 1.00 90.50 402 ARG A N 1
ATOM 3144 C CA . ARG A 1 402 ? 8.985 3.770 -19.588 1.00 90.50 402 ARG A CA 1
ATOM 3145 C C . ARG A 1 402 ? 10.210 3.809 -18.679 1.00 90.50 402 ARG A C 1
ATOM 3147 O O . ARG A 1 402 ? 11.111 4.607 -18.933 1.00 90.50 402 ARG A O 1
ATOM 3154 N N . ILE A 1 403 ? 10.298 2.926 -17.684 1.00 91.88 403 ILE A N 1
ATOM 3155 C CA . ILE A 1 403 ? 11.437 2.848 -16.752 1.00 91.88 403 ILE A CA 1
ATOM 3156 C C . ILE A 1 403 ? 12.749 2.623 -17.514 1.00 91.88 403 ILE A C 1
ATOM 3158 O O . ILE A 1 403 ? 13.746 3.314 -17.273 1.00 91.88 403 ILE A O 1
ATOM 3162 N N . LEU A 1 404 ? 12.749 1.711 -18.490 1.00 93.62 404 LEU A N 1
ATOM 3163 C CA . LEU A 1 404 ? 13.922 1.442 -19.324 1.00 93.62 404 LEU A CA 1
ATOM 3164 C C . LEU A 1 404 ? 14.308 2.673 -20.156 1.00 93.62 404 LEU A C 1
ATOM 3166 O O . LEU A 1 404 ? 15.483 3.033 -20.219 1.00 93.62 404 LEU A O 1
ATOM 3170 N N . HIS A 1 405 ? 13.337 3.378 -20.740 1.00 91.69 405 HIS A N 1
ATOM 3171 C CA . HIS A 1 405 ? 13.584 4.618 -21.480 1.00 91.69 405 HIS A CA 1
ATOM 3172 C C . HIS A 1 405 ? 14.103 5.765 -20.602 1.00 91.69 405 HIS A C 1
ATOM 3174 O O . HIS A 1 405 ? 15.009 6.489 -21.032 1.00 91.69 405 HIS A O 1
ATOM 3180 N N . HIS A 1 406 ? 13.584 5.932 -19.384 1.00 90.12 406 HIS A N 1
ATOM 3181 C CA . HIS A 1 406 ? 14.106 6.907 -18.425 1.00 90.12 406 HIS A CA 1
ATOM 3182 C C . HIS A 1 406 ? 15.552 6.580 -18.061 1.00 90.12 406 HIS A C 1
ATOM 3184 O O . HIS A 1 406 ? 16.416 7.454 -18.129 1.00 90.12 406 HIS A O 1
ATOM 3190 N N . THR A 1 407 ? 15.849 5.307 -17.809 1.00 90.94 407 THR A N 1
ATOM 3191 C CA . THR A 1 407 ? 17.207 4.835 -17.517 1.00 90.94 407 THR A CA 1
ATOM 3192 C C . THR A 1 407 ? 18.169 5.107 -18.679 1.00 90.94 407 THR A C 1
ATOM 3194 O O . THR A 1 407 ? 19.248 5.667 -18.476 1.00 90.94 407 THR A O 1
ATOM 3197 N N . VAL A 1 408 ? 17.769 4.796 -19.919 1.00 91.31 408 VAL A N 1
ATOM 3198 C CA . VAL A 1 408 ? 18.539 5.143 -21.128 1.00 91.31 408 VAL A CA 1
ATOM 3199 C C . VAL A 1 408 ? 18.779 6.649 -21.206 1.00 91.31 408 VAL A C 1
ATOM 3201 O O . VAL A 1 408 ? 19.895 7.080 -21.484 1.00 91.31 408 VAL A O 1
ATOM 3204 N N . SER A 1 409 ? 17.749 7.456 -20.946 1.00 89.75 409 SER A N 1
ATOM 3205 C CA . SER A 1 409 ? 17.844 8.916 -21.010 1.00 89.75 409 SER A CA 1
ATOM 3206 C C . SER A 1 409 ? 18.843 9.459 -19.991 1.00 89.75 409 SER A C 1
ATOM 3208 O O . SER A 1 409 ? 19.657 10.305 -20.353 1.00 89.75 409 SER A O 1
ATOM 3210 N N . VAL A 1 410 ? 18.843 8.930 -18.762 1.00 88.50 410 VAL A N 1
ATOM 3211 C CA . VAL A 1 410 ? 19.817 9.272 -17.713 1.00 88.50 410 VAL A CA 1
ATOM 3212 C C . VAL A 1 410 ? 21.240 8.908 -18.136 1.00 88.50 410 VAL A C 1
ATOM 3214 O O . VAL A 1 410 ? 22.140 9.744 -18.041 1.00 88.50 410 VAL A O 1
ATOM 3217 N N . LEU A 1 411 ? 21.455 7.704 -18.668 1.00 86.88 411 LEU A N 1
ATOM 3218 C CA . LEU A 1 411 ? 22.774 7.242 -19.120 1.00 86.88 411 LEU A CA 1
ATOM 3219 C C . LEU A 1 411 ? 23.310 8.011 -20.341 1.00 86.88 411 LEU A C 1
ATOM 3221 O O . LEU A 1 411 ? 24.522 8.068 -20.548 1.00 86.88 411 LEU A O 1
ATOM 3225 N N . LEU A 1 412 ? 22.419 8.608 -21.138 1.00 86.81 412 LEU A N 1
ATOM 3226 C CA . LEU A 1 412 ? 22.757 9.456 -22.287 1.00 86.81 412 LEU A CA 1
ATOM 3227 C C . LEU A 1 412 ? 22.947 10.940 -21.931 1.00 86.81 412 LEU A C 1
ATOM 3229 O O . LEU A 1 412 ? 23.282 11.730 -22.818 1.00 86.81 412 LEU A O 1
ATOM 3233 N N . THR A 1 413 ? 22.723 11.349 -20.675 1.00 83.62 413 THR A N 1
ATOM 3234 C CA . THR A 1 413 ? 23.003 12.732 -20.246 1.00 83.62 413 THR A CA 1
ATOM 3235 C C . THR A 1 413 ? 24.499 13.057 -20.327 1.00 83.62 413 THR A C 1
ATOM 3237 O O . THR A 1 413 ? 25.344 12.170 -20.426 1.00 83.62 413 THR A O 1
ATOM 3240 N N . VAL A 1 414 ? 24.846 14.348 -20.355 1.00 62.62 414 VAL A N 1
ATOM 3241 C CA . VAL A 1 414 ? 26.240 14.815 -20.406 1.00 62.62 414 VAL A CA 1
ATOM 3242 C C . VAL A 1 414 ? 26.520 15.655 -19.155 1.00 62.62 414 VAL A C 1
ATOM 3244 O O . VAL A 1 414 ? 25.893 16.707 -19.010 1.00 62.62 414 VAL A O 1
ATOM 3247 N N . PRO A 1 415 ? 27.459 15.254 -18.274 1.00 72.19 415 PRO A N 1
ATOM 3248 C CA . PRO A 1 415 ? 28.260 14.021 -18.319 1.00 72.19 415 PRO A CA 1
ATOM 3249 C C . PRO A 1 415 ? 27.398 12.751 -18.156 1.00 72.19 415 PRO A C 1
ATOM 3251 O O . PRO A 1 415 ? 26.328 12.846 -17.559 1.00 72.19 415 PRO A O 1
ATOM 3254 N N . PRO A 1 416 ? 27.844 11.583 -18.668 1.00 66.56 416 PRO A N 1
ATOM 3255 C CA . PRO A 1 416 ? 27.082 10.340 -18.567 1.00 66.56 416 PRO A CA 1
ATOM 3256 C C . PRO A 1 416 ? 26.784 10.026 -17.106 1.00 66.56 416 PRO A C 1
ATOM 3258 O O . PRO A 1 416 ? 27.708 9.867 -16.302 1.00 66.56 416 PRO A O 1
ATOM 3261 N N . GLY A 1 417 ? 25.493 9.939 -16.781 1.00 66.94 417 GLY A N 1
ATOM 3262 C CA . GLY A 1 417 ? 25.026 9.561 -15.454 1.00 66.94 417 GLY A CA 1
ATOM 3263 C C . GLY A 1 417 ? 25.599 8.211 -15.021 1.00 66.94 417 GLY A C 1
ATOM 3264 O O . GLY A 1 417 ? 25.953 7.360 -15.843 1.00 66.94 417 GLY A O 1
ATOM 3265 N N . HIS A 1 418 ? 25.734 8.011 -13.715 1.00 79.25 418 HIS A N 1
ATOM 3266 C CA . HIS A 1 418 ? 26.077 6.711 -13.144 1.00 79.25 418 HIS A CA 1
ATOM 3267 C C . HIS A 1 418 ? 24.880 6.228 -12.350 1.00 79.25 418 HIS A C 1
ATOM 3269 O O . HIS A 1 418 ? 24.366 6.959 -11.508 1.00 79.25 418 HIS A O 1
ATOM 3275 N N . LEU A 1 419 ? 24.433 5.009 -12.640 1.00 85.25 419 LEU A N 1
ATOM 3276 C CA . LEU A 1 419 ? 23.366 4.395 -11.869 1.00 85.25 419 LEU A CA 1
ATOM 3277 C C . LEU A 1 419 ? 23.918 3.981 -10.507 1.00 85.25 419 LEU A C 1
ATOM 3279 O O . LEU A 1 419 ? 25.035 3.471 -10.397 1.00 85.25 419 LEU A O 1
ATOM 3283 N N . THR A 1 420 ? 23.133 4.236 -9.468 1.00 89.00 420 THR A N 1
ATOM 3284 C CA . THR A 1 420 ? 23.419 3.731 -8.126 1.00 89.00 420 THR A CA 1
ATOM 3285 C C . THR A 1 420 ? 23.128 2.229 -8.065 1.00 89.00 420 THR A C 1
ATOM 3287 O O . THR A 1 420 ? 22.416 1.702 -8.920 1.00 89.00 420 THR A O 1
ATOM 3290 N N . LEU A 1 421 ? 23.635 1.533 -7.042 1.00 88.38 421 LEU A N 1
ATOM 3291 C CA . LEU A 1 421 ? 23.310 0.115 -6.827 1.00 88.38 421 LEU A CA 1
ATOM 3292 C C . LEU A 1 421 ? 21.794 -0.104 -6.693 1.00 88.38 421 LEU A C 1
ATOM 3294 O O . LEU A 1 421 ? 21.256 -1.035 -7.279 1.00 88.38 421 LEU A O 1
ATOM 3298 N N . SER A 1 422 ? 21.089 0.797 -6.003 1.00 89.31 422 SER A N 1
ATOM 3299 C CA . SER A 1 422 ? 19.631 0.730 -5.867 1.00 89.31 422 SER A CA 1
ATOM 3300 C C . SER A 1 422 ? 18.904 0.928 -7.202 1.00 89.31 422 SER A C 1
ATOM 3302 O O . SER A 1 422 ? 17.932 0.233 -7.488 1.00 89.31 422 SER A O 1
ATOM 3304 N N . SER A 1 423 ? 19.397 1.832 -8.055 1.00 90.94 423 SER A N 1
ATOM 3305 C CA . SER A 1 423 ? 18.875 2.004 -9.418 1.00 90.94 423 SER A CA 1
ATOM 3306 C C . SER A 1 423 ? 19.115 0.764 -10.284 1.00 90.94 423 SER A C 1
ATOM 3308 O O . SER A 1 423 ? 18.245 0.395 -11.068 1.00 90.94 423 SER A O 1
ATOM 3310 N N . LEU A 1 424 ? 20.282 0.121 -10.154 1.00 91.50 424 LEU A N 1
ATOM 3311 C CA . LEU A 1 424 ? 20.604 -1.117 -10.869 1.00 91.50 424 LEU A CA 1
ATOM 3312 C C . LEU A 1 424 ? 19.724 -2.286 -10.412 1.00 91.50 424 LEU A C 1
ATOM 3314 O O . LEU A 1 424 ? 19.282 -3.055 -11.258 1.00 91.50 424 LEU A O 1
ATOM 3318 N N . ASP A 1 425 ? 19.401 -2.384 -9.122 1.00 91.44 425 ASP A N 1
ATOM 3319 C CA . ASP A 1 425 ? 18.469 -3.394 -8.609 1.00 91.44 425 ASP A CA 1
ATOM 3320 C C . ASP A 1 425 ? 17.051 -3.217 -9.182 1.00 91.44 425 ASP A C 1
ATOM 3322 O O . ASP A 1 425 ? 16.476 -4.157 -9.735 1.00 91.44 425 ASP A O 1
ATOM 3326 N N . ALA A 1 426 ? 16.511 -1.993 -9.156 1.00 92.19 426 ALA A N 1
ATOM 3327 C CA . ALA A 1 426 ? 15.213 -1.706 -9.772 1.00 92.19 426 ALA A CA 1
ATOM 3328 C C . ALA A 1 426 ? 15.225 -1.965 -11.293 1.00 92.19 426 ALA A C 1
ATOM 3330 O O . ALA A 1 426 ? 14.255 -2.486 -11.854 1.00 92.19 426 ALA A O 1
ATOM 3331 N N . LEU A 1 427 ? 16.339 -1.653 -11.967 1.00 94.62 427 LEU A N 1
ATOM 3332 C CA . LEU A 1 427 ? 16.535 -1.937 -13.387 1.00 94.62 427 LEU A CA 1
ATOM 3333 C C . LEU A 1 427 ? 16.584 -3.444 -13.669 1.00 94.62 427 LEU A C 1
ATOM 3335 O O . LEU A 1 427 ? 15.940 -3.902 -14.609 1.00 94.62 427 LEU A O 1
ATOM 3339 N N . ARG A 1 428 ? 17.297 -4.221 -12.845 1.00 94.50 428 ARG A N 1
ATOM 3340 C CA . ARG A 1 428 ? 17.375 -5.687 -12.926 1.00 94.50 428 ARG A CA 1
ATOM 3341 C C . ARG A 1 428 ? 15.979 -6.300 -12.860 1.00 94.50 428 ARG A C 1
ATOM 3343 O O . ARG A 1 428 ? 15.602 -7.049 -13.759 1.00 94.50 428 ARG A O 1
ATOM 3350 N N . LYS A 1 429 ? 15.185 -5.902 -11.863 1.00 94.50 429 LYS A N 1
ATOM 3351 C CA . LYS A 1 429 ? 13.797 -6.356 -11.679 1.00 94.50 429 LYS A CA 1
ATOM 3352 C C . LYS A 1 429 ? 12.886 -5.927 -12.832 1.00 94.50 429 LYS A C 1
ATOM 3354 O O . LYS A 1 429 ? 12.048 -6.706 -13.278 1.00 94.50 429 LYS A O 1
ATOM 3359 N N . SER A 1 430 ? 13.100 -4.732 -13.388 1.00 94.88 430 SER A N 1
ATOM 3360 C CA . SER A 1 430 ? 12.385 -4.260 -14.585 1.00 94.88 430 SER A CA 1
ATOM 3361 C C . SER A 1 430 ? 12.725 -5.085 -15.834 1.00 94.88 430 SER A C 1
ATOM 3363 O O . SER A 1 430 ? 11.833 -5.431 -16.608 1.00 94.88 430 SER A O 1
ATOM 3365 N N . CYS A 1 431 ? 13.998 -5.437 -16.038 1.00 95.38 431 CYS A N 1
ATOM 3366 C CA . CYS A 1 431 ? 14.424 -6.305 -17.139 1.00 95.38 431 CYS A CA 1
ATOM 3367 C C . CYS A 1 431 ? 13.872 -7.725 -16.987 1.00 95.38 431 CYS A C 1
ATOM 3369 O O . CYS A 1 431 ? 13.412 -8.314 -17.963 1.00 95.38 431 CYS A O 1
ATOM 3371 N N . TRP A 1 432 ? 13.851 -8.256 -15.766 1.00 95.06 432 TRP A N 1
ATOM 3372 C CA . TRP A 1 432 ? 13.203 -9.530 -15.480 1.00 95.06 432 TRP A CA 1
ATOM 3373 C C . TRP A 1 432 ? 11.701 -9.494 -15.789 1.00 95.06 432 TRP A C 1
ATOM 3375 O O . TRP A 1 432 ? 11.187 -10.365 -16.491 1.00 95.06 432 TRP A O 1
ATOM 3385 N N . ALA A 1 433 ? 11.003 -8.448 -15.336 1.00 94.12 433 ALA A N 1
ATOM 3386 C CA . ALA A 1 433 ? 9.587 -8.235 -15.621 1.00 94.12 433 ALA A CA 1
ATOM 3387 C C . ALA A 1 433 ? 9.318 -8.189 -17.134 1.00 94.12 433 ALA A C 1
ATOM 3389 O O . ALA A 1 433 ? 8.378 -8.820 -17.620 1.00 94.12 433 ALA A O 1
ATOM 3390 N N . ALA A 1 434 ? 10.183 -7.507 -17.895 1.00 94.31 434 ALA A N 1
ATOM 3391 C CA . ALA A 1 434 ? 10.128 -7.487 -19.355 1.00 94.31 434 ALA A CA 1
ATOM 3392 C C . ALA A 1 434 ? 10.244 -8.896 -19.958 1.00 94.31 434 ALA A C 1
ATOM 3394 O O . ALA A 1 434 ? 9.475 -9.237 -20.857 1.00 94.31 434 ALA A O 1
ATOM 3395 N N . ALA A 1 435 ? 11.168 -9.725 -19.461 1.00 93.81 435 ALA A N 1
ATOM 3396 C CA . ALA A 1 435 ? 11.347 -11.097 -19.935 1.00 93.81 435 ALA A CA 1
ATOM 3397 C C . ALA A 1 435 ? 10.092 -11.948 -19.689 1.00 93.81 435 ALA A C 1
ATOM 3399 O O . ALA A 1 435 ? 9.648 -12.663 -20.591 1.00 93.81 435 ALA A O 1
ATOM 3400 N N . GLN A 1 436 ? 9.479 -11.836 -18.505 1.00 93.00 436 GLN A N 1
ATOM 3401 C CA . GLN A 1 436 ? 8.242 -12.559 -18.186 1.00 93.00 436 GLN A CA 1
ATOM 3402 C C . GLN A 1 436 ? 7.069 -12.106 -19.054 1.00 93.00 436 GLN A C 1
ATOM 3404 O O . GLN A 1 436 ? 6.331 -12.938 -19.584 1.00 93.00 436 GLN A O 1
ATOM 3409 N N . LEU A 1 437 ? 6.933 -10.794 -19.260 1.00 92.00 437 LEU A N 1
ATOM 3410 C CA . LEU A 1 437 ? 5.934 -10.232 -20.159 1.00 92.00 437 LEU A CA 1
ATOM 3411 C C . LEU A 1 437 ? 6.106 -10.793 -21.569 1.00 92.00 437 LEU A C 1
ATOM 3413 O O . LEU A 1 437 ? 5.162 -11.380 -22.089 1.00 92.00 437 LEU A O 1
ATOM 3417 N N . LEU A 1 438 ? 7.305 -10.697 -22.153 1.00 90.81 438 LEU A N 1
ATOM 3418 C CA . LEU A 1 438 ? 7.608 -11.192 -23.503 1.00 90.81 438 LEU A CA 1
ATOM 3419 C C . LEU A 1 438 ? 7.392 -12.702 -23.663 1.00 90.81 438 LEU A C 1
ATOM 3421 O O . LEU A 1 438 ? 7.052 -13.165 -24.751 1.00 90.81 438 LEU A O 1
ATOM 3425 N N . ARG A 1 439 ? 7.574 -13.472 -22.586 1.00 90.12 439 ARG A N 1
ATOM 3426 C CA . ARG A 1 439 ? 7.283 -14.909 -22.553 1.00 90.12 439 ARG A CA 1
ATOM 3427 C C . ARG A 1 439 ? 5.778 -15.195 -22.546 1.00 90.12 439 ARG A C 1
ATOM 3429 O O . ARG A 1 439 ? 5.354 -16.246 -23.030 1.00 90.12 439 ARG A O 1
ATOM 3436 N N . SER A 1 440 ? 4.971 -14.291 -21.995 1.00 85.75 440 SER A N 1
ATOM 3437 C CA . SER A 1 440 ? 3.521 -14.449 -21.924 1.00 85.75 440 SER A CA 1
ATOM 3438 C C . SER A 1 440 ? 2.872 -14.266 -23.304 1.00 85.75 440 SER A C 1
ATOM 3440 O O . SER A 1 440 ? 3.108 -13.299 -24.024 1.00 85.75 440 SER A O 1
ATOM 3442 N N . SER A 1 441 ? 1.989 -15.190 -23.681 1.00 64.56 441 SER A N 1
ATOM 3443 C CA . SER A 1 441 ? 1.236 -15.139 -24.946 1.00 64.56 441 SER A CA 1
ATOM 3444 C C . SER A 1 441 ? 0.121 -14.081 -24.959 1.00 64.56 441 SER A C 1
ATOM 3446 O O . SER A 1 441 ? -0.565 -13.914 -25.966 1.00 64.56 441 SER A O 1
ATOM 3448 N N . GLN A 1 442 ? -0.065 -13.358 -23.851 1.00 71.06 442 GLN A N 1
ATOM 3449 C CA . GLN A 1 442 ? -1.175 -12.430 -23.621 1.00 71.06 442 GLN A CA 1
ATOM 3450 C C . GLN A 1 442 ? -0.935 -11.018 -24.186 1.00 71.06 442 GLN A C 1
ATOM 3452 O O . GLN A 1 442 ? -1.834 -10.177 -24.155 1.00 71.06 442 GLN A O 1
ATOM 3457 N N . LEU A 1 443 ? 0.253 -10.753 -24.737 1.00 69.25 443 LEU A N 1
ATOM 3458 C CA . LEU A 1 443 ? 0.618 -9.443 -25.286 1.00 69.25 443 LEU A CA 1
ATOM 3459 C C . LEU A 1 443 ? -0.073 -9.094 -26.617 1.00 69.25 443 LEU A C 1
ATOM 3461 O O . LEU A 1 443 ? -0.189 -7.914 -26.941 1.00 69.25 443 LEU A O 1
ATOM 3465 N N . GLY A 1 444 ? -0.593 -10.072 -27.366 1.00 73.94 444 GLY A N 1
ATOM 3466 C CA . GLY A 1 444 ? -1.302 -9.817 -28.631 1.00 73.94 444 GLY A CA 1
ATOM 3467 C C . GLY A 1 444 ? -0.486 -8.975 -29.630 1.00 73.94 444 GLY A C 1
ATOM 3468 O O . GLY A 1 444 ? 0.693 -9.244 -29.835 1.00 73.94 444 GLY A O 1
ATOM 3469 N N . ASP A 1 445 ? -1.121 -7.953 -30.225 1.00 70.25 445 ASP A N 1
ATOM 3470 C CA . ASP A 1 445 ? -0.551 -7.040 -31.241 1.00 70.25 445 ASP A CA 1
ATOM 3471 C C . ASP A 1 445 ? 0.222 -5.834 -30.652 1.00 70.25 445 ASP A C 1
ATOM 3473 O O . ASP A 1 445 ? 0.436 -4.835 -31.342 1.00 70.25 445 ASP A O 1
ATOM 3477 N N . LEU A 1 446 ? 0.609 -5.864 -29.370 1.00 80.44 446 LEU A N 1
ATOM 3478 C CA . LEU A 1 446 ? 1.364 -4.760 -28.767 1.00 80.44 446 LEU A CA 1
ATOM 3479 C C . LEU A 1 446 ? 2.722 -4.574 -29.460 1.00 80.44 446 LEU A C 1
ATOM 3481 O O . LEU A 1 446 ? 3.503 -5.515 -29.611 1.00 80.44 446 LEU A O 1
ATOM 3485 N N . ASP A 1 447 ? 3.020 -3.334 -29.856 1.00 82.81 447 ASP A N 1
ATOM 3486 C CA . ASP A 1 447 ? 4.307 -2.986 -30.452 1.00 82.81 447 ASP A CA 1
ATOM 3487 C C . ASP A 1 447 ? 5.409 -2.984 -29.383 1.00 82.81 447 ASP A C 1
ATOM 3489 O O . ASP A 1 447 ? 5.576 -2.037 -28.616 1.00 82.81 447 ASP A O 1
ATOM 3493 N N . VAL A 1 448 ? 6.175 -4.072 -29.345 1.00 88.62 448 VAL A N 1
ATOM 3494 C CA . VAL A 1 448 ? 7.323 -4.262 -28.446 1.00 88.62 448 VAL A CA 1
ATOM 3495 C C . VAL A 1 448 ? 8.642 -3.741 -29.036 1.00 88.62 448 VAL A C 1
ATOM 3497 O O . VAL A 1 448 ? 9.706 -3.930 -28.444 1.00 88.62 448 VAL A O 1
ATOM 3500 N N . SER A 1 449 ? 8.624 -3.082 -30.201 1.00 89.19 449 SER A N 1
ATOM 3501 C CA . SER A 1 449 ? 9.848 -2.591 -30.853 1.00 89.19 449 SER A CA 1
ATOM 3502 C C . SER A 1 449 ? 10.599 -1.560 -30.003 1.00 89.19 449 SER A C 1
ATOM 3504 O O . SER A 1 449 ? 11.832 -1.600 -29.931 1.00 89.19 449 SER A O 1
ATOM 3506 N N . SER A 1 450 ? 9.875 -0.686 -29.294 1.00 89.94 450 SER A N 1
ATOM 3507 C CA . SER A 1 450 ? 10.465 0.299 -28.381 1.00 89.94 450 SER A CA 1
ATOM 3508 C C . SER A 1 450 ? 11.182 -0.362 -27.206 1.00 89.94 450 SER A C 1
ATOM 3510 O O . SER A 1 450 ? 12.266 0.082 -26.826 1.00 89.94 450 SER A O 1
ATOM 3512 N N . LEU A 1 451 ? 10.622 -1.462 -26.693 1.00 92.00 451 LEU A N 1
ATOM 3513 C CA . LEU A 1 451 ? 11.199 -2.231 -25.596 1.00 92.00 451 LEU A CA 1
ATOM 3514 C C . LEU A 1 451 ? 12.542 -2.827 -26.018 1.00 92.00 451 LEU A C 1
ATOM 3516 O O . LEU A 1 451 ? 13.549 -2.620 -25.345 1.00 92.00 451 LEU A O 1
ATOM 3520 N N . TYR A 1 452 ? 12.593 -3.491 -27.176 1.00 93.25 452 TYR A N 1
ATOM 3521 C CA . TYR A 1 452 ? 13.849 -4.021 -27.713 1.00 93.25 452 TYR A CA 1
ATOM 3522 C C . TYR A 1 452 ? 14.879 -2.918 -27.981 1.00 93.25 452 TYR A C 1
ATOM 3524 O O . TYR A 1 452 ? 16.061 -3.100 -27.688 1.00 93.25 452 TYR A O 1
ATOM 3532 N N . ALA A 1 453 ? 14.448 -1.751 -28.470 1.00 92.19 453 ALA A N 1
ATOM 3533 C CA . ALA A 1 453 ? 15.335 -0.604 -28.640 1.00 92.19 453 ALA A CA 1
ATOM 3534 C C . ALA A 1 453 ? 15.916 -0.109 -27.312 1.00 92.19 453 ALA A C 1
ATOM 3536 O O . ALA A 1 453 ? 17.120 0.142 -27.232 1.00 92.19 453 ALA A O 1
ATOM 3537 N N . ALA A 1 454 ? 15.100 0.001 -26.261 1.00 92.81 454 ALA A N 1
ATOM 3538 C CA . ALA A 1 454 ? 15.572 0.365 -24.931 1.00 92.81 454 ALA A CA 1
ATOM 3539 C C . ALA A 1 454 ? 16.569 -0.673 -24.387 1.00 92.81 454 ALA A C 1
ATOM 3541 O O . ALA A 1 454 ? 17.653 -0.293 -23.948 1.00 92.81 454 ALA A O 1
ATOM 3542 N N . MET A 1 455 ? 16.266 -1.969 -24.516 1.00 94.12 455 MET A N 1
ATOM 3543 C CA . MET A 1 455 ? 17.138 -3.071 -24.089 1.00 94.12 455 MET A CA 1
ATOM 3544 C C . MET A 1 455 ? 18.508 -3.044 -24.775 1.00 94.12 455 MET A C 1
ATOM 3546 O O . MET A 1 455 ? 19.541 -3.059 -24.105 1.00 94.12 455 MET A O 1
ATOM 3550 N N . CYS A 1 456 ? 18.545 -2.935 -26.106 1.00 92.38 456 CYS A N 1
ATOM 3551 C CA . CYS A 1 456 ? 19.805 -2.856 -26.845 1.00 92.38 456 CYS A CA 1
ATOM 3552 C C . CYS A 1 456 ? 20.619 -1.609 -26.465 1.00 92.38 456 CYS A C 1
ATOM 3554 O O . CYS A 1 456 ? 21.841 -1.683 -26.332 1.00 92.38 456 CYS A O 1
ATOM 3556 N N . ARG A 1 457 ? 19.960 -0.462 -26.250 1.00 91.88 457 ARG A N 1
ATOM 3557 C CA . ARG A 1 457 ? 20.635 0.757 -25.784 1.00 91.88 457 ARG A CA 1
ATOM 3558 C C . ARG A 1 457 ? 21.214 0.574 -24.385 1.00 91.88 457 ARG A C 1
ATOM 3560 O O . ARG A 1 457 ? 22.378 0.902 -24.182 1.00 91.88 457 ARG A O 1
ATOM 3567 N N . LEU A 1 458 ? 20.453 0.017 -23.446 1.00 92.31 458 LEU A N 1
ATOM 3568 C CA . LEU A 1 458 ? 20.934 -0.270 -22.092 1.00 92.31 458 LEU A CA 1
ATOM 3569 C C . LEU A 1 458 ? 22.132 -1.214 -22.112 1.00 92.31 458 LEU A C 1
ATOM 3571 O O . LEU A 1 458 ? 23.139 -0.909 -21.482 1.00 92.31 458 LEU A O 1
ATOM 3575 N N . PHE A 1 459 ? 22.085 -2.288 -22.902 1.00 91.88 459 PHE A N 1
ATOM 3576 C CA . PHE A 1 459 ? 23.204 -3.225 -23.035 1.00 91.88 459 PHE A CA 1
ATOM 3577 C C . PHE A 1 459 ? 24.519 -2.524 -23.412 1.00 91.88 459 PHE A C 1
ATOM 3579 O O . PHE A 1 459 ? 25.579 -2.829 -22.863 1.00 91.88 459 PHE A O 1
ATOM 3586 N N . MET A 1 460 ? 24.444 -1.549 -24.324 1.00 88.75 460 MET A N 1
ATOM 3587 C CA . MET A 1 460 ? 25.594 -0.758 -24.774 1.00 88.75 460 MET A CA 1
ATOM 3588 C C . MET A 1 460 ? 26.013 0.335 -23.781 1.00 88.75 460 MET A C 1
ATOM 3590 O O . MET A 1 460 ? 27.175 0.754 -23.768 1.00 88.75 460 MET A O 1
ATOM 3594 N N . LEU A 1 461 ? 25.069 0.841 -22.985 1.00 88.75 461 LEU A N 1
ATOM 3595 C CA . LEU A 1 461 ? 25.297 1.941 -22.052 1.00 88.75 461 LEU A CA 1
ATOM 3596 C C . LEU A 1 461 ? 25.815 1.478 -20.685 1.00 88.75 461 LEU A C 1
ATOM 3598 O O . LEU A 1 461 ? 26.600 2.206 -20.076 1.00 88.75 461 LEU A O 1
ATOM 3602 N N . LEU A 1 462 ? 25.408 0.287 -20.241 1.00 88.81 462 LEU A N 1
ATOM 3603 C CA . LEU A 1 462 ? 25.797 -0.320 -18.969 1.00 88.81 462 LEU A CA 1
ATOM 3604 C C . LEU A 1 462 ? 27.274 -0.737 -18.946 1.00 88.81 462 LEU A C 1
ATOM 3606 O O . LEU A 1 462 ? 27.863 -1.153 -19.957 1.00 88.81 462 LEU A O 1
ATOM 3610 N N . ARG A 1 463 ? 27.872 -0.655 -17.756 1.00 87.00 463 ARG A N 1
ATOM 3611 C CA . ARG A 1 463 ? 29.285 -0.979 -17.520 1.00 87.00 463 ARG A CA 1
ATOM 3612 C C . ARG A 1 463 ? 29.481 -2.487 -17.399 1.00 87.00 463 ARG A C 1
ATOM 3614 O O . ARG A 1 463 ? 28.562 -3.261 -17.631 1.00 87.00 463 ARG A O 1
ATOM 3621 N N . ASP A 1 464 ? 30.700 -2.913 -17.103 1.00 84.69 464 ASP A N 1
ATOM 3622 C CA . ASP A 1 464 ? 31.045 -4.330 -16.945 1.00 84.69 464 ASP A CA 1
ATOM 3623 C C . ASP A 1 464 ? 31.284 -4.685 -15.460 1.00 84.69 464 ASP A C 1
ATOM 3625 O O . ASP A 1 464 ? 32.130 -5.515 -15.141 1.00 84.69 464 ASP A O 1
ATOM 3629 N N . GLY A 1 465 ? 30.573 -4.009 -14.544 1.00 85.81 465 GLY A N 1
ATOM 3630 C CA . GLY A 1 465 ? 30.529 -4.364 -13.122 1.00 85.81 465 GLY A CA 1
ATOM 3631 C C . GLY A 1 465 ? 29.620 -5.569 -12.862 1.00 85.81 465 GLY A C 1
ATOM 3632 O O . GLY A 1 465 ? 28.796 -5.907 -13.702 1.00 85.81 465 GLY A O 1
ATOM 3633 N N . GLU A 1 466 ? 29.750 -6.211 -11.699 1.00 87.06 466 GLU A N 1
ATOM 3634 C CA . GLU A 1 466 ? 28.979 -7.418 -11.339 1.00 87.06 466 GLU A CA 1
ATOM 3635 C C . GLU A 1 466 ? 27.457 -7.198 -11.429 1.00 87.06 466 GLU A C 1
ATOM 3637 O O . GLU A 1 466 ? 26.762 -7.951 -12.107 1.00 87.06 466 GLU A O 1
ATOM 3642 N N . GLU A 1 467 ? 26.955 -6.104 -10.853 1.00 86.19 467 GLU A N 1
ATOM 3643 C CA . GLU A 1 467 ? 25.530 -5.741 -10.914 1.00 86.19 467 GLU A CA 1
ATOM 3644 C C . GLU A 1 467 ? 25.076 -5.354 -12.332 1.00 86.19 467 GLU A C 1
ATOM 3646 O O . GLU A 1 467 ? 23.989 -5.727 -12.771 1.00 86.19 467 GLU A O 1
ATOM 3651 N N . ASP A 1 468 ? 25.916 -4.640 -13.093 1.00 88.94 468 ASP A N 1
ATOM 3652 C CA . ASP A 1 468 ? 25.621 -4.326 -14.496 1.00 88.94 468 ASP A CA 1
ATOM 3653 C C . ASP A 1 468 ? 25.528 -5.603 -15.351 1.00 88.94 468 ASP A C 1
ATOM 3655 O O . ASP A 1 468 ? 24.707 -5.678 -16.267 1.00 88.94 468 ASP A O 1
ATOM 3659 N N . LEU A 1 469 ? 26.374 -6.602 -15.071 1.00 90.62 469 LEU A N 1
ATOM 3660 C CA . LEU A 1 469 ? 26.363 -7.897 -15.750 1.00 90.62 469 LEU A CA 1
ATOM 3661 C C . LEU A 1 469 ? 25.083 -8.674 -15.430 1.00 90.62 469 LEU A C 1
ATOM 3663 O O . LEU A 1 469 ? 24.453 -9.177 -16.356 1.00 90.62 469 LEU A O 1
ATOM 3667 N N . ALA A 1 470 ? 24.632 -8.666 -14.173 1.00 90.00 470 ALA A N 1
ATOM 3668 C CA . ALA A 1 470 ? 23.355 -9.272 -13.795 1.00 90.00 470 ALA A CA 1
ATOM 3669 C C . ALA A 1 470 ? 22.166 -8.647 -14.554 1.00 90.00 470 ALA A C 1
ATOM 3671 O O . ALA A 1 470 ? 21.260 -9.353 -14.997 1.00 90.00 470 ALA A O 1
ATOM 3672 N N . VAL A 1 471 ? 22.173 -7.326 -14.775 1.00 93.19 471 VAL A N 1
ATOM 3673 C CA . VAL A 1 471 ? 21.170 -6.663 -15.629 1.00 93.19 471 VAL A CA 1
ATOM 3674 C C . VAL A 1 471 ? 21.315 -7.097 -17.094 1.00 93.19 471 VAL A C 1
ATOM 3676 O O . VAL A 1 471 ? 20.313 -7.343 -17.771 1.00 93.19 471 VAL A O 1
ATOM 3679 N N . LYS A 1 472 ? 22.550 -7.194 -17.605 1.00 94.81 472 LYS A N 1
ATOM 3680 C CA . LYS A 1 472 ? 22.825 -7.617 -18.987 1.00 94.81 472 LYS A CA 1
ATOM 3681 C C . LYS A 1 472 ? 22.354 -9.036 -19.279 1.00 94.81 472 LYS A C 1
ATOM 3683 O O . LYS A 1 472 ? 21.888 -9.262 -20.394 1.00 94.81 472 LYS A O 1
ATOM 3688 N N . ASP A 1 473 ? 22.415 -9.949 -18.317 1.00 94.19 473 ASP A N 1
ATOM 3689 C CA . ASP A 1 473 ? 21.924 -11.319 -18.486 1.00 94.19 473 ASP A CA 1
ATOM 3690 C C . ASP A 1 473 ? 20.418 -11.336 -18.791 1.00 94.19 473 ASP A C 1
ATOM 3692 O O . ASP A 1 473 ? 19.990 -11.933 -19.784 1.00 94.19 473 ASP A O 1
ATOM 3696 N N . TRP A 1 474 ? 19.621 -10.569 -18.039 1.00 94.94 474 TRP A N 1
ATOM 3697 C CA . TRP A 1 474 ? 18.186 -10.415 -18.313 1.00 94.94 474 TRP A CA 1
ATOM 3698 C C . TRP A 1 474 ? 17.903 -9.683 -19.626 1.00 94.94 474 TRP A C 1
ATOM 3700 O O . TRP A 1 474 ? 16.947 -10.018 -20.329 1.00 94.94 474 TRP A O 1
ATOM 3710 N N . ILE A 1 475 ? 18.737 -8.706 -19.999 1.00 95.44 475 ILE A N 1
ATOM 3711 C CA . ILE A 1 475 ? 18.634 -8.053 -21.311 1.00 95.44 475 ILE A CA 1
ATOM 3712 C C . ILE A 1 475 ? 18.859 -9.074 -22.434 1.00 95.44 475 ILE A C 1
ATOM 3714 O O . ILE A 1 475 ? 18.088 -9.101 -23.395 1.00 95.44 475 ILE A O 1
ATOM 3718 N N . ILE A 1 476 ? 19.888 -9.919 -22.327 1.00 94.81 476 ILE A N 1
ATOM 3719 C CA . ILE A 1 476 ? 20.167 -10.969 -23.313 1.00 94.81 476 ILE A CA 1
ATOM 3720 C C . ILE A 1 476 ? 18.972 -11.915 -23.407 1.00 94.81 476 ILE A C 1
ATOM 3722 O O . ILE A 1 476 ? 18.521 -12.185 -24.520 1.00 94.81 476 ILE A O 1
ATOM 3726 N N . GLU A 1 477 ? 18.418 -12.354 -22.274 1.00 94.19 477 GLU A N 1
ATOM 3727 C CA . GLU A 1 477 ? 17.216 -13.189 -22.252 1.00 94.19 477 GLU A CA 1
ATOM 3728 C C . GLU A 1 477 ? 16.044 -12.517 -22.983 1.00 94.19 477 GLU A C 1
ATOM 3730 O O . GLU A 1 477 ? 15.460 -13.128 -23.879 1.00 94.19 477 GLU A O 1
ATOM 3735 N N . CYS A 1 478 ? 15.751 -11.243 -22.701 1.00 92.81 478 CYS A N 1
ATOM 3736 C CA . CYS A 1 478 ? 14.705 -10.488 -23.400 1.00 92.81 478 CYS A CA 1
ATOM 3737 C C . CYS A 1 478 ? 14.913 -10.477 -24.922 1.00 92.81 478 CYS A C 1
ATOM 3739 O O . CYS A 1 478 ? 13.967 -10.664 -25.691 1.00 92.81 478 CYS A O 1
ATOM 3741 N N . LEU A 1 479 ? 16.156 -10.275 -25.369 1.00 92.56 479 LEU A N 1
ATOM 3742 C CA . LEU A 1 479 ? 16.501 -10.224 -26.789 1.00 92.56 479 LEU A CA 1
ATOM 3743 C C . LEU A 1 479 ? 16.388 -11.591 -27.481 1.00 92.56 479 LEU A C 1
ATOM 3745 O O . LEU A 1 479 ? 16.211 -11.621 -28.699 1.00 92.56 479 LEU A O 1
ATOM 3749 N N . THR A 1 480 ? 16.413 -12.712 -26.747 1.00 93.50 480 THR A N 1
ATOM 3750 C CA . THR A 1 480 ? 16.177 -14.046 -27.339 1.00 93.50 480 THR A CA 1
ATOM 3751 C C . THR A 1 480 ? 14.747 -14.240 -27.845 1.00 93.50 480 THR A C 1
ATOM 3753 O O . THR A 1 480 ? 14.529 -15.035 -28.759 1.00 93.50 480 THR A O 1
ATOM 3756 N N . PHE A 1 481 ? 13.783 -13.485 -27.307 1.00 90.56 481 PHE A N 1
ATOM 3757 C CA . PHE A 1 481 ? 12.384 -13.521 -27.745 1.00 90.56 481 PHE A CA 1
ATOM 3758 C C . PHE A 1 481 ? 12.114 -12.647 -28.976 1.00 90.56 481 PHE A C 1
ATOM 3760 O O . PHE A 1 481 ? 11.046 -12.742 -29.581 1.00 90.56 481 PHE A O 1
ATOM 3767 N N . ALA A 1 482 ? 13.056 -11.784 -29.360 1.00 88.62 482 ALA A N 1
ATOM 3768 C CA . ALA A 1 482 ? 12.855 -10.848 -30.451 1.00 88.62 482 ALA A CA 1
ATOM 3769 C C . ALA A 1 482 ? 12.899 -11.544 -31.821 1.00 88.62 482 ALA A C 1
ATOM 3771 O O . ALA A 1 482 ? 13.782 -12.351 -32.118 1.00 88.62 482 ALA A O 1
ATOM 3772 N N . SER A 1 483 ? 11.967 -11.181 -32.706 1.00 88.06 483 SER A N 1
ATOM 3773 C CA . SER A 1 483 ? 12.024 -11.617 -34.101 1.00 88.06 483 SER A CA 1
ATOM 3774 C C . SER A 1 483 ? 13.233 -10.994 -34.810 1.00 88.06 483 SER A C 1
ATOM 3776 O O . SER A 1 483 ? 13.679 -9.888 -34.489 1.00 88.06 483 SER A O 1
ATOM 3778 N N . ARG A 1 484 ? 13.754 -11.690 -35.827 1.00 88.81 484 ARG A N 1
ATOM 3779 C CA . ARG A 1 484 ? 14.882 -11.197 -36.633 1.00 88.81 484 ARG A CA 1
ATOM 3780 C C . ARG A 1 484 ? 14.603 -9.820 -37.242 1.00 88.81 484 ARG A C 1
ATOM 3782 O O . ARG A 1 484 ? 15.510 -8.992 -37.300 1.00 88.81 484 ARG A O 1
ATOM 3789 N N . ASP A 1 485 ? 13.372 -9.588 -37.683 1.00 87.25 485 ASP A N 1
ATOM 3790 C CA . ASP A 1 485 ? 12.975 -8.339 -38.333 1.00 87.25 485 ASP A CA 1
ATOM 3791 C C . ASP A 1 485 ? 12.955 -7.178 -37.328 1.00 87.25 485 ASP A C 1
ATOM 3793 O O . ASP A 1 485 ? 13.511 -6.115 -37.611 1.00 87.25 485 ASP A O 1
ATOM 3797 N N . ASN A 1 486 ? 12.432 -7.412 -36.117 1.00 86.69 486 ASN A N 1
ATOM 3798 C CA . ASN A 1 486 ? 12.443 -6.423 -35.037 1.00 86.69 486 ASN A CA 1
ATOM 3799 C C . ASN A 1 486 ? 13.875 -6.078 -34.618 1.00 86.69 486 ASN A C 1
ATOM 3801 O O . ASN A 1 486 ? 14.221 -4.901 -34.544 1.00 86.69 486 ASN A O 1
ATOM 3805 N N . LEU A 1 487 ? 14.735 -7.085 -34.423 1.00 88.06 487 LEU A N 1
ATOM 3806 C CA . LEU A 1 487 ? 16.147 -6.859 -34.099 1.00 88.06 487 LEU A CA 1
ATOM 3807 C C . LEU A 1 487 ? 16.872 -6.103 -35.210 1.00 88.06 487 LEU A C 1
ATOM 3809 O O . LEU A 1 487 ? 17.617 -5.172 -34.923 1.00 88.06 487 LEU A O 1
ATOM 3813 N N . SER A 1 488 ? 16.648 -6.460 -36.478 1.00 88.69 488 SER A N 1
ATOM 3814 C CA . SER A 1 488 ? 17.275 -5.761 -37.603 1.00 88.69 488 SER A CA 1
ATOM 3815 C C . SER A 1 488 ? 16.863 -4.290 -37.647 1.00 88.69 488 SER A C 1
ATOM 3817 O O . SER A 1 488 ? 17.720 -3.429 -37.836 1.00 88.69 488 SER A O 1
ATOM 3819 N N . SER A 1 489 ? 15.574 -4.002 -37.447 1.00 89.19 489 SER A N 1
ATOM 3820 C CA . SER A 1 489 ? 15.039 -2.638 -37.420 1.00 89.19 489 SER A CA 1
ATOM 3821 C C . SER A 1 489 ? 15.609 -1.827 -36.252 1.00 89.19 489 SER A C 1
ATOM 3823 O O . SER A 1 489 ? 16.090 -0.703 -36.428 1.00 89.19 489 SER A O 1
ATOM 3825 N N . VAL A 1 490 ? 15.624 -2.414 -35.055 1.00 88.69 490 VAL A N 1
ATOM 3826 C CA . VAL A 1 490 ? 16.173 -1.783 -33.850 1.00 88.69 490 VAL A CA 1
ATOM 3827 C C . VAL A 1 490 ? 17.669 -1.509 -34.003 1.00 88.69 490 VAL A C 1
ATOM 3829 O O . VAL A 1 490 ? 18.120 -0.399 -33.727 1.00 88.69 490 VAL A O 1
ATOM 3832 N N . MET A 1 491 ? 18.438 -2.476 -34.506 1.00 86.81 491 MET A N 1
ATOM 3833 C CA . MET A 1 491 ? 19.875 -2.310 -34.723 1.00 86.81 491 MET A CA 1
ATOM 3834 C C . MET A 1 491 ? 20.177 -1.226 -35.758 1.00 86.81 491 MET A C 1
ATOM 3836 O O . MET A 1 491 ? 21.090 -0.434 -35.533 1.00 86.81 491 MET A O 1
ATOM 3840 N N . SER A 1 492 ? 19.396 -1.121 -36.844 1.00 86.94 492 SER A N 1
ATOM 3841 C CA . SER A 1 492 ? 19.539 0.012 -37.770 1.00 86.94 492 SER A CA 1
ATOM 3842 C C . SER A 1 492 ? 19.277 1.352 -37.084 1.00 86.94 492 SER A C 1
ATOM 3844 O O . SER A 1 492 ? 20.088 2.263 -37.211 1.00 86.94 492 SER A O 1
ATOM 3846 N N . SER A 1 493 ? 18.227 1.447 -36.259 1.00 86.19 493 SER A N 1
ATOM 3847 C CA . SER A 1 493 ? 17.925 2.677 -35.519 1.00 86.19 493 SER A CA 1
ATOM 3848 C C . SER A 1 493 ? 19.023 3.061 -34.525 1.00 86.19 493 SER A C 1
ATOM 3850 O O . SER A 1 493 ? 19.200 4.245 -34.252 1.00 86.19 493 SER A O 1
ATOM 3852 N N . ILE A 1 494 ? 19.728 2.085 -33.950 1.00 84.06 494 ILE A N 1
ATOM 3853 C CA . ILE A 1 494 ? 20.824 2.324 -33.004 1.00 84.06 494 ILE A CA 1
ATOM 3854 C C . ILE A 1 494 ? 22.093 2.772 -33.731 1.00 84.06 494 ILE A C 1
ATOM 3856 O O . ILE A 1 494 ? 22.798 3.643 -33.227 1.00 84.06 494 ILE A O 1
ATOM 3860 N N . LEU A 1 495 ? 22.380 2.211 -34.910 1.00 82.88 495 LEU A N 1
ATOM 3861 C CA . LEU A 1 495 ? 23.513 2.632 -35.740 1.00 82.88 495 LEU A CA 1
ATOM 3862 C C . LEU A 1 495 ? 23.374 4.083 -36.216 1.00 82.88 495 LEU A C 1
ATOM 3864 O O . LEU A 1 495 ? 24.376 4.790 -36.315 1.00 82.88 495 LEU A O 1
ATOM 3868 N N . ASP A 1 496 ? 22.141 4.532 -36.446 1.00 82.69 496 ASP A N 1
ATOM 3869 C CA . ASP A 1 496 ? 21.836 5.907 -36.849 1.00 82.69 496 ASP A CA 1
ATOM 3870 C C . ASP A 1 496 ? 21.852 6.905 -35.668 1.00 82.69 496 ASP A C 1
ATOM 3872 O O . ASP A 1 496 ? 21.844 8.125 -35.868 1.00 82.69 496 ASP A O 1
ATOM 3876 N N . ASP A 1 497 ? 21.889 6.421 -34.421 1.00 81.62 497 ASP A N 1
ATOM 3877 C CA . ASP A 1 497 ? 21.814 7.257 -33.224 1.00 81.62 497 ASP A CA 1
ATOM 3878 C C . ASP A 1 497 ? 23.188 7.816 -32.823 1.00 81.62 497 ASP A C 1
ATOM 3880 O O . ASP A 1 497 ? 24.012 7.183 -32.155 1.00 81.62 497 ASP A O 1
ATOM 3884 N N . THR A 1 498 ? 23.420 9.071 -33.203 1.00 75.56 498 THR A N 1
ATOM 3885 C CA . THR A 1 498 ? 24.680 9.782 -32.944 1.00 75.56 498 THR A CA 1
ATOM 3886 C C . THR A 1 498 ? 24.994 9.974 -31.457 1.00 75.56 498 THR A C 1
ATOM 3888 O O . THR A 1 498 ? 26.162 10.164 -31.116 1.00 75.56 498 THR A O 1
ATOM 3891 N N . LYS A 1 499 ? 24.002 9.886 -30.556 1.00 76.50 499 LYS A N 1
ATOM 3892 C CA . LYS A 1 499 ? 24.211 10.065 -29.107 1.00 76.50 499 LYS A CA 1
ATOM 3893 C C . LYS A 1 499 ? 24.863 8.857 -28.441 1.00 76.50 499 LYS A C 1
ATOM 3895 O O . LYS A 1 499 ? 25.530 9.017 -27.424 1.00 76.50 499 LYS A O 1
ATOM 3900 N N . LEU A 1 500 ? 24.679 7.660 -28.997 1.00 71.81 500 LEU A N 1
ATOM 3901 C CA . LEU A 1 500 ? 25.258 6.426 -28.456 1.00 71.81 500 LEU A CA 1
ATOM 3902 C C . LEU A 1 500 ? 26.743 6.271 -28.785 1.00 71.81 500 LEU A C 1
ATOM 3904 O O . LEU A 1 500 ? 27.422 5.493 -28.113 1.00 71.81 500 LEU A O 1
ATOM 3908 N N . SER A 1 501 ? 27.236 6.994 -29.803 1.00 72.00 501 SER A N 1
ATOM 3909 C CA . SER A 1 501 ? 28.627 6.944 -30.275 1.00 72.00 501 SER A CA 1
ATOM 3910 C C . SER A 1 501 ? 29.152 5.503 -30.360 1.00 72.00 501 SER A C 1
ATOM 3912 O O . SER A 1 501 ? 30.208 5.176 -29.817 1.00 72.00 501 SER A O 1
ATOM 3914 N N . LEU A 1 502 ? 28.354 4.614 -30.960 1.00 68.25 502 LEU A N 1
ATOM 3915 C CA . LEU A 1 502 ? 28.523 3.165 -30.839 1.00 68.25 502 LEU A CA 1
ATOM 3916 C C . LEU A 1 502 ? 29.892 2.688 -31.337 1.00 68.25 502 LEU A C 1
ATOM 3918 O O . LEU A 1 502 ? 30.522 1.856 -30.689 1.00 68.25 502 LEU A O 1
ATOM 3922 N N . THR A 1 503 ? 30.381 3.264 -32.435 1.00 70.25 503 THR A N 1
ATOM 3923 C CA . THR A 1 503 ? 31.715 2.984 -32.981 1.00 70.25 503 THR A CA 1
ATOM 3924 C C . THR A 1 503 ? 32.821 3.309 -31.983 1.00 70.25 503 THR A C 1
ATOM 3926 O O . THR A 1 503 ? 33.659 2.455 -31.726 1.00 70.25 503 THR A O 1
ATOM 3929 N N . LEU A 1 504 ? 32.769 4.480 -31.341 1.00 72.56 504 LEU A N 1
ATOM 3930 C CA . LEU A 1 504 ? 33.760 4.892 -30.342 1.00 72.56 504 LEU A CA 1
ATOM 3931 C C . LEU A 1 504 ? 33.746 3.981 -29.109 1.00 72.56 504 LEU A C 1
ATOM 3933 O O . LEU A 1 504 ? 34.800 3.564 -28.647 1.00 72.56 504 LEU A O 1
ATOM 3937 N N . ARG A 1 505 ? 32.566 3.602 -28.605 1.00 72.19 505 ARG A N 1
ATOM 3938 C CA . ARG A 1 505 ? 32.464 2.703 -27.439 1.00 72.19 505 ARG A CA 1
ATOM 3939 C C . ARG A 1 505 ? 32.927 1.281 -27.744 1.00 72.19 505 ARG A C 1
ATOM 3941 O O . ARG A 1 505 ? 33.541 0.639 -26.896 1.00 72.19 505 ARG A O 1
ATOM 3948 N N . MET A 1 506 ? 32.617 0.768 -28.936 1.00 72.06 506 MET A N 1
ATOM 3949 C CA . MET A 1 506 ? 33.124 -0.536 -29.369 1.00 72.06 506 MET A CA 1
ATOM 3950 C C . MET A 1 506 ? 34.643 -0.495 -29.537 1.00 72.06 506 MET A C 1
ATOM 3952 O O . MET A 1 506 ? 35.314 -1.407 -29.066 1.00 72.06 506 MET A O 1
ATOM 3956 N N . GLU A 1 507 ? 35.190 0.564 -30.136 1.00 73.88 507 GLU A N 1
ATOM 3957 C CA . GLU A 1 507 ? 36.636 0.772 -30.253 1.00 73.88 507 GLU A CA 1
ATOM 3958 C C . GLU A 1 507 ? 37.314 0.867 -28.880 1.00 73.88 507 GLU A C 1
ATOM 3960 O O . GLU A 1 507 ? 38.330 0.210 -28.674 1.00 73.88 507 GLU A O 1
ATOM 3965 N N . GLU A 1 508 ? 36.740 1.592 -27.915 1.00 76.88 508 GLU A N 1
ATOM 3966 C CA . GLU A 1 508 ? 37.241 1.662 -26.535 1.00 76.88 508 GLU A CA 1
ATOM 3967 C C . GLU A 1 508 ? 37.254 0.288 -25.852 1.00 76.88 508 GLU A C 1
ATOM 3969 O O . GLU A 1 508 ? 38.262 -0.089 -25.254 1.00 76.88 508 GLU A O 1
ATOM 3974 N N . LYS A 1 509 ? 36.173 -0.496 -25.971 1.00 74.00 509 LYS A N 1
ATOM 3975 C CA . LYS A 1 509 ? 36.114 -1.847 -25.388 1.00 74.00 509 LYS A CA 1
ATOM 3976 C C . LYS A 1 509 ? 37.068 -2.826 -26.068 1.00 74.00 509 LYS A C 1
ATOM 3978 O O . LYS A 1 509 ? 37.696 -3.622 -25.381 1.00 74.00 509 LYS A O 1
ATOM 3983 N N . ILE A 1 510 ? 37.192 -2.769 -27.394 1.00 74.50 510 ILE A N 1
ATOM 3984 C CA . ILE A 1 510 ? 38.126 -3.614 -28.154 1.00 74.50 510 ILE A CA 1
ATOM 3985 C C . ILE A 1 510 ? 39.574 -3.238 -27.821 1.00 74.50 510 ILE A C 1
ATOM 3987 O O . ILE A 1 510 ? 40.392 -4.126 -27.612 1.00 74.50 510 ILE A O 1
ATOM 3991 N N . SER A 1 511 ? 39.878 -1.944 -27.698 1.00 72.94 511 SER A N 1
ATOM 3992 C CA . SER A 1 511 ? 41.210 -1.463 -27.304 1.00 72.94 511 SER A CA 1
ATOM 3993 C C . SER A 1 511 ? 41.540 -1.823 -25.850 1.00 72.94 511 SER A C 1
ATOM 3995 O O . SER A 1 511 ? 42.684 -2.114 -25.529 1.00 72.94 511 SER A O 1
ATOM 3997 N N . GLY A 1 512 ? 40.541 -1.856 -24.961 1.00 65.00 512 GLY A N 1
ATOM 3998 C CA . GLY A 1 512 ? 40.691 -2.340 -23.583 1.00 65.00 512 GLY A CA 1
ATOM 3999 C C . GLY A 1 512 ? 40.832 -3.864 -23.454 1.00 65.00 512 GLY A C 1
ATOM 4000 O O . GLY A 1 512 ? 41.209 -4.346 -22.389 1.00 65.00 512 GLY A O 1
ATOM 4001 N N . LEU A 1 513 ? 40.542 -4.613 -24.523 1.00 63.34 513 LEU A N 1
ATOM 4002 C CA . LEU A 1 513 ? 40.749 -6.060 -24.639 1.00 63.34 513 LEU A CA 1
ATOM 4003 C C . LEU A 1 513 ? 42.116 -6.409 -25.251 1.00 63.34 513 LEU A C 1
ATOM 4005 O O . LEU A 1 513 ? 42.358 -7.583 -25.528 1.00 63.34 513 LEU A O 1
ATOM 4009 N N . GLU A 1 514 ? 43.009 -5.440 -25.484 1.00 48.66 514 GLU A N 1
ATOM 4010 C CA . GLU A 1 514 ? 44.396 -5.741 -25.850 1.00 48.66 514 GLU A CA 1
ATOM 4011 C C . GLU A 1 514 ? 45.109 -6.415 -24.662 1.00 48.66 514 GLU A C 1
ATOM 4013 O O . GLU A 1 514 ? 45.375 -5.792 -23.633 1.00 48.66 514 GLU A O 1
ATOM 4018 N N . TRP A 1 515 ? 45.348 -7.722 -24.817 1.00 46.22 515 TRP A N 1
ATOM 4019 C CA . TRP A 1 515 ? 46.092 -8.607 -23.912 1.00 46.22 515 TRP A CA 1
ATOM 4020 C C . TRP A 1 515 ? 47.600 -8.355 -23.940 1.00 46.22 515 TRP A C 1
ATOM 4022 O O . TRP A 1 515 ? 48.158 -8.241 -25.059 1.00 46.22 515 TRP A O 1
#

Foldseek 3Di:
DDDDDDDDDDDDDDPPDPDVVVLVCVLVVVVVPDDDDDPPDPPLQLVLLVVLLVLLVPDDLVCCLPDPCVVVSVSSSLSSLLNLLVCLLPDLDDDPVCLLSNLVSLLSCLAPVSLQSLLSVVVSQVVSVVVVDDPPDDDDQDADSSLLSLLSNLSSLLSNLQSLWPDPVLSPPDPVVCVVVSSVLSSVLSSQADSGLVCLLVLLQDPPHDPSVNSSSLSSLLSNQKSSCVSVPVPDDDDDQDPRPPGPLDDDDPDDLVSVLLSLLSVLLNVLSNVVSVPPDDDDQDDLSVLVSNLVSLCSNQDDPPDDDDLQLLLAADPTHGSSLSSNQPMNCSLLSLLVNPPDVPRPNNSSSLSSLLNSQLSLQPPDPPDDDPDPDPRPSVVVLLVSCVVRVQSLLVSLLVSLVSVLVQCLDVVGHDADLSSLSSLLSSLQSLLSSLVDPPCPPDPCLSVLLSLVSLLLSFDPDPSSVSSVVSSVSNCVSDDPVSNVVSVVVVVVDVSSVSVVSVVVVVVVPPD

Secondary structure (DSSP, 8-state):
---------PPPPPTT---HHHHHHHHHHHTTSS-S--SS-----HHHHHHHHHHHHHS-HHHHTT-TTHHHHHHHHHHHHHHHHHHHHH-S---HHHHHHHHHHHHHHH-HHHHHHHHHHHHHHHHHHHHHS-TTS-------HHHHHHHHHHHHHHHHHHTT---GGGG----HHHHHHHHHHHHHHHHTS-SSGGGHHHHTT-TTS-HHHHHHHHHHHHIIIIIHHHHH-SS---------GGGTT-------HHHHHHHHHHHHHHHHHHHHHT-SS-PPPPPHHHHHHHHHHHHHHHS-TT----HHHHHS--SS--HHHHHHHHSTTHHHHHHHHT--TTSTTTHHHHHHHHHHHHHTT-S-TTS-S-S----THHHHHHHHHHH-HHHHHHHHHHHHHHHHHHHTSSSPP---HHHHHHHHHHHHHHHHHHHSGGGTT---HHHHHHHHHHHHHS-SSHHHHHHHHHHHHHHHTS-HHHHHHHHHHHHT-TTT-HHHHHHHHHHHT--

Organism: NCBI:txid139825

Mean predicted aligned error: 11.67 Å

Nearest PDB structures (foldseek):
  8amz-assembly1_T  TM=2.194E-01  e=4.620E+00  Spinacia oleracea
  7ns3-assembly1_5  TM=1.863E-01  e=4.251E+00  Saccharomyces cerevisiae S288C

Sequence (515 aa):
MVSDSDTESESQPSVFEWQAADFAHVSSTQRVGSSRGTAEEARFSPRELQLAVDDLRAIDLAAAEHDATLHIVIQRVSSTMLCFLEGIIESSIFSDDGEQDVYIAMGQLLQFSFMSLLFDYRKLFHGIAARDTSHTSAPSTVVCWVDVVLSKLGDAVISLIGRHCTDVKTLEWSFSTLKQQRETDSLYAAVQLPDGWTDVPNVINAEHASPAAKRLALQLTFAVYVVGPQLEDAGTTSDQENDVLGSYADLQSAEHAETEKVRYAMMLSLFAAMDSVQLDEDRTPFRPHTQAALLHYMTTIMYPDNFCASAHDLVSPCAALNVAQTILLKWGHVVPWCWFLCDDPRIFNSEVIDYVTINWLHHLDNSDKDTDKCAEYVEPWHEEVASVIATYPRAAIVFVNRILHHTVSVLLTVPPGHLTLSSLDALRKSCWAAAQLLRSSQLGDLDVSSLYAAMCRLFMLLRDGEEDLAVKDWIIECLTFASRDNLSSVMSSILDDTKLSLTLRMEEKISGLEW

Radius of gyration: 28.08 Å; Cα contacts (8 Å, |Δi|>4): 476; chains: 1; bounding box: 79×71×87 Å